Protein 9IMI (pdb70)

Sequence (428 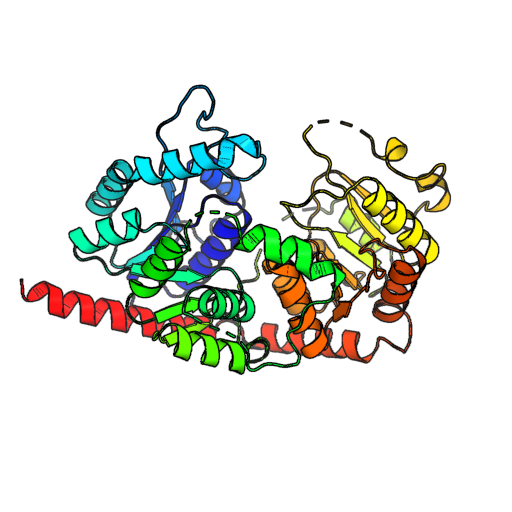aa):
GSLRVLMLPWLAHGHISPFLELAKRLAKKNFHIYLCSTPINLSSIKKTISQEYSLSIQLVELPLPSLPDLPPQYHTTNGLPPHLMPTLKRAYEMSSPTFSNILKTLLPDLLIYDFNQMWAVDTATSLNIPSVQFSTTGTITASFAMYMLKNYPFPEIYLWEYELERMRKAWVEEGDQLLECASKSCGIILIKSFRELEGKYIDFFSELSGKKIVPVGPLVQEKGEIIQWLDKKDKSSVVFVSFGSEYFLTSEEMEEIAHGLESGNVNFIWVLRFPVSVAEALPKGFLERIGDRGMVVEGWAPQAKILKHSSTGGFVSHCGWSSIMESMKLGIPIIAMPMQLDQPFNARLLEEFGVAMEVVREKDGTLRREEIANVIRKVVVEKSGEGVRAKARQVSESLRKKGDEEVDEVVVELLQICRKYELIGKMS

Nearest PDB structures (foldseek):
  8hjg-assembly2_B  TM=9.312E-01  e=9.714E-51  Siraitia grosvenorii
  8hjf-assembly1_A  TM=9.266E-01  e=5.041E-51  Siraitia grosvenorii
  8hjf-assembly1_B  TM=9.322E-01  e=9.714E-51  Siraitia grosvenorii
  8hjn-assembly1_A  TM=9.160E-01  e=1.599E-51  Siraitia grosvenorii
  8hjp-assembly2_A  TM=9.118E-01  e=1.678E-50  Siraitia grosvenorii

B-factor: mean 41.05, std 10.58, range [18.1, 87.49]

Solvent-accessible surface area: 19833 Å² total; per-residue (Å²): 93,57,12,82,0,0,0,0,0,17,0,4,82,30,37,4,23,3,0,2,8,0,0,20,58,0,6,108,62,115,4,47,0,16,0,0,0,0,39,63,4,1,55,54,6,107,172,71,34,62,161,119,24,81,162,16,14,84,42,18,100,0,67,11,49,65,93,137,76,0,41,72,117,86,2,7,27,75,68,19,36,118,140,16,61,82,22,0,99,137,3,5,88,116,0,22,90,55,0,24,82,23,0,113,110,32,104,5,60,0,0,0,0,3,66,19,0,19,30,0,2,67,14,0,77,93,53,81,8,7,2,0,15,0,21,8,40,0,0,0,30,15,0,27,23,12,74,76,50,106,148,74,82,24,121,31,16,118,48,24,128,47,16,56,86,136,25,130,115,69,91,120,187,150,23,110,50,63,46,78,0,13,64,83,1,30,41,5,0,0,0,6,0,3,120,114,11,0,9,103,5,5,71,26,8,35,128,28,21,66,38,118,11,0,10,3,4,14,8,23,141,215,125,31,133,19,16,100,18,0,67,138,29,111,115,63,26,0,0,2,0,10,11,18,71,106,27,78,24,69,94,126,17,13,80,24,2,0,35,0,5,42,70,0,96,12,36,4,0,0,12,2,60,82,92,195,95,31,70,147,36,12,31,184,23,2,71,141,118,3,48,80,91,8,48,22,14,110,40,191,9,29,36,49,99,0,1,135,29,67,0,5,6,0,1,2,0,17,0,12,12,40,13,0,0,36,0,2,52,46,15,11,6,0,0,0,4,13,11,39,113,28,10,9,11,0,0,6,4,0,56,107,30,22,0,5,43,22,3,84,42,63,178,106,16,64,9,97,86,102,61,1,9,64,9,1,74,50,0,13,76,67,164,70,0,96,49,14,69,62,60,0,122,104,8,8,91,45,5,159,126,34,64,62,10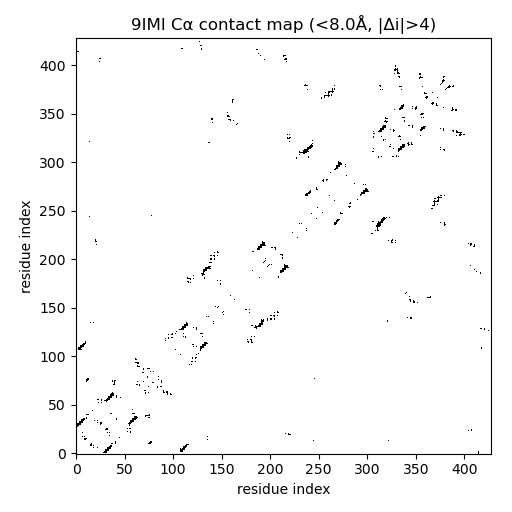8,27,4,63,87,0,15,93,32,0,50,84,29,13,122,97,55,103,94,131,23,161,164,143

InterPro domains:
  IPR002213 UDP-glucuronosyl/UDP-glucosyltransferase [PF00201] (257-416)
  IPR002213 UDP-glucuronosyl/UDP-glucosyltransferase [cd03784] (9-446)
  IPR035595 UDP-glycosyltransferase family, conserved site [PS00375] (332-375)
  IPR058980 Glycosyltransferase, N-terminal domain [PF26168] (9-241)

Radius of gyration: 22.15 Å; Cα contacts (8 Å, |Δi|>4): 733; chains: 1; bounding box: 59×49×58 Å

Organism: Platycodon grandiflorus (NCBI:txid94286)

Secondary structure (DSSP, 8-state):
---EEEEE--SSHHHHHHHHHHHHHHHTTT-EEEEEE-HHHHHHHHHTS-GGGTTTEEEEE-PPP-BTTB-GGGSSSTT--GGGHHHHHHHHHHTHHHHHHHHHHH--SEEEE-SS-HHHHHHHHHTT--EEEEESS-HHHHHHHHHHH-----TTS---HHHHHHHHHHHH--HHHHHHHHHTS-SEEEES--HHHHHHHHHHHHHHHTSEEEE---------HHHHHHHTSPTT-EEEEE--SS----HHHHHHHHHHHHHHT--EEEEE-----HHHHS-TTHHHHHGGGEEEEES---HHHHHHSTTEEEEEE---HHHHHHHHHHT--EEE---STTHHHHHHHHHHHTSEEE-PPPTTS---HHHHHHHHHHHHTSGGGHHHHHHHHHHHHHHHHHTTHHHHHHHHHHHHHHHHHHHHHTT-

Structure (mmCIF, N/CA/C/O backbone):
data_9IMI
#
_entry.id   9IMI
#
_cell.length_a   67.470
_cell.length_b   71.469
_cell.length_c   102.488
_cell.angle_alpha   90.00
_cell.angle_beta   90.00
_cell.angle_gamma   90.00
#
_symmetry.space_group_name_H-M   'P 21 21 21'
#
loop_
_entity.id
_entity.type
_entity.pdbx_description
1 polymer Glycosyltransferase
2 non-polymer "URIDINE-5'-DIPHOSPHATE"
3 water water
#
loop_
_atom_site.group_PDB
_atom_site.id
_atom_site.type_symbol
_atom_site.label_atom_id
_atom_site.label_alt_id
_atom_site.label_comp_id
_atom_site.label_asym_id
_atom_site.label_entity_id
_atom_site.label_seq_id
_atom_site.pdbx_PDB_ins_code
_atom_site.Cartn_x
_atom_site.Cartn_y
_atom_site.Cartn_z
_atom_site.occupancy
_atom_site.B_iso_or_equiv
_atom_site.auth_seq_id
_atom_site.auth_comp_id
_atom_site.auth_asym_id
_atom_site.auth_atom_id
_atom_site.pdbx_PDB_model_num
ATOM 1 N N . GLY A 1 9 ? -12.949 -4.880 -16.349 1.00 55.68 7 GLY A N 1
ATOM 2 C CA . GLY A 1 9 ? -12.041 -4.686 -15.206 1.00 51.69 7 GLY A CA 1
ATOM 3 C C . GLY A 1 9 ? -10.660 -4.225 -15.634 1.00 42.55 7 GLY A C 1
ATOM 4 O O . GLY A 1 9 ? -10.079 -4.830 -16.517 1.00 45.22 7 GLY A O 1
ATOM 5 N N . SER A 1 10 ? -10.141 -3.201 -14.975 1.00 40.40 8 SER A N 1
ATOM 6 C CA . SER A 1 10 ? -8.820 -2.647 -15.338 1.00 41.33 8 SER A CA 1
ATOM 7 C C . SER A 1 10 ? -8.066 -2.317 -14.056 1.00 43.32 8 SER A C 1
ATOM 8 O O . SER A 1 10 ? -8.723 -2.084 -13.046 1.00 46.72 8 SER A O 1
ATOM 11 N N . LEU A 1 11 ? -6.743 -2.343 -14.105 1.00 35.47 9 LEU A N 1
ATOM 12 C CA . LEU A 1 11 ? -5.927 -2.013 -12.920 1.00 36.06 9 LEU A CA 1
ATOM 13 C C . LEU A 1 11 ? -4.790 -1.098 -13.344 1.00 33.91 9 LEU A C 1
ATOM 14 O O . LEU A 1 11 ? -4.359 -1.181 -14.471 1.00 34.59 9 LEU A O 1
ATOM 19 N N . ARG A 1 12 ? -4.371 -0.254 -12.423 1.00 35.24 10 ARG A N 1
ATOM 20 C CA . ARG A 1 12 ? -3.165 0.545 -12.574 1.00 33.75 10 ARG A CA 1
ATOM 21 C C . ARG A 1 12 ? -2.068 -0.136 -11.759 1.00 33.11 10 ARG A C 1
ATOM 22 O O . ARG A 1 12 ? -2.158 -0.221 -10.529 1.00 31.23 10 ARG A O 1
ATOM 30 N N . VAL A 1 13 ? -1.038 -0.633 -12.443 1.00 30.26 11 VAL A N 1
ATOM 31 C CA . VAL A 1 13 ? -0.062 -1.536 -11.841 1.00 27.24 11 VAL A CA 1
ATOM 32 C C . VAL A 1 13 ? 1.305 -0.873 -11.870 1.00 28.46 11 VAL A C 1
ATOM 33 O O . VAL A 1 13 ? 1.748 -0.389 -12.913 1.00 29.97 11 VAL A O 1
ATOM 37 N N . LEU A 1 14 ? 1.992 -0.887 -10.750 1.00 25.97 12 LEU A N 1
ATOM 38 C CA . LEU A 1 14 ? 3.368 -0.436 -10.740 1.00 27.67 12 LEU A CA 1
ATOM 39 C C . LEU A 1 14 ? 4.252 -1.671 -10.737 1.00 29.29 12 LEU A C 1
ATOM 40 O O . LEU A 1 14 ? 4.079 -2.560 -9.898 1.00 27.30 12 LEU A O 1
ATOM 45 N N . MET A 1 15 ? 5.175 -1.747 -11.689 1.00 26.86 13 MET A N 1
ATOM 46 C CA . MET A 1 15 ? 5.991 -2.943 -11.853 1.00 29.10 13 MET A CA 1
ATOM 47 C C . MET A 1 15 ? 7.434 -2.599 -11.525 1.00 23.72 13 MET A C 1
ATOM 48 O O . MET A 1 15 ? 7.951 -1.596 -12.020 1.00 29.07 13 MET A O 1
ATOM 53 N N . LEU A 1 16 ? 8.067 -3.412 -10.668 1.00 22.91 14 LEU A N 1
ATOM 54 C CA . LEU A 1 16 ? 9.401 -3.128 -10.128 1.00 26.49 14 LEU A CA 1
ATOM 55 C C . LEU A 1 16 ? 10.352 -4.290 -10.404 1.00 24.67 14 LEU A C 1
ATOM 56 O O . LEU A 1 16 ? 10.491 -5.214 -9.571 1.00 26.38 14 LEU A O 1
ATOM 61 N N . PRO A 1 17 ? 11.039 -4.286 -11.551 1.00 24.97 15 PRO A N 1
ATOM 62 C CA . PRO A 1 17 ? 12.009 -5.357 -11.845 1.00 26.17 15 PRO A CA 1
ATOM 63 C C . PRO A 1 17 ? 13.313 -5.157 -11.095 1.00 27.94 15 PRO A C 1
ATOM 64 O O . PRO A 1 17 ? 13.676 -4.042 -10.718 1.00 27.15 15 PRO A O 1
ATOM 68 N N . TRP A 1 18 ? 14.016 -6.269 -10.878 1.00 32.73 16 TRP A N 1
ATOM 69 C CA . TRP A 1 18 ? 15.402 -6.206 -10.444 1.00 29.85 16 TRP A CA 1
ATOM 70 C C . TRP A 1 18 ? 16.226 -5.487 -11.518 1.00 30.01 16 TRP A C 1
ATOM 71 O O . TRP A 1 18 ? 15.828 -5.390 -12.683 1.00 27.71 16 TRP A O 1
ATOM 82 N N . LEU A 1 19 ? 17.370 -4.941 -11.107 1.00 31.78 17 LEU A N 1
ATOM 83 C CA . LEU A 1 19 ? 18.102 -3.960 -11.911 1.00 30.74 17 LEU A CA 1
ATOM 84 C C . LEU A 1 19 ? 18.970 -4.572 -13.006 1.00 40.54 17 LEU A C 1
ATOM 85 O O . LEU A 1 19 ? 20.058 -4.064 -13.279 1.00 43.74 17 LEU A O 1
ATOM 90 N N . ALA A 1 20 ? 18.532 -5.656 -13.637 1.00 33.58 18 ALA A N 1
ATOM 91 C CA . ALA A 1 20 ? 19.283 -6.321 -14.688 1.00 34.40 18 ALA A CA 1
ATOM 92 C C . ALA A 1 20 ? 18.453 -6.279 -15.959 1.00 35.71 18 ALA A C 1
ATOM 93 O O . ALA A 1 20 ? 17.222 -6.369 -15.894 1.00 31.41 18 ALA A O 1
ATOM 95 N N . HIS A 1 21 ? 19.117 -6.127 -17.112 1.00 33.49 19 HIS A N 1
ATOM 96 C CA . HIS A 1 21 ? 18.378 -6.168 -18.377 1.00 37.30 19 HIS A CA 1
ATOM 97 C C . HIS A 1 21 ? 17.594 -7.459 -18.504 1.00 31.04 19 HIS A C 1
ATOM 98 O O . HIS A 1 21 ? 16.498 -7.468 -19.076 1.00 36.89 19 HIS A O 1
ATOM 105 N N . GLY A 1 22 ? 18.138 -8.553 -17.978 1.00 34.35 20 GLY A N 1
ATOM 106 C CA . GLY A 1 22 ? 17.498 -9.853 -18.016 1.00 38.57 20 GLY A CA 1
ATOM 107 C C . GLY A 1 22 ? 16.252 -9.953 -17.173 1.00 35.86 20 GLY A C 1
ATOM 108 O O . GLY A 1 22 ? 15.511 -10.938 -17.300 1.00 33.84 20 GLY A O 1
ATOM 109 N N . HIS A 1 23 ? 16.002 -8.960 -16.323 1.00 30.05 21 HIS A N 1
ATOM 110 C CA . HIS A 1 23 ? 14.777 -8.909 -15.536 1.00 30.17 21 HIS A CA 1
ATOM 111 C C . HIS A 1 23 ? 13.801 -7.854 -16.022 1.00 31.66 21 HIS A C 1
ATOM 112 O O . HIS A 1 23 ? 12.603 -8.125 -16.101 1.00 29.66 21 HIS A O 1
ATOM 119 N N . ILE A 1 24 ? 14.281 -6.673 -16.413 1.00 25.64 22 ILE A N 1
ATOM 120 C CA . ILE A 1 24 ? 13.354 -5.664 -16.917 1.00 30.88 22 ILE A CA 1
ATOM 121 C C . ILE A 1 24 ? 12.719 -6.093 -18.244 1.00 31.85 22 ILE A C 1
ATOM 122 O O . ILE A 1 24 ? 11.563 -5.743 -18.521 1.00 29.50 22 ILE A O 1
ATOM 127 N N . SER A 1 25 ? 13.437 -6.848 -19.087 1.00 33.83 23 SER A N 1
ATOM 128 C CA . SER A 1 25 ? 12.847 -7.255 -20.362 1.00 31.86 23 SER A CA 1
ATOM 129 C C . SER A 1 25 ? 11.632 -8.146 -20.172 1.00 27.93 23 SER A C 1
ATOM 130 O O . SER A 1 25 ? 10.588 -7.854 -20.770 1.00 29.67 23 SER A O 1
ATOM 133 N N . PRO A 1 26 ? 11.679 -9.227 -19.388 1.00 31.25 24 PRO A N 1
ATOM 134 C CA . PRO A 1 26 ? 10.430 -9.959 -19.107 1.00 26.27 24 PRO A CA 1
ATOM 135 C C . PRO A 1 26 ? 9.363 -9.115 -18.420 1.00 29.33 24 PRO A C 1
ATOM 136 O O . PRO A 1 26 ? 8.177 -9.297 -18.707 1.00 26.45 24 PRO A O 1
ATOM 140 N N . PHE A 1 27 ? 9.734 -8.210 -17.503 1.00 27.41 25 PHE A N 1
ATOM 141 C CA . PHE A 1 27 ? 8.719 -7.341 -16.909 1.00 26.48 25 PHE A CA 1
ATOM 142 C C . PHE A 1 27 ? 8.060 -6.469 -17.978 1.00 26.98 25 PHE A C 1
ATOM 143 O O . PHE A 1 27 ? 6.838 -6.293 -17.978 1.00 26.53 25 PHE A O 1
ATOM 151 N N . LEU A 1 28 ? 8.858 -5.921 -18.898 1.00 23.88 26 LEU A N 1
ATOM 152 C CA . LEU A 1 28 ? 8.308 -5.116 -19.995 1.00 27.97 26 LEU A CA 1
ATOM 153 C C . LEU A 1 28 ? 7.381 -5.931 -20.898 1.00 29.24 26 LEU A C 1
ATOM 154 O O . LEU A 1 28 ? 6.333 -5.434 -21.330 1.00 29.67 26 LEU A O 1
ATOM 159 N N . GLU A 1 29 ? 7.761 -7.172 -21.223 1.00 27.35 27 GLU A N 1
ATOM 160 C CA . GLU A 1 29 ? 6.892 -8.017 -22.048 1.00 27.98 27 GLU A CA 1
ATOM 161 C C . GLU A 1 29 ? 5.580 -8.356 -21.331 1.00 29.60 27 GLU A C 1
ATOM 162 O O . GLU A 1 29 ? 4.516 -8.406 -21.959 1.00 30.58 27 GLU A O 1
ATOM 168 N N . LEU A 1 30 ? 5.631 -8.607 -20.020 1.00 28.78 28 LEU A N 1
ATOM 169 C CA . LEU A 1 30 ? 4.391 -8.779 -19.254 1.00 27.42 28 LEU A CA 1
ATOM 170 C C . LEU A 1 30 ? 3.553 -7.503 -19.273 1.00 24.81 28 LEU A C 1
ATOM 171 O O . LEU A 1 30 ? 2.328 -7.550 -19.431 1.00 28.26 28 LEU A O 1
ATOM 176 N N . ALA A 1 31 ? 4.202 -6.351 -19.126 1.00 27.15 29 ALA A N 1
ATOM 177 C CA . ALA A 1 31 ? 3.504 -5.068 -19.153 1.00 27.75 29 ALA A CA 1
ATOM 178 C C . ALA A 1 31 ? 2.762 -4.868 -20.469 1.00 31.26 29 ALA A C 1
ATOM 179 O O . ALA A 1 31 ? 1.636 -4.357 -20.492 1.00 30.42 29 ALA A O 1
ATOM 181 N N . LYS A 1 32 ? 3.389 -5.261 -21.576 1.00 31.64 30 LYS A N 1
ATOM 182 C CA . LYS A 1 32 ? 2.752 -5.142 -22.883 1.00 30.90 30 LYS A CA 1
ATOM 183 C C . LYS A 1 32 ? 1.502 -6.011 -22.986 1.00 32.10 30 LYS A C 1
ATOM 184 O O . LYS A 1 32 ? 0.494 -5.590 -23.567 1.00 32.13 30 LYS A O 1
ATOM 190 N N . ARG A 1 33 ? 1.552 -7.240 -22.458 1.00 29.24 31 ARG A N 1
ATOM 191 C CA . ARG A 1 33 ? 0.364 -8.083 -22.533 1.00 30.46 31 ARG A CA 1
ATOM 192 C C . ARG A 1 33 ? -0.752 -7.542 -21.645 1.00 33.56 31 ARG A C 1
ATOM 193 O O . ARG A 1 33 ? -1.934 -7.641 -22.001 1.00 31.60 31 ARG A O 1
ATOM 201 N N . LEU A 1 34 ? -0.403 -6.975 -20.485 1.00 30.39 32 LEU A N 1
ATOM 202 C CA . LEU A 1 34 ? -1.424 -6.380 -19.624 1.00 30.23 32 LEU A CA 1
ATOM 203 C C . LEU A 1 34 ? -1.986 -5.112 -20.243 1.00 29.56 32 LEU A C 1
ATOM 204 O O . LEU A 1 34 ? -3.188 -4.843 -20.138 1.00 34.42 32 LEU A O 1
ATOM 209 N N . ALA A 1 35 ? -1.127 -4.322 -20.880 1.00 30.75 33 ALA A N 1
ATOM 210 C CA . ALA A 1 35 ? -1.583 -3.126 -21.575 1.00 33.65 33 ALA A CA 1
ATOM 211 C C . ALA A 1 35 ? -2.635 -3.460 -22.623 1.00 37.50 33 ALA A C 1
ATOM 212 O O . ALA A 1 35 ? -3.592 -2.699 -22.818 1.00 36.23 33 ALA A O 1
ATOM 214 N N . LYS A 1 36 ? -2.477 -4.584 -23.312 1.00 32.92 34 LYS A N 1
ATOM 215 C CA . LYS A 1 36 ? -3.444 -4.941 -24.337 1.00 39.36 34 LYS A CA 1
ATOM 216 C C . LYS A 1 36 ? -4.729 -5.507 -23.743 1.00 42.42 34 LYS A C 1
ATOM 217 O O . LYS A 1 36 ? -5.679 -5.793 -24.481 1.00 37.58 34 LYS A O 1
ATOM 223 N N . LYS A 1 37 ? -4.776 -5.654 -22.424 1.00 33.99 35 LYS A N 1
ATOM 224 C CA . LYS A 1 37 ? -5.985 -5.980 -21.684 1.00 36.70 35 LYS A CA 1
ATOM 225 C C . LYS A 1 37 ? -6.517 -4.771 -20.910 1.00 34.25 35 LYS A C 1
ATOM 226 O O . LYS A 1 37 ? -7.258 -4.933 -19.931 1.00 36.40 35 LYS A O 1
ATOM 232 N N . ASN A 1 38 ? -6.109 -3.564 -21.309 1.00 36.14 36 ASN A N 1
ATOM 233 C CA . ASN A 1 38 ? -6.605 -2.299 -20.766 1.00 38.13 36 ASN A CA 1
ATOM 234 C C . ASN A 1 38 ? -6.120 -2.026 -19.344 1.00 40.35 36 ASN A C 1
ATOM 235 O O . ASN A 1 38 ? -6.754 -1.272 -18.607 1.00 39.70 36 ASN A O 1
ATOM 240 N N . PHE A 1 39 ? -4.992 -2.608 -18.937 1.00 37.29 37 PHE A N 1
ATOM 241 C CA . PHE A 1 39 ? -4.337 -2.147 -17.723 1.00 33.75 37 PHE A CA 1
ATOM 242 C C . PHE A 1 39 ? -3.489 -0.923 -18.053 1.00 36.21 37 PHE A C 1
ATOM 243 O O . PHE A 1 39 ? -3.070 -0.727 -19.194 1.00 38.69 37 PHE A O 1
ATOM 251 N N . HIS A 1 40 ? -3.228 -0.091 -17.047 1.00 32.83 38 HIS A N 1
ATOM 252 C CA . HIS A 1 40 ? -2.233 0.969 -17.174 1.00 34.87 38 HIS A CA 1
ATOM 253 C C . HIS A 1 40 ? -1.021 0.578 -16.331 1.00 36.92 38 HIS A C 1
ATOM 254 O O . HIS A 1 40 ? -1.165 0.291 -15.142 1.00 31.93 38 HIS A O 1
ATOM 261 N N . ILE A 1 41 ? 0.167 0.561 -16.943 1.00 34.26 39 ILE A N 1
ATOM 262 C CA . ILE A 1 41 ? 1.379 0.069 -16.291 1.00 31.01 39 ILE A CA 1
ATOM 263 C C . ILE A 1 41 ? 2.354 1.219 -16.049 1.00 32.43 39 ILE A C 1
ATOM 264 O O . ILE A 1 41 ? 2.669 1.991 -16.966 1.00 33.27 39 ILE A O 1
ATOM 269 N N . TYR A 1 42 ? 2.857 1.304 -14.817 1.00 32.21 40 TYR A N 1
ATOM 270 C CA . TYR A 1 42 ? 4.003 2.135 -14.472 1.00 32.74 40 TYR A CA 1
ATOM 271 C C . TYR A 1 42 ? 5.189 1.194 -14.281 1.00 32.77 40 TYR A C 1
ATOM 272 O O . TYR A 1 42 ? 5.219 0.406 -13.324 1.00 29.89 40 TYR A O 1
ATOM 281 N N . LEU A 1 43 ? 6.147 1.253 -15.216 1.00 28.72 41 LEU A N 1
ATOM 282 C CA . LEU A 1 43 ? 7.334 0.409 -15.188 1.00 30.22 41 LEU A CA 1
ATOM 283 C C . LEU A 1 43 ? 8.450 1.230 -14.554 1.00 30.10 41 LEU A C 1
ATOM 284 O O . LEU A 1 43 ? 8.920 2.216 -15.137 1.00 30.96 41 LEU A O 1
ATOM 289 N N . CYS A 1 44 ? 8.885 0.810 -13.366 1.00 29.35 42 CYS A N 1
ATOM 290 C CA . CYS A 1 44 ? 9.711 1.633 -12.498 1.00 30.51 42 CYS A CA 1
ATOM 291 C C . CYS A 1 44 ? 11.093 1.013 -12.323 1.00 30.15 42 CYS A C 1
ATOM 292 O O . CYS A 1 44 ? 11.219 -0.104 -11.806 1.00 30.45 42 CYS A O 1
ATOM 295 N N . SER A 1 45 ? 12.125 1.738 -12.739 1.00 29.59 43 SER A N 1
ATOM 296 C CA . SER A 1 45 ? 13.501 1.285 -12.545 1.00 32.90 43 SER A CA 1
ATOM 297 C C . SER A 1 45 ? 14.427 2.493 -12.572 1.00 31.95 43 SER A C 1
ATOM 298 O O . SER A 1 45 ? 13.987 3.641 -12.676 1.00 31.91 43 SER A O 1
ATOM 301 N N . THR A 1 46 ? 15.723 2.223 -12.447 1.00 32.35 44 THR A N 1
ATOM 302 C CA . THR A 1 46 ? 16.684 3.314 -12.415 1.00 33.11 44 THR A CA 1
ATOM 303 C C . THR A 1 46 ? 16.767 3.973 -13.787 1.00 37.50 44 THR A C 1
ATOM 304 O O . THR A 1 46 ? 16.517 3.324 -14.812 1.00 34.95 44 THR A O 1
ATOM 308 N N . PRO A 1 47 ? 17.108 5.266 -13.835 1.00 37.15 45 PRO A N 1
ATOM 309 C CA . PRO A 1 47 ? 17.127 5.954 -15.140 1.00 41.62 45 PRO A CA 1
ATOM 310 C C . PRO A 1 47 ? 18.050 5.292 -16.157 1.00 40.74 45 PRO A C 1
ATOM 311 O O . PRO A 1 47 ? 17.720 5.266 -17.348 1.00 45.23 45 PRO A O 1
ATOM 315 N N . ILE A 1 48 ? 19.165 4.700 -15.723 1.00 41.33 46 ILE A N 1
ATOM 316 C CA . ILE A 1 48 ? 20.064 4.085 -16.696 1.00 45.03 46 ILE A CA 1
ATOM 317 C C . I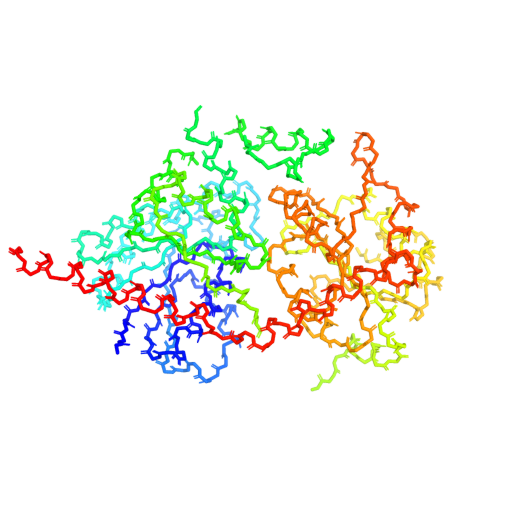LE A 1 48 ? 19.392 2.890 -17.370 1.00 48.69 46 ILE A C 1
ATOM 318 O O . ILE A 1 48 ? 19.611 2.637 -18.563 1.00 48.76 46 ILE A O 1
ATOM 323 N N . ASN A 1 49 ? 18.523 2.175 -16.650 1.00 46.07 47 ASN A N 1
ATOM 324 C CA . ASN A 1 49 ? 17.765 1.085 -17.264 1.00 46.32 47 ASN A CA 1
ATOM 325 C C . ASN A 1 49 ? 16.618 1.584 -18.139 1.00 48.93 47 ASN A C 1
ATOM 326 O O . ASN A 1 49 ? 16.368 1.032 -19.216 1.00 56.92 47 ASN A O 1
ATOM 331 N N . LEU A 1 50 ? 15.907 2.612 -17.698 1.00 43.63 48 LEU A N 1
ATOM 332 C CA . LEU A 1 50 ? 14.784 3.109 -18.480 1.00 47.35 48 LEU A CA 1
ATOM 333 C C . LEU A 1 50 ? 15.236 3.695 -19.811 1.00 55.78 48 LEU A C 1
ATOM 334 O O . LEU A 1 50 ? 14.586 3.471 -20.837 1.00 55.47 48 LEU A O 1
ATOM 339 N N . SER A 1 51 ? 16.339 4.455 -19.815 1.00 58.80 49 SER A N 1
ATOM 340 C CA . SER A 1 51 ? 16.841 5.050 -21.053 1.00 58.46 49 SER A CA 1
ATOM 341 C C . SER A 1 51 ? 17.063 4.004 -22.139 1.00 58.98 49 SER A C 1
ATOM 342 O O . SER A 1 51 ? 16.868 4.292 -23.326 1.00 61.92 49 SER A O 1
ATOM 345 N N . SER A 1 52 ? 17.441 2.783 -21.749 1.00 56.33 50 SER A N 1
ATOM 346 C CA . SER A 1 52 ? 17.772 1.730 -22.712 1.00 57.29 50 SER A CA 1
ATOM 347 C C . SER A 1 52 ? 16.525 1.114 -23.352 1.00 67.41 50 SER A C 1
ATOM 348 O O . SER A 1 52 ? 16.302 1.259 -24.560 1.00 65.39 50 SER A O 1
ATOM 351 N N . ILE A 1 53 ? 15.707 0.404 -22.562 1.00 63.68 51 ILE A N 1
ATOM 352 C CA . ILE A 1 53 ? 14.476 -0.175 -23.098 1.00 61.78 51 ILE A CA 1
ATOM 353 C C . ILE A 1 53 ? 13.485 0.891 -23.549 1.00 63.15 51 ILE A C 1
ATOM 354 O O . ILE A 1 53 ? 12.483 0.551 -24.187 1.00 66.31 51 ILE A O 1
ATOM 359 N N . LYS A 1 54 ? 13.727 2.168 -23.222 1.00 58.32 52 LYS A N 1
ATOM 360 C CA . LYS A 1 54 ? 12.885 3.239 -23.747 1.00 59.52 52 LYS A CA 1
ATOM 361 C C . LYS A 1 54 ? 12.789 3.158 -25.263 1.00 66.41 52 LYS A C 1
ATOM 362 O O . LYS A 1 54 ? 11.692 3.199 -25.833 1.00 67.93 52 LYS A O 1
ATOM 368 N N . LYS A 1 55 ? 13.940 3.029 -25.931 1.00 63.74 53 LYS A N 1
ATOM 369 C CA . LYS A 1 55 ? 13.964 3.036 -27.389 1.00 63.35 53 LYS A CA 1
ATOM 370 C C . LYS A 1 55 ? 13.238 1.832 -27.987 1.00 59.48 53 LYS A C 1
ATOM 371 O O . LYS A 1 55 ? 12.661 1.948 -29.074 1.00 61.58 53 LYS A O 1
ATOM 377 N N . THR A 1 56 ? 13.230 0.683 -27.294 1.00 61.43 54 THR A N 1
ATOM 378 C CA . THR A 1 56 ? 12.572 -0.533 -27.789 1.00 66.88 54 THR A CA 1
ATOM 379 C C . THR A 1 56 ? 11.064 -0.582 -27.500 1.00 62.04 54 THR A C 1
ATOM 380 O O . THR A 1 56 ? 10.468 -1.671 -27.611 1.00 64.29 54 THR A O 1
ATOM 384 N N . ILE A 1 57 ? 10.422 0.525 -27.127 1.00 57.02 55 ILE A N 1
ATOM 385 C CA . ILE A 1 57 ? 8.991 0.501 -26.842 1.00 56.32 55 ILE A CA 1
ATOM 386 C C . ILE A 1 57 ? 8.272 1.193 -27.991 1.00 49.04 55 ILE A C 1
ATOM 387 O O . ILE A 1 57 ? 8.418 2.404 -28.207 1.00 48.37 55 ILE A O 1
ATOM 392 N N . SER A 1 58 ? 7.499 0.406 -28.726 1.00 46.47 56 SER A N 1
ATOM 393 C CA . SER A 1 58 ? 6.673 0.925 -29.799 1.00 46.77 56 SER A CA 1
ATOM 394 C C . SER A 1 58 ? 5.699 1.986 -29.285 1.00 50.40 56 SER A C 1
ATOM 395 O O . SER A 1 58 ? 5.186 1.912 -28.158 1.00 44.68 56 SER A O 1
ATOM 398 N N . GLN A 1 59 ? 5.441 2.987 -30.135 1.00 48.07 57 GLN A N 1
ATOM 399 C CA . GLN A 1 59 ? 4.452 4.011 -29.814 1.00 51.44 57 GLN A CA 1
ATOM 400 C C . GLN A 1 59 ? 3.057 3.435 -29.576 1.00 45.64 57 GLN A C 1
ATOM 401 O O . GLN A 1 59 ? 2.204 4.134 -29.020 1.00 43.14 57 GLN A O 1
ATOM 407 N N . GLU A 1 60 ? 2.815 2.181 -29.964 1.00 40.35 58 GLU A N 1
ATOM 408 C CA . GLU A 1 60 ? 1.566 1.507 -29.641 1.00 43.23 58 GLU A CA 1
ATOM 409 C C . GLU A 1 60 ? 1.281 1.498 -28.138 1.00 42.52 58 GLU A C 1
ATOM 410 O O . GLU A 1 60 ? 0.117 1.368 -27.742 1.00 35.27 58 GLU A O 1
ATOM 416 N N . TYR A 1 61 ? 2.310 1.651 -27.297 1.00 37.06 59 TYR A N 1
ATOM 417 C CA . TYR A 1 61 ? 2.167 1.620 -25.844 1.00 38.73 59 TYR A CA 1
ATOM 418 C C . TYR A 1 61 ? 2.251 3.006 -25.216 1.00 38.70 59 TYR A C 1
ATOM 419 O O . TYR A 1 61 ? 2.404 3.119 -23.992 1.00 36.35 59 TYR A O 1
ATOM 428 N N . SER A 1 62 ? 2.120 4.062 -26.028 1.00 35.46 60 SER A N 1
ATOM 429 C CA . SER A 1 62 ? 2.274 5.431 -25.546 1.00 39.99 60 SER A CA 1
ATOM 430 C C . SER A 1 62 ? 1.281 5.771 -24.432 1.00 38.21 60 SER A C 1
ATOM 431 O O . SER A 1 62 ? 1.608 6.520 -23.505 1.00 37.18 60 SER A O 1
ATOM 434 N N . LEU A 1 63 ? 0.075 5.224 -24.494 1.00 35.96 61 LEU A N 1
ATOM 435 C CA . LEU A 1 63 ? -0.941 5.518 -23.493 1.00 41.12 61 LEU A CA 1
ATOM 436 C C . LEU A 1 63 ? -0.863 4.604 -22.287 1.00 40.56 61 LEU A C 1
ATOM 437 O O . LEU A 1 63 ? -1.223 5.009 -21.175 1.00 42.37 61 LEU A O 1
ATOM 442 N N . SER A 1 64 ? -0.437 3.364 -22.502 1.00 36.53 62 SER A N 1
ATOM 443 C CA . SER A 1 64 ? -0.655 2.297 -21.542 1.00 35.91 62 SER A CA 1
ATOM 444 C C . SER A 1 64 ? 0.579 1.943 -20.719 1.00 37.33 62 SER A C 1
ATOM 445 O O . SER A 1 64 ? 0.424 1.356 -19.641 1.00 37.37 62 SER A O 1
ATOM 448 N N . ILE A 1 65 ? 1.789 2.281 -21.169 1.00 32.37 63 ILE A N 1
ATOM 449 C CA . ILE A 1 65 ? 3.008 1.987 -20.413 1.00 33.52 63 ILE A CA 1
ATOM 450 C C . ILE A 1 65 ? 3.743 3.293 -20.183 1.00 38.08 63 ILE A C 1
ATOM 451 O O . ILE A 1 65 ? 4.159 3.953 -21.142 1.00 36.28 63 ILE A O 1
ATOM 456 N N . GLN A 1 66 ? 3.907 3.666 -18.914 1.00 34.17 64 GLN A N 1
ATOM 457 C CA . GLN A 1 66 ? 4.648 4.858 -18.537 1.00 34.19 64 GLN A CA 1
ATOM 458 C C . GLN A 1 66 ? 5.895 4.438 -17.768 1.00 36.93 64 GLN A C 1
ATOM 459 O O . GLN A 1 66 ? 5.814 3.609 -16.851 1.00 35.29 64 GLN A O 1
ATOM 465 N N . LEU A 1 67 ? 7.047 4.986 -18.147 1.00 33.45 65 LEU A N 1
ATOM 466 C CA . LEU A 1 67 ? 8.286 4.709 -17.430 1.00 35.33 65 LEU A CA 1
ATOM 467 C C . LEU A 1 67 ? 8.402 5.667 -16.254 1.00 35.71 65 LEU A C 1
ATOM 468 O O . LEU A 1 67 ? 8.122 6.861 -16.383 1.00 39.24 65 LEU A O 1
ATOM 473 N N . VAL A 1 68 ? 8.794 5.140 -15.100 1.00 37.34 66 VAL A N 1
ATOM 474 C CA . VAL A 1 68 ? 8.896 5.939 -13.880 1.00 34.76 66 VAL A CA 1
ATOM 475 C C . VAL A 1 68 ? 10.293 5.747 -13.305 1.00 36.32 66 VAL A C 1
ATOM 476 O O . VAL A 1 68 ? 10.702 4.614 -13.013 1.00 33.22 66 VAL A O 1
ATOM 480 N N . GLU A 1 69 ? 11.016 6.851 -13.126 1.00 35.18 67 GLU A N 1
ATOM 481 C CA . GLU A 1 69 ? 12.414 6.783 -12.723 1.00 36.97 67 GLU A CA 1
ATOM 482 C C . GLU A 1 69 ? 12.524 6.614 -11.210 1.00 35.33 67 GLU A C 1
ATOM 483 O O . GLU A 1 69 ? 11.867 7.319 -10.443 1.00 37.34 67 GLU A O 1
ATOM 489 N N . LEU A 1 70 ? 13.365 5.676 -10.788 1.00 33.15 68 LEU A N 1
ATOM 490 C CA . LEU A 1 70 ? 13.720 5.467 -9.388 1.00 33.03 68 LEU A CA 1
ATOM 491 C C . LEU A 1 70 ? 15.228 5.654 -9.273 1.00 34.67 68 LEU A C 1
ATOM 492 O O . LEU A 1 70 ? 15.994 4.690 -9.423 1.00 34.00 68 LEU A O 1
ATOM 497 N N . PRO A 1 71 ? 15.705 6.875 -9.033 1.00 36.47 69 PRO A N 1
ATOM 498 C CA . PRO A 1 71 ? 17.153 7.067 -8.869 1.00 34.62 69 PRO A CA 1
ATOM 499 C C . PRO A 1 71 ? 17.625 6.491 -7.542 1.00 36.49 69 PRO A C 1
ATOM 500 O O . PRO A 1 71 ? 16.885 6.450 -6.554 1.00 36.84 69 PRO A O 1
ATOM 504 N N . LEU A 1 72 ? 18.860 6.023 -7.531 1.00 33.36 70 LEU A N 1
ATOM 505 C CA . LEU A 1 72 ? 19.416 5.559 -6.276 1.00 34.17 70 LEU A CA 1
ATOM 506 C C . LEU A 1 72 ? 20.326 6.631 -5.696 1.00 38.15 70 LEU A C 1
ATOM 507 O O . LEU A 1 72 ? 20.789 7.517 -6.420 1.00 37.64 70 LEU A O 1
ATOM 512 N N . PRO A 1 73 ? 20.591 6.599 -4.391 1.00 35.47 71 PRO A N 1
ATOM 513 C CA . PRO A 1 73 ? 21.684 7.425 -3.853 1.00 39.47 71 PRO A CA 1
ATOM 514 C C . PRO A 1 73 ? 23.007 7.016 -4.484 1.00 41.99 71 PRO A C 1
ATOM 515 O O . PRO A 1 73 ? 23.338 5.829 -4.572 1.00 37.25 71 PRO A O 1
ATOM 519 N N . SER A 1 74 ? 23.763 8.001 -4.939 1.00 43.18 72 SER A N 1
ATOM 520 C CA . SER A 1 74 ? 25.010 7.711 -5.620 1.00 42.69 72 SER A CA 1
ATOM 521 C C . SER A 1 74 ? 26.197 8.019 -4.719 1.00 49.02 72 SER A C 1
ATOM 522 O O . SER A 1 74 ? 26.159 8.932 -3.883 1.00 46.65 72 SER A O 1
ATOM 525 N N . LEU A 1 75 ? 27.242 7.224 -4.899 1.00 45.62 73 LEU A N 1
ATOM 526 C CA . LEU A 1 75 ? 28.534 7.336 -4.249 1.00 47.98 73 LEU A CA 1
ATOM 527 C C . LEU A 1 75 ? 29.616 7.461 -5.319 1.00 49.91 73 LEU A C 1
ATOM 528 O O . LEU A 1 75 ? 29.377 7.137 -6.490 1.00 43.93 73 LEU A O 1
ATOM 533 N N . PRO A 1 76 ? 30.816 7.939 -4.955 1.00 47.26 74 PRO A N 1
ATOM 534 C CA . PRO A 1 76 ? 31.902 8.025 -5.950 1.00 46.57 74 PRO A CA 1
ATOM 535 C C . PRO A 1 76 ? 32.148 6.734 -6.713 1.00 42.81 74 PRO A C 1
ATOM 536 O O . PRO A 1 76 ? 32.362 6.779 -7.931 1.00 43.66 74 PRO A O 1
ATOM 540 N N . ASP A 1 77 ? 32.129 5.584 -6.027 1.00 44.91 75 ASP A N 1
ATOM 541 C CA . ASP A 1 77 ? 32.331 4.281 -6.656 1.00 47.15 75 ASP A CA 1
ATOM 542 C C . ASP A 1 77 ? 31.089 3.758 -7.368 1.00 45.57 75 ASP A C 1
ATOM 543 O O . ASP A 1 77 ? 31.202 2.803 -8.146 1.00 47.78 75 ASP A O 1
ATOM 548 N N . LEU A 1 78 ? 29.918 4.351 -7.131 1.00 43.81 76 LEU A N 1
ATOM 549 C CA . LEU A 1 78 ? 28.667 3.911 -7.754 1.00 40.39 76 LEU A CA 1
ATOM 550 C C . LEU A 1 78 ? 27.884 5.131 -8.212 1.00 42.60 76 LEU A C 1
ATOM 551 O O . LEU A 1 78 ? 26.877 5.514 -7.599 1.00 39.01 76 LEU A O 1
ATOM 556 N N . PRO A 1 79 ? 28.326 5.773 -9.294 1.00 38.51 77 PRO A N 1
ATOM 557 C CA . PRO A 1 79 ? 27.553 6.865 -9.896 1.00 35.77 77 PRO A CA 1
ATOM 558 C C . PRO A 1 79 ? 26.339 6.322 -10.632 1.00 36.78 77 PRO A C 1
ATOM 559 O O . PRO A 1 79 ? 26.239 5.099 -10.830 1.00 37.49 77 PRO A O 1
ATOM 563 N N . PRO A 1 80 ? 25.406 7.186 -11.063 1.00 34.09 78 PRO A N 1
ATOM 564 C CA . PRO A 1 80 ? 24.153 6.681 -11.661 1.00 36.62 78 PRO A CA 1
ATOM 565 C C . PRO A 1 80 ? 24.362 5.815 -12.882 1.00 40.69 78 PRO A C 1
ATOM 566 O O . PRO A 1 80 ? 23.453 5.047 -13.240 1.00 38.96 78 PRO A O 1
ATOM 570 N N . GLN A 1 81 ? 25.513 5.937 -13.552 1.00 36.91 79 GLN A N 1
ATOM 571 C CA . GLN A 1 81 ? 25.785 5.111 -14.717 1.00 32.91 79 GLN A CA 1
ATOM 572 C C . GLN A 1 81 ? 25.929 3.652 -14.327 1.00 34.37 79 GLN A C 1
ATOM 573 O O . GLN A 1 81 ? 25.731 2.769 -15.163 1.00 36.49 79 GLN A O 1
ATOM 579 N N . TYR A 1 82 ? 26.282 3.379 -13.070 1.00 34.02 80 TYR A N 1
ATOM 580 C CA . TYR A 1 82 ? 26.427 2.018 -12.576 1.00 36.55 80 TYR A CA 1
ATOM 581 C C . TYR A 1 82 ? 25.227 1.562 -11.748 1.00 33.24 80 TYR A C 1
ATOM 582 O O . TYR A 1 82 ? 25.329 0.585 -11.004 1.00 33.92 80 TYR A O 1
ATOM 591 N N . HIS A 1 83 ? 24.083 2.224 -11.884 1.00 33.46 81 HIS A N 1
ATOM 592 C CA . HIS A 1 83 ? 22.890 1.809 -11.143 1.00 35.51 81 HIS A CA 1
ATOM 593 C C . HIS A 1 83 ? 22.129 0.724 -11.904 1.00 35.15 81 HIS A C 1
ATOM 594 O O . HIS A 1 83 ? 20.935 0.851 -12.186 1.00 36.31 81 HIS A O 1
ATOM 601 N N . THR A 1 84 ? 22.858 -0.353 -12.213 1.00 35.12 82 THR A N 1
ATOM 602 C CA . THR A 1 84 ? 22.392 -1.498 -12.994 1.00 38.48 82 THR A CA 1
ATOM 603 C C . THR A 1 84 ? 23.451 -2.587 -12.898 1.00 39.63 82 THR A C 1
ATOM 604 O O . THR A 1 84 ? 24.616 -2.303 -12.612 1.00 40.25 82 THR A O 1
ATOM 608 N N . THR A 1 85 ? 23.037 -3.843 -13.132 1.00 39.50 83 THR A N 1
ATOM 609 C CA . THR A 1 85 ? 24.013 -4.931 -13.195 1.00 41.66 83 THR A CA 1
ATOM 610 C C . THR A 1 85 ? 24.667 -5.069 -14.572 1.00 39.39 83 THR A C 1
ATOM 611 O O . THR A 1 85 ? 25.658 -5.793 -14.686 1.00 41.67 83 THR A O 1
ATOM 615 N N . ASN A 1 86 ? 24.137 -4.419 -15.606 1.00 43.58 84 ASN A N 1
ATOM 616 C CA . ASN A 1 86 ? 24.667 -4.550 -16.965 1.00 48.67 84 ASN A CA 1
ATOM 617 C C . ASN A 1 86 ? 26.024 -3.853 -17.044 1.00 44.77 84 ASN A C 1
ATOM 618 O O . ASN A 1 86 ? 26.095 -2.623 -16.983 1.00 40.42 84 ASN A O 1
ATOM 623 N N . GLY A 1 87 ? 27.098 -4.626 -17.203 1.00 47.57 85 GLY A N 1
ATOM 624 C CA . GLY A 1 87 ? 28.424 -4.036 -17.261 1.00 40.79 85 GLY A CA 1
ATOM 625 C C . GLY A 1 87 ? 28.952 -3.564 -15.927 1.00 48.51 85 GLY A C 1
ATOM 626 O O . GLY A 1 87 ? 29.904 -2.774 -15.882 1.00 51.31 85 GLY A O 1
ATOM 627 N N . LEU A 1 88 ? 28.366 -4.029 -14.832 1.00 47.98 86 LEU A N 1
ATOM 628 C CA . LEU A 1 88 ? 28.803 -3.593 -13.513 1.00 51.19 86 LEU A CA 1
ATOM 629 C C . LEU A 1 88 ? 30.060 -4.356 -13.101 1.00 51.89 86 LEU A C 1
ATOM 630 O O . LEU A 1 88 ? 30.111 -5.580 -13.256 1.00 50.24 86 LEU A O 1
ATOM 635 N N . PRO A 1 89 ? 31.084 -3.679 -12.586 1.00 48.69 87 PRO A N 1
ATOM 636 C CA . PRO A 1 89 ? 32.206 -4.389 -11.953 1.00 52.43 87 PRO A CA 1
ATOM 637 C C . PRO A 1 89 ? 31.709 -5.303 -10.847 1.00 53.10 87 PRO A C 1
ATOM 638 O O . PRO A 1 89 ? 30.896 -4.895 -10.004 1.00 55.08 87 PRO A O 1
ATOM 642 N N . PRO A 1 90 ? 32.169 -6.552 -10.818 1.00 52.64 88 PRO A N 1
ATOM 643 C CA . PRO A 1 90 ? 31.597 -7.524 -9.865 1.00 53.49 88 PRO A CA 1
ATOM 644 C C . PRO A 1 90 ? 31.786 -7.168 -8.397 1.00 54.27 88 PRO A C 1
ATOM 645 O O . PRO A 1 90 ? 30.915 -7.503 -7.580 1.00 50.97 88 PRO A O 1
ATOM 649 N N . HIS A 1 91 ? 32.898 -6.517 -8.029 1.00 50.97 89 HIS A N 1
ATOM 650 C CA . HIS A 1 91 ? 33.111 -6.134 -6.635 1.00 52.52 89 HIS A CA 1
ATOM 651 C C . HIS A 1 91 ? 32.100 -5.093 -6.158 1.00 50.70 89 HIS A C 1
ATOM 652 O O . HIS A 1 91 ? 31.922 -4.932 -4.944 1.00 49.47 89 HIS A O 1
ATOM 659 N N . LEU A 1 92 ? 31.433 -4.394 -7.078 1.00 46.68 90 LEU A N 1
ATOM 660 C CA . LEU A 1 92 ? 30.445 -3.381 -6.731 1.00 47.25 90 LEU A CA 1
ATOM 661 C C . LEU A 1 92 ? 29.034 -3.944 -6.537 1.00 47.05 90 LEU A C 1
ATOM 662 O O . LEU A 1 92 ? 28.088 -3.167 -6.366 1.00 43.44 90 LEU A O 1
ATOM 667 N N . MET A 1 93 ? 28.863 -5.263 -6.560 1.00 49.31 91 MET A N 1
ATOM 668 C CA . MET A 1 93 ? 27.503 -5.781 -6.483 1.00 48.83 91 MET A CA 1
ATOM 669 C C . MET A 1 93 ? 26.894 -5.560 -5.092 1.00 47.10 91 MET A C 1
ATOM 670 O O . MET A 1 93 ? 25.727 -5.147 -5.007 1.00 43.98 91 MET A O 1
ATOM 675 N N . PRO A 1 94 ? 27.616 -5.789 -3.986 1.00 48.43 92 PRO A N 1
ATOM 676 C CA . PRO A 1 94 ? 27.021 -5.464 -2.671 1.00 43.03 92 PRO A CA 1
ATOM 677 C C . PRO A 1 94 ? 26.700 -3.988 -2.498 1.00 43.58 92 PRO A C 1
ATOM 678 O O . PRO A 1 94 ? 25.714 -3.643 -1.829 1.00 43.76 92 PRO A O 1
ATOM 682 N N . THR A 1 95 ? 27.508 -3.105 -3.080 1.00 39.96 93 THR A N 1
ATOM 683 C CA . THR A 1 95 ? 27.210 -1.679 -3.041 1.00 43.11 93 THR A CA 1
ATOM 684 C C . THR A 1 95 ? 25.965 -1.337 -3.860 1.00 41.30 93 THR A C 1
ATOM 685 O O . THR A 1 95 ? 25.163 -0.483 -3.452 1.00 39.52 93 THR A O 1
ATOM 689 N N . LEU A 1 96 ? 25.782 -1.987 -5.020 1.00 35.77 94 LEU A N 1
ATOM 690 C CA . LEU A 1 96 ? 24.575 -1.740 -5.805 1.00 35.75 94 LEU A CA 1
ATOM 691 C C . LEU A 1 96 ? 23.331 -2.232 -5.072 1.00 35.41 94 LEU A C 1
ATOM 692 O O . LEU A 1 96 ? 22.304 -1.541 -5.054 1.00 33.43 94 LEU A O 1
ATOM 697 N N . LYS A 1 97 ? 23.391 -3.427 -4.480 1.00 34.40 95 LYS A N 1
ATOM 698 C CA . LYS A 1 97 ? 22.244 -3.928 -3.728 1.00 37.22 95 LYS A CA 1
ATOM 699 C C . LYS A 1 97 ? 21.919 -3.013 -2.553 1.00 35.52 95 LYS A C 1
ATOM 700 O O . LYS A 1 97 ? 20.748 -2.754 -2.268 1.00 33.22 95 LYS A O 1
ATOM 706 N N . ARG A 1 98 ? 22.946 -2.490 -1.881 1.00 36.65 96 ARG A N 1
ATOM 707 C CA . ARG A 1 98 ? 22.712 -1.575 -0.766 1.00 37.72 96 ARG A CA 1
ATOM 708 C C . ARG A 1 98 ? 22.072 -0.282 -1.250 1.00 37.86 96 ARG A C 1
ATOM 709 O O . ARG A 1 98 ? 21.106 0.204 -0.652 1.00 34.86 96 ARG A O 1
ATOM 717 N N . ALA A 1 99 ? 22.599 0.291 -2.337 1.00 33.83 97 ALA A N 1
ATOM 718 C CA . ALA A 1 99 ? 22.024 1.519 -2.884 1.00 36.29 97 ALA A CA 1
ATOM 719 C C . ALA A 1 99 ? 20.560 1.324 -3.266 1.00 33.19 97 ALA A C 1
ATOM 720 O O . ALA A 1 99 ? 19.734 2.226 -3.078 1.00 31.71 97 ALA A O 1
ATOM 722 N N . TYR A 1 100 ? 20.225 0.152 -3.808 1.00 33.47 98 TYR A N 1
ATOM 723 C CA . TYR A 1 100 ? 18.842 -0.139 -4.188 1.00 32.61 98 TYR A CA 1
ATOM 724 C C . TYR A 1 100 ? 17.938 -0.150 -2.959 1.00 31.88 98 TYR A C 1
ATOM 725 O O . TYR A 1 100 ? 16.863 0.458 -2.954 1.00 29.14 98 TYR A O 1
ATOM 734 N N . GLU A 1 101 ? 18.367 -0.834 -1.899 1.00 31.97 99 GLU A N 1
ATOM 735 C CA . GLU A 1 101 ? 17.624 -0.783 -0.643 1.00 36.87 99 GLU A CA 1
ATOM 736 C C . GLU A 1 101 ? 17.439 0.648 -0.159 1.00 33.27 99 GLU A C 1
ATOM 737 O O . GLU A 1 101 ? 16.365 1.008 0.330 1.00 34.73 99 GLU A O 1
ATOM 743 N N . MET A 1 102 ? 18.465 1.482 -0.291 1.00 35.88 100 MET A N 1
ATOM 744 C CA . MET A 1 102 ? 18.384 2.840 0.237 1.00 38.56 100 MET A CA 1
ATOM 745 C C . MET A 1 102 ? 17.545 3.779 -0.621 1.00 33.77 100 MET A C 1
ATOM 746 O O . MET A 1 102 ? 17.303 4.916 -0.207 1.00 34.87 100 MET A O 1
ATOM 751 N N . SER A 1 103 ? 17.092 3.349 -1.798 1.00 36.25 101 SER A N 1
ATOM 752 C CA . SER A 1 103 ? 16.153 4.155 -2.570 1.00 35.24 101 SER A CA 1
ATOM 753 C C . SER A 1 103 ? 14.719 4.008 -2.081 1.00 30.79 101 SER A C 1
ATOM 754 O O . SER A 1 103 ? 13.814 4.622 -2.656 1.00 31.92 101 SER A O 1
ATOM 757 N N . SER A 1 104 ? 14.497 3.199 -1.049 1.00 32.96 102 SER A N 1
ATOM 758 C CA . SER A 1 104 ? 13.153 2.960 -0.520 1.00 34.67 102 SER A CA 1
ATOM 759 C C . SER A 1 104 ? 12.357 4.230 -0.223 1.00 34.47 102 SER A C 1
ATOM 760 O O . SER A 1 104 ? 11.174 4.288 -0.603 1.00 33.18 102 SER A O 1
ATOM 763 N N . PRO A 1 105 ? 12.907 5.262 0.443 1.00 33.20 103 PRO A N 1
ATOM 764 C CA . PRO A 1 105 ? 12.104 6.485 0.639 1.00 33.32 103 PRO A CA 1
ATOM 765 C C . PRO A 1 105 ? 11.700 7.136 -0.670 1.00 34.68 103 PRO A C 1
ATOM 766 O O . PRO A 1 105 ? 10.581 7.646 -0.787 1.00 33.79 103 PRO A O 1
ATOM 770 N N . THR A 1 106 ? 12.584 7.136 -1.672 1.00 30.77 104 THR A N 1
ATOM 771 C CA . THR A 1 106 ? 12.183 7.647 -2.977 1.00 34.17 104 THR A CA 1
ATOM 772 C C . THR A 1 106 ? 11.038 6.820 -3.565 1.00 33.65 104 THR A C 1
ATOM 773 O O . THR A 1 106 ? 10.099 7.366 -4.156 1.00 36.66 104 THR A O 1
ATOM 777 N N . PHE A 1 107 ? 11.076 5.504 -3.364 1.00 32.27 105 PHE A N 1
ATOM 778 C CA . PHE A 1 107 ? 10.012 4.632 -3.850 1.00 35.57 105 PHE A CA 1
ATOM 779 C C . PHE A 1 107 ? 8.688 4.887 -3.131 1.00 32.62 105 PHE A C 1
ATOM 780 O O . PHE A 1 107 ? 7.625 4.868 -3.760 1.00 32.08 105 PHE A O 1
ATOM 788 N N . SER A 1 108 ? 8.722 5.073 -1.805 1.00 37.01 106 SER A N 1
ATOM 789 C CA . SER A 1 108 ? 7.492 5.387 -1.076 1.00 38.13 106 SER A CA 1
ATOM 790 C C . SER A 1 108 ? 6.827 6.634 -1.633 1.00 36.72 106 SER A C 1
ATOM 791 O O . SER A 1 108 ? 5.600 6.682 -1.764 1.00 40.76 106 SER A O 1
ATOM 794 N N . ASN A 1 109 ? 7.620 7.658 -1.962 1.00 39.40 107 ASN A N 1
ATOM 795 C CA . ASN A 1 109 ? 7.048 8.874 -2.531 1.00 43.19 107 ASN A CA 1
ATOM 796 C C . ASN A 1 109 ? 6.474 8.644 -3.930 1.00 42.83 107 ASN A C 1
ATOM 797 O O . ASN A 1 109 ? 5.470 9.274 -4.294 1.00 39.14 107 ASN A O 1
ATOM 802 N N . ILE A 1 110 ? 7.087 7.767 -4.735 1.00 41.08 108 ILE A N 1
ATOM 803 C CA . ILE A 1 110 ? 6.460 7.407 -6.008 1.00 39.54 108 ILE A CA 1
ATOM 804 C C . ILE A 1 110 ? 5.107 6.750 -5.757 1.00 36.60 108 ILE A C 1
ATOM 805 O O . ILE A 1 110 ? 4.107 7.078 -6.409 1.00 39.37 108 ILE A O 1
ATOM 810 N N . LEU A 1 111 ? 5.048 5.832 -4.789 1.00 35.07 109 LEU A N 1
ATOM 811 C CA . LEU A 1 111 ? 3.791 5.153 -4.482 1.00 35.82 109 LEU A CA 1
ATOM 812 C C . LEU A 1 111 ? 2.743 6.125 -3.959 1.00 41.57 109 LEU A C 1
ATOM 813 O O . LEU A 1 111 ? 1.558 6.014 -4.296 1.00 36.39 109 LEU A O 1
ATOM 818 N N . LYS A 1 112 ? 3.155 7.062 -3.100 1.00 39.96 110 LYS A N 1
ATOM 819 C CA . LYS A 1 112 ? 2.205 8.046 -2.594 1.00 46.18 110 LYS A CA 1
ATOM 820 C C . LYS A 1 112 ? 1.683 8.917 -3.728 1.00 41.51 110 LYS A C 1
ATOM 821 O O . LYS A 1 112 ? 0.500 9.268 -3.758 1.00 44.51 110 LYS A O 1
ATOM 827 N N . THR A 1 113 ? 2.545 9.229 -4.698 1.00 42.74 111 THR A N 1
ATOM 828 C CA . THR A 1 113 ? 2.160 10.084 -5.816 1.00 46.62 111 THR A CA 1
ATOM 829 C C . THR A 1 113 ? 1.208 9.367 -6.768 1.00 45.61 111 THR A C 1
ATOM 830 O O . THR A 1 113 ? 0.176 9.923 -7.155 1.00 45.86 111 THR A O 1
ATOM 834 N N . LEU A 1 114 ? 1.550 8.135 -7.172 1.00 45.54 112 LEU A N 1
ATOM 835 C CA . LEU A 1 114 ? 0.776 7.405 -8.175 1.00 38.08 112 LEU A CA 1
ATOM 836 C C . LEU A 1 114 ? -0.391 6.626 -7.588 1.00 39.84 112 LEU A C 1
ATOM 837 O O . LEU A 1 114 ? -1.411 6.465 -8.265 1.00 43.58 112 LEU A O 1
ATOM 842 N N . LEU A 1 115 ? -0.266 6.131 -6.358 1.00 40.15 113 LEU A N 1
ATOM 843 C CA . LEU A 1 115 ? -1.283 5.313 -5.696 1.00 41.18 113 LEU A CA 1
ATOM 844 C C . LEU A 1 115 ? -1.837 4.227 -6.623 1.00 38.86 113 LEU A C 1
ATOM 845 O O . LEU A 1 115 ? -3.037 4.209 -6.917 1.00 39.24 113 LEU A O 1
ATOM 850 N N . PRO A 1 116 ? -0.998 3.307 -7.107 1.00 36.19 114 PRO A N 1
ATOM 851 C CA . PRO A 1 116 ? -1.501 2.257 -8.003 1.00 33.23 114 PRO A CA 1
ATOM 852 C C . PRO A 1 116 ? -2.387 1.274 -7.246 1.00 34.25 114 PRO A C 1
ATOM 853 O O . PRO A 1 116 ? -2.380 1.210 -6.016 1.00 32.41 114 PRO A O 1
ATOM 857 N N . ASP A 1 117 ? -3.180 0.508 -8.010 1.00 31.20 115 ASP A N 1
ATOM 858 C CA . ASP A 1 117 ? -3.963 -0.568 -7.414 1.00 35.27 115 ASP A CA 1
ATOM 859 C C . ASP A 1 117 ? -3.112 -1.766 -7.016 1.00 33.92 115 ASP A C 1
ATOM 860 O O . ASP A 1 117 ? -3.544 -2.555 -6.168 1.00 31.90 115 ASP A O 1
ATOM 865 N N . LEU A 1 118 ? -1.921 -1.922 -7.596 1.00 30.57 116 LEU A N 1
ATOM 866 C CA . LEU A 1 118 ? -1.153 -3.148 -7.410 1.00 26.90 116 LEU A CA 1
ATOM 867 C C . LEU A 1 118 ? 0.329 -2.887 -7.666 1.00 32.99 116 LEU A C 1
ATOM 868 O O . LEU A 1 118 ? 0.691 -2.088 -8.536 1.00 26.38 116 LEU A O 1
ATOM 873 N N . LEU A 1 119 ? 1.179 -3.552 -6.883 1.00 28.56 117 LEU A N 1
ATOM 874 C CA . LEU A 1 119 ? 2.611 -3.594 -7.129 1.00 29.68 117 LEU A CA 1
ATOM 875 C C . LEU A 1 119 ? 2.980 -4.997 -7.579 1.00 26.59 117 LEU A C 1
ATOM 876 O O . LEU A 1 119 ? 2.593 -5.982 -6.941 1.00 24.39 117 LEU A O 1
ATOM 881 N N . ILE A 1 120 ? 3.711 -5.092 -8.687 1.00 26.71 118 ILE A N 1
ATOM 882 C CA . ILE A 1 120 ? 4.335 -6.347 -9.085 1.00 23.95 118 ILE A CA 1
ATOM 883 C C . ILE A 1 120 ? 5.834 -6.177 -8.916 1.00 25.81 118 ILE A C 1
ATOM 884 O O . ILE A 1 120 ? 6.426 -5.258 -9.496 1.00 23.79 118 ILE A O 1
ATOM 889 N N . TYR A 1 121 ? 6.437 -7.027 -8.089 1.00 24.93 119 TYR A N 1
ATOM 890 C CA . TYR A 1 121 ? 7.844 -6.919 -7.727 1.00 25.00 119 TYR A CA 1
ATOM 891 C C . TYR A 1 121 ? 8.564 -8.227 -8.081 1.00 23.56 119 TYR A C 1
ATOM 892 O O . TYR A 1 121 ? 7.951 -9.190 -8.559 1.00 23.99 119 TYR A O 1
ATOM 901 N N . ASP A 1 122 ? 9.884 -8.234 -7.879 1.00 24.92 120 ASP A N 1
ATOM 902 C CA . ASP A 1 122 ? 10.809 -9.281 -8.308 1.00 27.36 120 ASP A CA 1
ATOM 903 C C . ASP A 1 122 ? 11.291 -10.048 -7.074 1.00 29.35 120 ASP A C 1
ATOM 904 O O . ASP A 1 122 ? 10.553 -10.146 -6.084 1.00 32.25 120 ASP A O 1
ATOM 909 N N . PHE A 1 123 ? 12.509 -10.565 -7.110 1.00 31.24 121 PHE A N 1
ATOM 910 C CA . PHE A 1 123 ? 12.870 -11.576 -6.124 1.00 33.41 121 PHE A CA 1
ATOM 911 C C . PHE A 1 123 ? 13.360 -11.017 -4.797 1.00 35.93 121 PHE A C 1
ATOM 912 O O . PHE A 1 123 ? 13.410 -11.785 -3.828 1.00 40.13 121 PHE A O 1
ATOM 920 N N . ASN A 1 124 ? 13.709 -9.731 -4.681 1.00 33.64 122 ASN A N 1
ATOM 921 C CA . ASN A 1 124 ? 14.303 -9.335 -3.406 1.00 37.74 122 ASN A CA 1
ATOM 922 C C . ASN A 1 124 ? 13.879 -7.974 -2.851 1.00 40.92 122 ASN A C 1
ATOM 923 O O . ASN A 1 124 ? 14.496 -7.510 -1.886 1.00 44.03 122 ASN A O 1
ATOM 928 N N . GLN A 1 125 ? 12.840 -7.321 -3.371 1.00 34.85 123 GLN A N 1
ATOM 929 C CA . GLN A 1 125 ? 12.529 -5.974 -2.880 1.00 35.29 123 GLN A CA 1
ATOM 930 C C . GLN A 1 125 ? 11.546 -6.020 -1.706 1.00 31.60 123 GLN A C 1
ATOM 931 O O . GLN A 1 125 ? 10.427 -5.508 -1.758 1.00 32.99 123 GLN A O 1
ATOM 937 N N . MET A 1 126 ? 12.018 -6.627 -0.615 1.00 36.67 124 MET A N 1
ATOM 938 C CA . MET A 1 126 ? 11.274 -6.622 0.642 1.00 37.80 124 MET A CA 1
ATOM 939 C C . MET A 1 126 ? 10.826 -5.215 1.014 1.00 37.53 124 MET A C 1
ATOM 940 O O . MET A 1 126 ? 9.661 -4.992 1.372 1.00 35.89 124 MET A O 1
ATOM 945 N N . TRP A 1 127 ? 11.745 -4.248 0.926 1.00 31.56 125 TRP A N 1
ATOM 946 C CA . TRP A 1 127 ? 11.419 -2.865 1.274 1.00 34.16 125 TRP A CA 1
ATOM 947 C C . TRP A 1 127 ? 10.295 -2.315 0.411 1.00 34.75 125 TRP A C 1
ATOM 948 O O . TRP A 1 127 ? 9.500 -1.487 0.875 1.00 33.36 125 TRP A O 1
ATOM 959 N N . ALA A 1 128 ? 10.199 -2.758 -0.844 1.00 32.10 126 ALA A N 1
ATOM 960 C CA . ALA A 1 128 ? 9.146 -2.243 -1.712 1.00 33.01 126 ALA A CA 1
ATOM 961 C C . ALA A 1 128 ? 7.779 -2.798 -1.320 1.00 31.87 126 ALA A C 1
ATOM 962 O O . ALA A 1 128 ? 6.782 -2.059 -1.295 1.00 30.73 126 ALA A O 1
ATOM 964 N N . VAL A 1 129 ? 7.710 -4.099 -1.025 1.00 33.03 127 VAL A N 1
ATOM 965 C CA . VAL A 1 129 ? 6.467 -4.700 -0.536 1.00 32.18 127 VAL A CA 1
ATOM 966 C C . VAL A 1 129 ? 6.001 -4.007 0.734 1.00 35.50 127 VAL A C 1
ATOM 967 O O . VAL A 1 129 ? 4.817 -3.681 0.891 1.00 34.14 127 VAL A O 1
ATOM 971 N N . ASP A 1 130 ? 6.924 -3.810 1.677 1.00 38.65 128 ASP A N 1
ATOM 972 C CA . ASP A 1 130 ? 6.555 -3.193 2.951 1.00 40.34 128 ASP A CA 1
ATOM 973 C C . ASP A 1 130 ? 5.966 -1.809 2.726 1.00 37.97 128 ASP A C 1
ATOM 974 O O . ASP A 1 130 ? 4.948 -1.447 3.324 1.00 39.42 128 ASP A O 1
ATOM 979 N N . THR A 1 131 ? 6.565 -1.045 1.818 1.00 39.70 129 THR A N 1
ATOM 980 C CA . THR A 1 131 ? 6.057 0.286 1.513 1.00 40.42 129 THR A CA 1
ATOM 981 C C . THR A 1 131 ? 4.643 0.242 0.957 1.00 40.24 129 THR A C 1
ATOM 982 O O . THR A 1 131 ? 3.777 1.028 1.367 1.00 39.84 129 THR A O 1
ATOM 986 N N . ALA A 1 132 ? 4.400 -0.635 -0.026 1.00 34.16 130 ALA A N 1
ATOM 987 C CA . ALA A 1 132 ? 3.047 -0.768 -0.555 1.00 32.80 130 ALA A CA 1
ATOM 988 C C . ALA A 1 132 ? 2.071 -1.180 0.536 1.00 30.83 130 ALA A C 1
ATOM 989 O O . ALA A 1 132 ? 0.954 -0.655 0.612 1.00 40.07 130 ALA A O 1
ATOM 991 N N . THR A 1 133 ? 2.473 -2.123 1.392 1.00 38.58 131 THR A N 1
ATOM 992 C CA . THR A 1 133 ? 1.584 -2.573 2.464 1.00 36.06 131 THR A CA 1
ATOM 993 C C . THR A 1 133 ? 1.177 -1.415 3.372 1.00 39.69 131 THR A C 1
ATOM 994 O O . THR A 1 133 ? -0.003 -1.268 3.718 1.00 38.94 131 THR A O 1
ATOM 998 N N . SER A 1 134 ? 2.135 -0.565 3.737 1.00 39.75 132 SER A N 1
ATOM 999 C CA . SER A 1 134 ? 1.824 0.577 4.588 1.00 44.79 132 SER A CA 1
ATOM 1000 C C . SER A 1 134 ? 0.841 1.533 3.929 1.00 46.20 132 SER A C 1
ATOM 1001 O O . SER A 1 134 ? 0.154 2.278 4.634 1.00 48.53 132 SER A O 1
ATOM 1004 N N . LEU A 1 135 ? 0.752 1.539 2.600 1.00 42.36 133 LEU A N 1
ATOM 1005 C CA . LEU A 1 135 ? -0.252 2.337 1.913 1.00 41.94 133 LEU A CA 1
ATOM 1006 C C . LEU A 1 135 ? -1.439 1.505 1.465 1.00 39.88 133 LEU A C 1
ATOM 1007 O O . LEU A 1 135 ? -2.225 1.971 0.639 1.00 41.00 133 LEU A O 1
ATOM 1012 N N . ASN A 1 136 ? -1.575 0.279 1.977 1.00 38.62 134 ASN A N 1
ATOM 1013 C CA . ASN A 1 136 ? -2.716 -0.582 1.668 1.00 36.87 134 ASN A CA 1
ATOM 1014 C C . ASN A 1 136 ? -2.782 -0.873 0.158 1.00 37.85 134 ASN A C 1
ATOM 1015 O O . ASN A 1 136 ? -3.841 -0.835 -0.472 1.00 41.13 134 ASN A O 1
ATOM 1020 N N . ILE A 1 137 ? -1.629 -1.178 -0.425 1.00 35.94 135 ILE A N 1
ATOM 1021 C CA . ILE A 1 137 ? -1.530 -1.614 -1.817 1.00 34.13 135 ILE A CA 1
ATOM 1022 C C . ILE A 1 137 ? -1.037 -3.041 -1.830 1.00 29.57 135 ILE A C 1
ATOM 1023 O O . ILE A 1 137 ? 0.012 -3.338 -1.243 1.00 32.56 135 ILE A O 1
ATOM 1028 N N . PRO A 1 138 ? -1.734 -3.971 -2.485 1.00 30.83 136 PRO A N 1
ATOM 1029 C CA . PRO A 1 138 ? -1.275 -5.358 -2.528 1.00 33.44 136 PRO A CA 1
ATOM 1030 C C . PRO A 1 138 ? -0.079 -5.522 -3.457 1.00 30.83 136 PRO A C 1
ATOM 1031 O O . PRO A 1 138 ? 0.180 -4.704 -4.339 1.00 30.22 136 PRO A O 1
ATOM 1035 N N . SER A 1 139 ? 0.655 -6.607 -3.234 1.00 29.77 137 SER A N 1
ATOM 1036 C CA . SER A 1 139 ? 1.923 -6.858 -3.901 1.00 30.30 137 SER A CA 1
ATOM 1037 C C . SER A 1 139 ? 1.937 -8.306 -4.350 1.00 32.63 137 SER A C 1
ATOM 1038 O O . SER A 1 139 ? 1.650 -9.202 -3.550 1.00 30.02 137 SER A O 1
ATOM 1041 N N . VAL A 1 140 ? 2.277 -8.528 -5.618 1.00 27.10 138 VAL A N 1
ATOM 1042 C CA . VAL A 1 140 ? 2.353 -9.860 -6.200 1.00 26.80 138 VAL A CA 1
ATOM 1043 C C . VAL A 1 140 ? 3.735 -10.026 -6.819 1.00 27.54 138 VAL A C 1
ATOM 1044 O O . VAL A 1 140 ? 4.171 -9.175 -7.598 1.00 25.65 138 VAL A O 1
ATOM 1048 N N . GLN A 1 141 ? 4.406 -11.125 -6.494 1.00 25.33 139 GLN A N 1
ATOM 1049 C CA . GLN A 1 141 ? 5.726 -11.399 -7.037 1.00 26.14 139 GLN A CA 1
ATOM 1050 C C . GLN A 1 141 ? 5.614 -11.960 -8.443 1.00 24.57 139 GLN A C 1
ATOM 1051 O O . GLN A 1 141 ? 4.728 -12.770 -8.737 1.00 24.94 139 GLN A O 1
ATOM 1057 N N . PHE A 1 142 ? 6.542 -11.548 -9.305 1.00 25.80 140 PHE A N 1
ATOM 1058 C CA . PHE A 1 142 ? 6.689 -12.104 -10.648 1.00 26.18 140 PHE A CA 1
ATOM 1059 C C . PHE A 1 142 ? 8.084 -12.713 -10.764 1.00 26.95 140 PHE A C 1
ATOM 1060 O O . PHE A 1 142 ? 9.087 -11.995 -10.695 1.00 28.28 140 PHE A O 1
ATOM 1068 N N . SER A 1 143 ? 8.152 -14.033 -10.932 1.00 26.13 141 SER A N 1
ATOM 1069 C CA . SER A 1 143 ? 9.420 -14.720 -11.149 1.00 30.43 141 SER A CA 1
ATOM 1070 C C . SER A 1 143 ? 9.705 -14.790 -12.644 1.00 30.07 141 SER A C 1
ATOM 1071 O O . SER A 1 143 ? 8.895 -15.327 -13.411 1.00 28.50 141 SER A O 1
ATOM 1074 N N . THR A 1 144 ? 10.835 -14.230 -13.062 1.00 31.45 142 THR A N 1
ATOM 1075 C CA . THR A 1 144 ? 11.167 -14.166 -14.478 1.00 32.97 142 THR A CA 1
ATOM 1076 C C . THR A 1 144 ? 11.874 -15.418 -14.981 1.00 34.82 142 THR A C 1
ATOM 1077 O O . THR A 1 144 ? 12.119 -15.523 -16.192 1.00 32.44 142 THR A O 1
ATOM 1081 N N . THR A 1 145 ? 12.205 -16.357 -14.099 1.00 30.02 143 THR A N 1
ATOM 1082 C CA . THR A 1 145 ? 12.718 -17.661 -14.495 1.00 34.24 143 THR A CA 1
ATOM 1083 C C . THR A 1 145 ? 11.632 -18.707 -14.249 1.00 33.43 143 THR A C 1
ATOM 1084 O O . THR A 1 145 ? 10.524 -18.394 -13.788 1.00 32.91 143 THR A O 1
ATOM 1088 N N . GLY A 1 146 ? 11.945 -19.964 -14.566 1.00 33.45 144 GLY A N 1
ATOM 1089 C CA . GLY A 1 146 ? 10.931 -20.999 -14.592 1.00 30.01 144 GLY A CA 1
ATOM 1090 C C . GLY A 1 146 ? 10.674 -21.631 -13.236 1.00 34.71 144 GLY A C 1
ATOM 1091 O O . GLY A 1 146 ? 11.335 -21.343 -12.238 1.00 31.78 144 GLY A O 1
ATOM 1092 N N . THR A 1 147 ? 9.683 -22.530 -13.208 1.00 31.81 145 THR A N 1
ATOM 1093 C CA . THR A 1 147 ? 9.282 -23.122 -11.935 1.00 36.74 145 THR A CA 1
ATOM 1094 C C . THR A 1 147 ? 10.252 -24.176 -11.438 1.00 37.68 145 THR A C 1
ATOM 1095 O O . THR A 1 147 ? 10.264 -24.481 -10.238 1.00 36.13 145 THR A O 1
ATOM 1099 N N . ILE A 1 148 ? 11.007 -24.777 -12.347 1.00 33.21 146 ILE A N 1
ATOM 1100 C CA . ILE A 1 148 ? 12.042 -25.711 -11.952 1.00 40.86 146 ILE A CA 1
ATOM 1101 C C . ILE A 1 148 ? 13.079 -24.990 -11.106 1.00 38.55 146 ILE A C 1
ATOM 1102 O O . ILE A 1 148 ? 13.487 -25.473 -10.043 1.00 40.08 146 ILE A O 1
ATOM 1107 N N . THR A 1 149 ? 13.447 -23.780 -11.525 1.00 36.77 147 THR A N 1
ATOM 1108 C CA . THR A 1 149 ? 14.368 -22.937 -10.777 1.00 37.52 147 THR A CA 1
ATOM 1109 C C . THR A 1 149 ? 13.762 -22.504 -9.449 1.00 37.36 147 THR A C 1
ATOM 1110 O O . THR A 1 149 ? 14.421 -22.554 -8.403 1.00 37.16 147 THR A O 1
ATOM 1114 N N . ALA A 1 150 ? 12.503 -22.071 -9.471 1.00 33.65 148 ALA A N 1
ATOM 1115 C CA . ALA A 1 150 ? 11.877 -21.580 -8.253 1.00 35.28 148 ALA A CA 1
ATOM 1116 C C . ALA A 1 150 ? 11.687 -22.703 -7.238 1.00 40.47 148 ALA A C 1
ATOM 1117 O O . ALA A 1 150 ? 11.948 -22.519 -6.041 1.00 40.44 148 ALA A O 1
ATOM 1119 N N . SER A 1 151 ? 11.247 -23.875 -7.687 1.00 37.30 149 SER A N 1
ATOM 1120 C CA . SER A 1 151 ? 10.972 -24.930 -6.721 1.00 39.16 149 SER A CA 1
ATOM 1121 C C . SER A 1 151 ? 12.261 -25.543 -6.190 1.00 40.92 149 SER A C 1
ATOM 1122 O O . SER A 1 151 ? 12.307 -25.949 -5.026 1.00 41.22 149 SER A O 1
ATOM 1125 N N . PHE A 1 152 ? 13.328 -25.587 -6.993 1.00 37.14 150 PHE A N 1
ATOM 1126 C CA . PHE A 1 152 ? 14.618 -25.984 -6.433 1.00 39.35 150 PHE A CA 1
ATOM 1127 C C . PHE A 1 152 ? 15.054 -25.038 -5.323 1.00 38.60 150 PHE A C 1
ATOM 1128 O O . PHE A 1 152 ? 15.537 -25.484 -4.276 1.00 36.60 150 PHE A O 1
ATOM 1136 N N . ALA A 1 153 ? 14.884 -23.730 -5.529 1.00 33.14 151 ALA A N 1
ATOM 1137 C CA . ALA A 1 153 ? 15.277 -22.762 -4.510 1.00 39.58 151 ALA A CA 1
ATOM 1138 C C . ALA A 1 153 ? 14.498 -22.959 -3.215 1.00 43.25 151 ALA A C 1
ATOM 1139 O O . ALA A 1 153 ? 15.068 -22.861 -2.122 1.00 41.80 151 ALA A O 1
ATOM 1141 N N . MET A 1 154 ? 13.196 -23.227 -3.309 1.00 37.37 152 MET A N 1
ATOM 1142 C CA . MET A 1 154 ? 12.429 -23.511 -2.100 1.00 43.87 152 MET A CA 1
ATOM 1143 C C . MET A 1 154 ? 12.905 -24.794 -1.437 1.00 44.93 152 MET A C 1
ATOM 1144 O O . MET A 1 154 ? 13.091 -24.847 -0.214 1.00 48.06 152 MET A O 1
ATOM 1149 N N . TYR A 1 155 ? 13.097 -25.846 -2.235 1.00 38.01 153 TYR A N 1
ATOM 1150 C CA . TYR A 1 155 ? 13.628 -27.101 -1.714 1.00 41.13 153 TYR A CA 1
ATOM 1151 C C . TYR A 1 155 ? 14.937 -26.887 -0.954 1.00 43.59 153 TYR A C 1
ATOM 1152 O O . TYR A 1 155 ? 15.190 -27.550 0.058 1.00 44.66 153 TYR A O 1
ATOM 1161 N N . MET A 1 156 ? 15.786 -25.968 -1.432 1.00 39.58 154 MET A N 1
ATOM 1162 C CA . MET A 1 156 ? 17.028 -25.649 -0.733 1.00 42.46 154 MET A CA 1
ATOM 1163 C C . MET A 1 156 ? 16.796 -24.815 0.524 1.00 45.22 154 MET A C 1
ATOM 1164 O O . MET A 1 156 ? 17.474 -25.026 1.534 1.00 48.49 154 MET A O 1
ATOM 1169 N N . LEU A 1 157 ? 15.867 -23.859 0.483 1.00 47.02 155 LEU A N 1
ATOM 1170 C CA . LEU A 1 157 ? 15.685 -22.922 1.593 1.00 49.76 155 LEU A CA 1
ATOM 1171 C C . LEU A 1 157 ? 14.656 -23.367 2.626 1.00 51.58 155 LEU A C 1
ATOM 1172 O O . LEU A 1 157 ? 14.697 -22.888 3.766 1.00 52.02 155 LEU A O 1
ATOM 1177 N N . LYS A 1 158 ? 13.718 -24.236 2.266 1.00 51.94 156 LYS A N 1
ATOM 1178 C CA . LYS A 1 158 ? 12.628 -24.566 3.173 1.00 58.61 156 LYS A CA 1
ATOM 1179 C C . LYS A 1 158 ? 12.772 -25.963 3.771 1.00 59.37 156 LYS A C 1
ATOM 1180 O O . LYS A 1 158 ? 11.808 -26.497 4.327 1.00 64.92 156 LYS A O 1
ATOM 1186 N N . ASN A 1 159 ? 13.958 -26.557 3.686 1.00 59.47 157 ASN A N 1
ATOM 1187 C CA . ASN A 1 159 ? 14.203 -27.850 4.323 1.00 64.02 157 ASN A CA 1
ATOM 1188 C C . ASN A 1 159 ? 15.213 -27.731 5.460 1.00 62.37 157 ASN A C 1
ATOM 1189 O O . ASN A 1 159 ? 16.105 -28.576 5.599 1.00 68.52 157 ASN A O 1
ATOM 1194 N N . TYR A 1 167 ? 13.739 -34.129 -3.711 1.00 51.94 165 TYR A N 1
ATOM 1195 C CA . TYR A 1 167 ? 13.287 -33.548 -4.979 1.00 52.84 165 TYR A CA 1
ATOM 1196 C C . TYR A 1 167 ? 12.713 -34.639 -5.897 1.00 51.11 165 TYR A C 1
ATOM 1197 O O . TYR A 1 167 ? 13.446 -35.498 -6.380 1.00 54.29 165 TYR A O 1
ATOM 1206 N N . PRO A 1 168 ? 11.398 -34.594 -6.147 1.00 50.71 166 PRO A N 1
ATOM 1207 C CA . PRO A 1 168 ? 10.702 -35.789 -6.660 1.00 49.36 166 PRO A CA 1
ATOM 1208 C C . PRO A 1 168 ? 10.766 -36.004 -8.166 1.00 48.84 166 PRO A C 1
ATOM 1209 O O . PRO A 1 168 ? 9.914 -36.716 -8.710 1.00 52.27 166 PRO A O 1
ATOM 1213 N N . PHE A 1 169 ? 11.745 -35.426 -8.859 1.00 47.53 167 PHE A N 1
ATOM 1214 C CA . PHE A 1 169 ? 11.779 -35.485 -10.321 1.00 50.19 167 PHE A CA 1
ATOM 1215 C C . PHE A 1 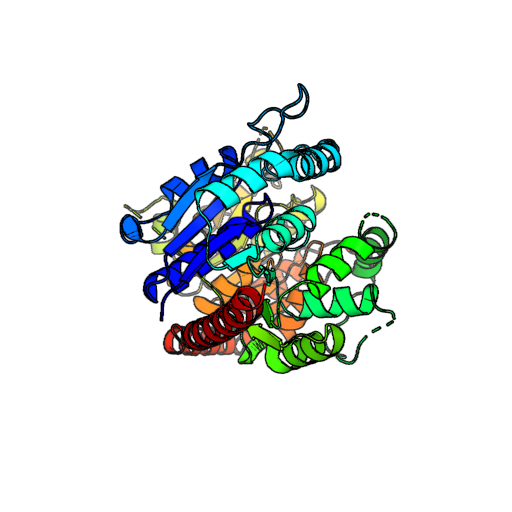169 ? 13.113 -36.034 -10.813 1.00 49.33 167 PHE A C 1
ATOM 1216 O O . PHE A 1 169 ? 14.102 -35.284 -10.918 1.00 47.08 167 PHE A O 1
ATOM 1224 N N . PRO A 1 170 ? 13.170 -37.327 -11.146 1.00 46.68 168 PRO A N 1
ATOM 1225 C CA . PRO A 1 170 ? 14.465 -37.950 -11.478 1.00 49.13 168 PRO A CA 1
ATOM 1226 C C . PRO A 1 170 ? 15.095 -37.439 -12.760 1.00 47.31 168 PRO A C 1
ATOM 1227 O O . PRO A 1 170 ? 16.310 -37.594 -12.936 1.00 43.77 168 PRO A O 1
ATOM 1231 N N . GLU A 1 171 ? 14.319 -36.847 -13.665 1.00 49.55 169 GLU A N 1
ATOM 1232 C CA . GLU A 1 171 ? 14.893 -36.252 -14.868 1.00 46.46 169 GLU A CA 1
ATOM 1233 C C . GLU A 1 171 ? 15.648 -34.959 -14.574 1.00 45.20 169 GLU A C 1
ATOM 1234 O O . GLU A 1 171 ? 16.405 -34.485 -15.429 1.00 44.73 169 GLU A O 1
ATOM 1240 N N . ILE A 1 172 ? 15.474 -34.378 -13.396 1.00 43.19 170 ILE A N 1
ATOM 1241 C CA . ILE A 1 172 ? 16.171 -33.156 -13.028 1.00 42.46 170 ILE A CA 1
ATOM 1242 C C . ILE A 1 172 ? 17.314 -33.555 -12.109 1.00 45.52 170 ILE A C 1
ATOM 1243 O O . ILE A 1 172 ? 17.104 -33.891 -10.938 1.00 48.99 170 ILE A O 1
ATOM 1248 N N . TYR A 1 173 ? 18.525 -33.529 -12.648 1.00 43.34 171 TYR A N 1
ATOM 1249 C CA . TYR A 1 173 ? 19.703 -34.022 -11.960 1.00 43.84 171 TYR A CA 1
ATOM 1250 C C . TYR A 1 173 ? 20.874 -33.115 -12.320 1.00 45.32 171 TYR A C 1
ATOM 1251 O O . TYR A 1 173 ? 20.761 -32.219 -13.166 1.00 43.95 171 TYR A O 1
ATOM 1260 N N . LEU A 1 174 ? 22.005 -33.348 -11.671 1.00 39.87 172 LEU A N 1
ATOM 1261 C CA . LEU A 1 174 ? 23.221 -32.597 -11.929 1.00 45.97 172 LEU A CA 1
ATOM 1262 C C . LEU A 1 174 ? 24.317 -33.572 -12.339 1.00 43.86 172 LEU A C 1
ATOM 1263 O O . LEU A 1 174 ? 24.473 -34.628 -11.712 1.00 44.85 172 LEU A O 1
ATOM 1268 N N . TRP A 1 175 ? 25.042 -33.243 -13.411 1.00 42.73 173 TRP A N 1
ATOM 1269 C CA . TRP A 1 175 ? 26.282 -33.951 -13.706 1.00 46.34 173 TRP A CA 1
ATOM 1270 C C . TRP A 1 175 ? 27.273 -33.687 -12.577 1.00 44.72 173 TRP A C 1
ATOM 1271 O O . TRP A 1 175 ? 27.193 -32.665 -11.887 1.00 38.00 173 TRP A O 1
ATOM 1273 N N . GLU A 1 176 ? 28.219 -34.614 -12.392 1.00 47.56 174 GLU A N 1
ATOM 1274 C CA . GLU A 1 176 ? 29.160 -34.488 -11.278 1.00 50.71 174 GLU A CA 1
ATOM 1275 C C . GLU A 1 176 ? 29.972 -33.204 -11.384 1.00 50.09 174 GLU A C 1
ATOM 1276 O O . GLU A 1 176 ? 30.208 -32.528 -10.375 1.00 45.55 174 GLU A O 1
ATOM 1282 N N . TYR A 1 177 ? 30.387 -32.837 -12.605 1.00 44.90 175 TYR A N 1
ATOM 1283 C CA . TYR A 1 177 ? 31.198 -31.642 -12.788 1.00 45.39 175 TYR A CA 1
ATOM 1284 C C . TYR A 1 177 ? 30.420 -30.356 -12.569 1.00 44.25 175 TYR A C 1
ATOM 1285 O O . TYR A 1 177 ? 31.031 -29.285 -12.576 1.00 49.51 175 TYR A O 1
ATOM 1294 N N . GLU A 1 178 ? 29.099 -30.427 -12.411 1.00 41.73 176 GLU A N 1
ATOM 1295 C CA . GLU A 1 178 ? 28.309 -29.240 -12.125 1.00 40.64 176 GLU A CA 1
ATOM 1296 C C . GLU A 1 178 ? 28.089 -29.028 -10.631 1.00 43.55 176 GLU A C 1
ATOM 1297 O O . GLU A 1 178 ? 27.663 -27.938 -10.234 1.00 37.66 176 GLU A O 1
ATOM 1303 N N . LEU A 1 179 ? 28.384 -30.034 -9.797 1.00 44.22 177 LEU A N 1
ATOM 1304 C CA . LEU A 1 179 ? 28.093 -29.928 -8.365 1.00 47.43 177 LEU A CA 1
ATOM 1305 C C . LEU A 1 179 ? 28.872 -28.796 -7.717 1.00 44.54 177 LEU A C 1
ATOM 1306 O O . LEU A 1 179 ? 28.335 -28.066 -6.875 1.00 45.53 177 LEU A O 1
ATOM 1311 N N . GLU A 1 180 ? 30.140 -28.636 -8.096 1.00 42.95 178 GLU A N 1
ATOM 1312 C CA . GLU A 1 180 ? 31.010 -27.715 -7.376 1.00 49.67 178 GLU A CA 1
ATOM 1313 C C . GLU A 1 180 ? 30.516 -26.280 -7.499 1.00 50.79 178 GLU A C 1
ATOM 1314 O O . GLU A 1 180 ? 30.412 -25.564 -6.497 1.00 48.11 178 GLU A O 1
ATOM 1320 N N . ARG A 1 181 ? 30.206 -25.847 -8.722 1.00 47.51 179 ARG A N 1
ATOM 1321 C CA . ARG A 1 181 ? 29.660 -24.511 -8.921 1.00 47.08 179 ARG A CA 1
ATOM 1322 C C . ARG A 1 181 ? 28.352 -24.333 -8.157 1.00 48.38 179 ARG A C 1
ATOM 1323 O O . ARG A 1 181 ? 28.097 -23.267 -7.583 1.00 47.12 179 ARG A O 1
ATOM 1331 N N . MET A 1 182 ? 27.516 -25.373 -8.127 1.00 44.98 180 MET A N 1
ATOM 1332 C CA . MET A 1 182 ? 26.265 -25.288 -7.384 1.00 45.29 180 MET A CA 1
ATOM 1333 C C . MET A 1 182 ? 26.526 -25.179 -5.888 1.00 46.36 180 MET A C 1
ATOM 1334 O O . MET A 1 182 ? 25.892 -24.371 -5.196 1.00 46.21 180 MET A O 1
ATOM 1339 N N . ARG A 1 183 ? 27.455 -25.991 -5.371 1.00 46.93 181 ARG A N 1
ATOM 1340 C CA . ARG A 1 183 ? 27.726 -25.992 -3.936 1.00 45.81 181 ARG A CA 1
ATOM 1341 C C . ARG A 1 183 ? 28.270 -24.642 -3.480 1.00 47.54 181 ARG A C 1
ATOM 1342 O O . ARG A 1 183 ? 27.773 -24.061 -2.505 1.00 47.34 181 ARG A O 1
ATOM 1350 N N . LYS A 1 184 ? 29.241 -24.092 -4.213 1.00 48.03 182 LYS A N 1
ATOM 1351 C CA . LYS A 1 184 ? 29.814 -22.801 -3.830 1.00 52.95 182 LYS A CA 1
ATOM 1352 C C . LYS A 1 184 ? 28.759 -21.699 -3.846 1.00 54.52 182 LYS A C 1
ATOM 1353 O O . LYS A 1 184 ? 28.775 -20.801 -2.993 1.00 53.87 182 LYS A O 1
ATOM 1359 N N . ALA A 1 185 ? 27.818 -21.763 -4.795 1.00 52.39 183 ALA A N 1
ATOM 1360 C CA . ALA A 1 185 ? 26.793 -20.728 -4.892 1.00 48.79 183 ALA A CA 1
ATOM 1361 C C . ALA A 1 185 ? 25.859 -20.740 -3.681 1.00 49.69 183 ALA A C 1
ATOM 1362 O O . ALA A 1 185 ? 25.477 -19.679 -3.175 1.00 52.68 183 ALA A O 1
ATOM 1364 N N . TRP A 1 186 ? 25.479 -21.925 -3.199 1.00 49.57 184 TRP A N 1
ATOM 1365 C CA . TRP A 1 186 ? 24.536 -22.025 -2.090 1.00 47.33 184 TRP A CA 1
ATOM 1366 C C . TRP A 1 186 ? 25.198 -22.002 -0.721 1.00 50.59 184 TRP A C 1
ATOM 1367 O O . TRP A 1 186 ? 24.528 -21.699 0.274 1.00 50.25 184 TRP A O 1
ATOM 1378 N N . VAL A 1 187 ? 26.493 -22.308 -0.653 1.00 50.27 185 VAL A N 1
ATOM 1379 C CA . VAL A 1 187 ? 27.215 -22.339 0.614 1.00 55.48 185 VAL A CA 1
ATOM 1380 C C . VAL A 1 187 ? 27.776 -20.971 1.003 1.00 56.54 185 VAL A C 1
ATOM 1381 O O . VAL A 1 187 ? 28.268 -20.809 2.132 1.00 55.96 185 VAL A O 1
ATOM 1385 N N . GLU A 1 188 ? 27.689 -19.975 0.119 1.00 57.17 186 GLU A N 1
ATOM 1386 C CA . GLU A 1 188 ? 28.170 -18.618 0.392 1.00 59.53 186 GLU A CA 1
ATOM 1387 C C . GLU A 1 188 ? 27.071 -17.689 0.908 1.00 59.96 186 GLU A C 1
ATOM 1388 O O . GLU A 1 188 ? 25.949 -18.119 1.187 1.00 66.90 186 GLU A O 1
ATOM 1394 N N . GLU A 1 197 ? 20.599 -13.241 0.432 1.00 71.86 195 GLU A N 1
ATOM 1395 C CA . GLU A 1 197 ? 20.134 -13.766 1.716 1.00 70.34 195 GLU A CA 1
ATOM 1396 C C . GLU A 1 197 ? 18.930 -14.688 1.527 1.00 66.81 195 GLU A C 1
ATOM 1397 O O . GLU A 1 197 ? 17.901 -14.279 0.988 1.00 64.62 195 GLU A O 1
ATOM 1403 N N . GLY A 1 198 ? 19.073 -15.935 1.984 1.00 67.91 196 GLY A N 1
ATOM 1404 C CA . GLY A 1 198 ? 18.013 -16.911 1.797 1.00 61.85 196 GLY A CA 1
ATOM 1405 C C . GLY A 1 198 ? 16.738 -16.548 2.533 1.00 62.09 196 GLY A C 1
ATOM 1406 O O . GLY A 1 198 ? 15.637 -16.699 1.991 1.00 55.47 196 GLY A O 1
ATOM 1407 N N . ASP A 1 199 ? 16.869 -16.071 3.781 1.00 65.06 197 ASP A N 1
ATOM 1408 C CA . ASP A 1 199 ? 15.706 -15.641 4.556 1.00 63.57 197 ASP A CA 1
ATOM 1409 C C . ASP A 1 199 ? 14.929 -14.559 3.826 1.00 61.23 197 ASP A C 1
ATOM 1410 O O . ASP A 1 199 ? 13.691 -14.560 3.828 1.00 53.86 197 ASP A O 1
ATOM 1415 N N . GLN A 1 200 ? 15.642 -13.625 3.195 1.00 60.74 198 GLN A N 1
ATOM 1416 C CA . GLN A 1 200 ? 14.968 -12.570 2.452 1.00 61.10 198 GLN A CA 1
ATOM 1417 C C . GLN A 1 200 ? 14.218 -13.133 1.251 1.00 55.32 198 GLN A C 1
ATOM 1418 O O . GLN A 1 200 ? 13.082 -12.728 0.976 1.00 52.24 198 GLN A O 1
ATOM 1424 N N . LEU A 1 201 ? 14.837 -14.069 0.527 1.00 52.82 199 LEU A N 1
ATOM 1425 C CA . LEU A 1 201 ? 14.183 -14.655 -0.638 1.00 51.83 199 LEU A CA 1
ATOM 1426 C C . LEU A 1 201 ? 12.911 -15.398 -0.248 1.00 48.13 199 LEU A C 1
ATOM 1427 O O . LEU A 1 201 ? 11.890 -15.295 -0.939 1.00 44.64 199 LEU A O 1
ATOM 1432 N N . LEU A 1 202 ? 12.947 -16.141 0.861 1.00 46.90 200 LEU A N 1
ATOM 1433 C CA . LEU A 1 202 ? 11.735 -16.795 1.344 1.00 47.62 200 LEU A CA 1
ATOM 1434 C C . LEU A 1 202 ? 10.686 -15.774 1.756 1.00 45.27 200 LEU A C 1
ATOM 1435 O O . LEU A 1 202 ? 9.501 -15.930 1.439 1.00 43.47 200 LEU A O 1
ATOM 1440 N N . GLU A 1 203 ? 11.094 -14.724 2.475 1.00 47.34 201 GLU A N 1
ATOM 1441 C CA . GLU A 1 203 ? 10.114 -13.748 2.936 1.00 47.22 201 GLU A CA 1
ATOM 1442 C C . GLU A 1 203 ? 9.437 -13.056 1.764 1.00 47.45 201 GLU A C 1
ATOM 1443 O O . GLU A 1 203 ? 8.212 -12.891 1.757 1.00 45.31 201 GLU A O 1
ATOM 1449 N N . CYS A 1 204 ? 10.218 -12.657 0.755 1.00 45.17 202 CYS A N 1
ATOM 1450 C CA . CYS A 1 204 ? 9.648 -11.992 -0.412 1.00 44.75 202 CYS A CA 1
ATOM 1451 C C . CYS A 1 204 ? 8.560 -12.840 -1.040 1.00 41.45 202 CYS A C 1
ATOM 1452 O O . CYS A 1 204 ? 7.461 -12.351 -1.326 1.00 44.04 202 CYS A O 1
ATOM 1455 N N . ALA A 1 205 ? 8.852 -14.127 -1.246 1.00 39.64 203 ALA A N 1
ATOM 1456 C CA . ALA A 1 205 ? 7.865 -15.039 -1.802 1.00 40.11 203 ALA A CA 1
ATOM 1457 C C . ALA A 1 205 ? 6.668 -15.180 -0.868 1.00 41.81 203 ALA A C 1
ATOM 1458 O O . ALA A 1 205 ? 5.518 -15.184 -1.320 1.00 41.06 203 ALA A O 1
ATOM 1460 N N . SER A 1 206 ? 6.916 -15.255 0.448 1.00 44.24 204 SER A N 1
ATOM 1461 C CA . SER A 1 206 ? 5.820 -15.461 1.390 1.00 37.91 204 SER A CA 1
ATOM 1462 C C . SER A 1 206 ? 4.881 -14.262 1.438 1.00 38.43 204 SER A C 1
ATOM 1463 O O . SER A 1 206 ? 3.680 -14.422 1.684 1.00 40.27 204 SER A O 1
ATOM 1466 N N . LYS A 1 207 ? 5.385 -13.062 1.188 1.00 39.52 205 LYS A N 1
ATOM 1467 C CA . LYS A 1 207 ? 4.535 -11.884 1.248 1.00 40.92 205 LYS A CA 1
ATOM 1468 C C . LYS A 1 207 ? 3.804 -11.600 -0.057 1.00 37.54 205 LYS A C 1
ATOM 1469 O O . LYS A 1 207 ? 3.067 -10.609 -0.128 1.00 42.05 205 LYS A O 1
ATOM 1475 N N . SER A 1 208 ? 3.956 -12.449 -1.075 1.00 35.45 206 SER A N 1
ATOM 1476 C CA . SER A 1 208 ? 3.181 -12.288 -2.303 1.00 33.67 206 SER A CA 1
ATOM 1477 C C . SER A 1 208 ? 1.696 -12.548 -2.029 1.00 37.11 206 SER A C 1
ATOM 1478 O O . SER A 1 208 ? 1.337 -13.538 -1.385 1.00 35.93 206 SER A O 1
ATOM 1481 N N . CYS A 1 209 ? 0.825 -11.660 -2.513 1.00 32.54 207 CYS A N 1
ATOM 1482 C CA . CYS A 1 209 ? -0.594 -11.725 -2.140 1.00 39.57 207 CYS A CA 1
ATOM 1483 C C . CYS A 1 209 ? -1.271 -12.829 -2.937 1.00 40.20 207 CYS A C 1
ATOM 1484 O O . CYS A 1 209 ? -1.634 -12.633 -4.099 1.00 38.28 207 CYS A O 1
ATOM 1487 N N . GLY A 1 210 ? -1.437 -13.993 -2.321 1.00 42.11 208 GLY A N 1
ATOM 1488 C CA . GLY A 1 210 ? -2.239 -15.063 -2.923 1.00 40.61 208 GLY A CA 1
ATOM 1489 C C . GLY A 1 210 ? -1.598 -15.873 -4.021 1.00 39.51 208 GLY A C 1
ATOM 1490 O O . GLY A 1 210 ? -1.629 -17.107 -3.985 1.00 36.28 208 GLY A O 1
ATOM 1491 N N . ILE A 1 211 ? -1.007 -15.206 -5.010 1.00 35.93 209 ILE A N 1
ATOM 1492 C CA . ILE A 1 211 ? -0.454 -15.881 -6.170 1.00 33.69 209 ILE A CA 1
ATOM 1493 C C . ILE A 1 211 ? 0.982 -15.417 -6.356 1.00 35.89 209 ILE A C 1
ATOM 1494 O O . ILE A 1 211 ? 1.390 -14.368 -5.852 1.00 33.69 209 ILE A O 1
ATOM 1499 N N . ILE A 1 212 ? 1.759 -16.234 -7.066 1.00 27.57 210 ILE A N 1
ATOM 1500 C CA . ILE A 1 212 ? 3.025 -15.812 -7.652 1.00 26.69 210 ILE A CA 1
ATOM 1501 C C . ILE A 1 212 ? 2.917 -16.032 -9.153 1.00 28.42 210 ILE A C 1
ATOM 1502 O O . ILE A 1 212 ? 2.527 -17.119 -9.590 1.00 28.66 210 ILE A O 1
ATOM 1507 N N . LEU A 1 213 ? 3.234 -15.002 -9.933 1.00 26.86 211 LEU A N 1
ATOM 1508 C CA . LEU A 1 213 ? 3.282 -15.105 -11.386 1.00 24.95 211 LEU A CA 1
ATOM 1509 C C . LEU A 1 213 ? 4.635 -15.664 -11.809 1.00 26.36 211 LEU A C 1
ATOM 1510 O O . LEU A 1 213 ? 5.654 -15.371 -11.194 1.00 25.40 211 LEU A O 1
ATOM 1515 N N . ILE A 1 214 ? 4.658 -16.439 -12.892 1.00 27.26 212 ILE A N 1
ATOM 1516 C CA . ILE A 1 214 ? 5.924 -17.041 -13.303 1.00 28.52 212 ILE A CA 1
ATOM 1517 C C . ILE A 1 214 ? 5.959 -17.126 -14.821 1.00 28.64 212 ILE A C 1
ATOM 1518 O O . ILE A 1 214 ? 4.943 -17.395 -15.462 1.00 28.87 212 ILE A O 1
ATOM 1523 N N . LYS A 1 215 ? 7.127 -16.858 -15.396 1.00 28.99 213 LYS A N 1
ATOM 1524 C CA . LYS A 1 215 ? 7.306 -16.920 -16.843 1.00 31.32 213 LYS A CA 1
ATOM 1525 C C . LYS A 1 215 ? 7.466 -18.392 -17.203 1.00 32.71 213 LYS A C 1
ATOM 1526 O O . LYS A 1 215 ? 8.539 -18.967 -17.034 1.00 34.39 213 LYS A O 1
ATOM 1532 N N . SER A 1 216 ? 6.376 -19.019 -17.632 1.00 31.72 214 SER A N 1
ATOM 1533 C CA . SER A 1 216 ? 6.358 -20.444 -17.959 1.00 35.52 214 SER A CA 1
ATOM 1534 C C . SER A 1 216 ? 5.025 -20.758 -18.634 1.00 30.11 214 SER A C 1
ATOM 1535 O O . SER A 1 216 ? 4.207 -19.869 -18.883 1.00 31.98 214 SER A O 1
ATOM 1538 N N . PHE A 1 217 ? 4.815 -22.039 -18.925 1.00 31.78 215 PHE A N 1
ATOM 1539 C CA . PHE A 1 217 ? 3.541 -22.516 -19.448 1.00 35.14 215 PHE A CA 1
ATOM 1540 C C . PHE A 1 217 ? 3.439 -24.000 -19.126 1.00 33.98 215 PHE A C 1
ATOM 1541 O O . PHE A 1 217 ? 4.455 -24.687 -18.990 1.00 33.92 215 PHE A O 1
ATOM 1549 N N . ARG A 1 218 ? 2.204 -24.478 -18.957 1.00 36.20 216 ARG A N 1
ATOM 1550 C CA . ARG A 1 218 ? 1.994 -25.787 -18.330 1.00 38.34 216 ARG A CA 1
ATOM 1551 C C . ARG A 1 218 ? 2.503 -26.932 -19.199 1.00 38.29 216 ARG A C 1
ATOM 1552 O O . ARG A 1 218 ? 2.972 -27.947 -18.673 1.00 36.95 216 ARG A O 1
ATOM 1560 N N . GLU A 1 219 ? 2.400 -26.798 -20.526 1.00 34.50 217 GLU A N 1
ATOM 1561 C CA . GLU A 1 219 ? 2.869 -27.857 -21.416 1.00 40.52 217 GLU A CA 1
ATOM 1562 C C . GLU A 1 219 ? 4.342 -28.158 -21.205 1.00 37.21 217 GLU A C 1
ATOM 1563 O O . GLU A 1 219 ? 4.792 -29.276 -21.476 1.00 38.79 217 GLU A O 1
ATOM 1569 N N . LEU A 1 220 ? 5.115 -27.169 -20.753 1.00 36.39 218 LEU A N 1
ATOM 1570 C CA . LEU A 1 220 ? 6.527 -27.366 -20.462 1.00 35.90 218 LEU A CA 1
ATOM 1571 C C . LEU A 1 220 ? 6.775 -27.742 -19.006 1.00 36.81 218 LEU A C 1
ATOM 1572 O O . LEU A 1 220 ? 7.625 -28.591 -18.721 1.00 33.54 218 LEU A O 1
ATOM 1577 N N . GLU A 1 221 ? 6.056 -27.127 -18.065 1.00 35.30 219 GLU A N 1
ATOM 1578 C CA . GLU A 1 221 ? 6.473 -27.188 -16.671 1.00 35.04 219 GLU A CA 1
ATOM 1579 C C . GLU A 1 221 ? 5.357 -27.554 -15.696 1.00 40.78 219 GLU A C 1
ATOM 1580 O O . GLU A 1 221 ? 5.573 -27.453 -14.479 1.00 38.16 219 GLU A O 1
ATOM 1586 N N . GLY A 1 222 ? 4.184 -27.981 -16.186 1.00 37.17 220 GLY A N 1
ATOM 1587 C CA . GLY A 1 222 ? 3.020 -28.233 -15.343 1.00 39.28 220 GLY A CA 1
ATOM 1588 C C . GLY A 1 222 ? 3.325 -28.833 -13.980 1.00 39.28 220 GLY A C 1
ATOM 1589 O O . GLY A 1 222 ? 3.016 -28.238 -12.941 1.00 39.09 220 GLY A O 1
ATOM 1590 N N . LYS A 1 223 ? 3.993 -29.986 -13.962 1.00 39.39 221 LYS A N 1
ATOM 1591 C CA . LYS A 1 223 ? 4.190 -30.671 -12.688 1.00 38.69 221 LYS A CA 1
ATOM 1592 C C . LYS A 1 223 ? 5.178 -29.945 -11.783 1.00 37.27 221 LYS A C 1
ATOM 1593 O O . LYS A 1 223 ? 5.054 -30.038 -10.558 1.00 41.41 221 LYS A O 1
ATOM 1599 N N . TYR A 1 224 ? 6.163 -29.228 -12.342 1.00 35.96 222 TYR A N 1
ATOM 1600 C CA . TYR A 1 224 ? 7.030 -28.404 -11.493 1.00 35.14 222 TYR A CA 1
ATOM 1601 C C . TYR A 1 224 ? 6.294 -27.169 -10.983 1.00 34.98 222 TYR A C 1
ATOM 1602 O O . TYR A 1 224 ? 6.590 -26.677 -9.888 1.00 32.79 222 TYR A O 1
ATOM 1611 N N . ILE A 1 225 ? 5.355 -26.644 -11.777 1.00 36.22 223 ILE A N 1
ATOM 1612 C CA . ILE A 1 225 ? 4.496 -25.549 -11.330 1.00 34.28 223 ILE A CA 1
ATOM 1613 C C . ILE A 1 225 ? 3.690 -25.977 -10.108 1.00 38.02 223 ILE A C 1
ATOM 1614 O O . ILE A 1 225 ? 3.645 -25.274 -9.090 1.00 35.05 223 ILE A O 1
ATOM 1619 N N . ASP A 1 226 ? 3.071 -27.158 -10.185 1.00 38.95 224 ASP A N 1
ATOM 1620 C CA . ASP A 1 226 ? 2.279 -27.679 -9.075 1.00 40.21 224 ASP A CA 1
ATOM 1621 C C . ASP A 1 226 ? 3.143 -27.917 -7.843 1.00 40.03 224 ASP A C 1
ATOM 1622 O O . ASP A 1 226 ? 2.737 -27.608 -6.717 1.00 40.05 224 ASP A O 1
ATOM 1627 N N . PHE A 1 227 ? 4.349 -28.446 -8.041 1.00 41.30 225 PHE A N 1
ATOM 1628 C CA . PHE A 1 227 ? 5.253 -28.676 -6.920 1.00 40.23 225 PHE A CA 1
ATOM 1629 C C . PHE A 1 227 ? 5.646 -27.369 -6.237 1.00 43.37 225 PHE A C 1
ATOM 1630 O O . PHE A 1 227 ? 5.681 -27.286 -5.001 1.00 38.56 225 PHE A O 1
ATOM 1638 N N . PHE A 1 228 ? 5.988 -26.353 -7.034 1.00 38.07 226 PHE A N 1
ATOM 1639 C CA . PHE A 1 228 ? 6.288 -25.021 -6.507 1.00 36.26 226 PHE A CA 1
ATOM 1640 C C . PHE A 1 228 ? 5.114 -24.465 -5.705 1.00 36.94 226 PHE A C 1
ATOM 1641 O O . PHE A 1 228 ? 5.306 -23.868 -4.637 1.00 37.64 226 PHE A O 1
ATOM 1649 N N . SER A 1 229 ? 3.889 -24.651 -6.206 1.00 34.93 227 SER A N 1
ATOM 1650 C CA . SER A 1 229 ? 2.703 -24.188 -5.489 1.00 38.25 227 SER A CA 1
ATOM 1651 C C . SER A 1 229 ? 2.578 -24.861 -4.123 1.00 42.76 227 SER A C 1
ATOM 1652 O O . SER A 1 229 ? 2.244 -24.211 -3.124 1.00 42.41 227 SER A O 1
ATOM 1655 N N . GLU A 1 230 ? 2.849 -26.162 -4.056 1.00 43.27 228 GLU A N 1
ATOM 1656 C CA . GLU A 1 230 ? 2.749 -26.855 -2.778 1.00 46.40 228 GLU A CA 1
ATOM 1657 C C . GLU A 1 230 ? 3.833 -26.374 -1.810 1.00 45.40 228 GLU A C 1
ATOM 1658 O O . GLU A 1 230 ? 3.562 -26.165 -0.623 1.00 43.66 228 GLU A O 1
ATOM 1664 N N . LEU A 1 231 ? 5.053 -26.142 -2.311 1.00 42.26 229 LEU A N 1
ATOM 1665 C CA . LEU A 1 231 ? 6.157 -25.699 -1.456 1.00 41.35 229 LEU A CA 1
ATOM 1666 C C . LEU A 1 231 ? 5.944 -24.286 -0.930 1.00 40.85 229 LEU A C 1
ATOM 1667 O O . LEU A 1 231 ? 6.251 -23.995 0.231 1.00 41.05 229 LEU A O 1
ATOM 1672 N N . SER A 1 232 ? 5.488 -23.382 -1.788 1.00 33.14 230 SER A N 1
ATOM 1673 C CA . SER A 1 232 ? 5.345 -21.984 -1.418 1.00 39.90 230 SER A CA 1
ATOM 1674 C C . SER A 1 232 ? 4.034 -21.685 -0.706 1.00 37.89 230 SER A C 1
ATOM 1675 O O . SER A 1 232 ? 3.924 -20.630 -0.078 1.00 39.96 230 SER A O 1
ATOM 1678 N N . GLY A 1 233 ? 3.036 -22.560 -0.811 1.00 36.90 231 GLY A N 1
ATOM 1679 C CA . GLY A 1 233 ? 1.718 -22.226 -0.299 1.00 40.53 231 GLY A CA 1
ATOM 1680 C C . GLY A 1 233 ? 1.003 -21.128 -1.060 1.00 41.72 231 GLY A C 1
ATOM 1681 O O . GLY A 1 233 ? 0.120 -20.481 -0.501 1.00 47.30 231 GLY A O 1
ATOM 1682 N N . LYS A 1 234 ? 1.376 -20.880 -2.316 1.00 39.76 232 LYS A N 1
ATOM 1683 C CA . LYS A 1 234 ? 0.734 -19.876 -3.158 1.00 37.45 232 LYS A CA 1
ATOM 1684 C C . LYS A 1 234 ? 0.252 -20.525 -4.445 1.00 38.24 232 LYS A C 1
ATOM 1685 O O . LYS A 1 234 ? 0.860 -21.472 -4.943 1.00 38.04 232 LYS A O 1
ATOM 1691 N N . LYS A 1 235 ? -0.830 -20.002 -5.004 1.00 35.15 233 LYS A N 1
ATOM 1692 C CA . LYS A 1 235 ? -1.194 -20.414 -6.350 1.00 37.58 233 LYS A CA 1
ATOM 1693 C C . LYS A 1 235 ? -0.182 -19.842 -7.340 1.00 38.51 233 LYS A C 1
ATOM 1694 O O . LYS A 1 235 ? 0.054 -18.631 -7.370 1.00 35.21 233 LYS A O 1
ATOM 1700 N N . ILE A 1 236 ? 0.433 -20.709 -8.138 1.00 34.20 234 ILE A N 1
ATOM 1701 C CA . ILE A 1 236 ? 1.422 -20.269 -9.115 1.00 28.76 234 ILE A CA 1
ATOM 1702 C C . ILE A 1 236 ? 0.696 -20.053 -10.430 1.00 34.71 234 ILE A C 1
ATOM 1703 O O . ILE A 1 236 ? -0.003 -20.946 -10.915 1.00 39.29 234 ILE A O 1
ATOM 1708 N N . VAL A 1 237 ? 0.833 -18.862 -10.996 1.00 34.20 235 VAL A N 1
ATOM 1709 C CA . VAL A 1 237 ? 0.082 -18.524 -12.200 1.00 29.69 235 VAL A CA 1
ATOM 1710 C C . VAL A 1 237 ? 1.064 -18.287 -13.334 1.00 31.27 235 VAL A C 1
ATOM 1711 O O . VAL A 1 237 ? 1.792 -17.281 -13.322 1.00 28.05 235 VAL A O 1
ATOM 1715 N N . PRO A 1 238 ? 1.120 -19.177 -14.320 1.00 31.96 236 PRO A N 1
ATOM 1716 C CA . PRO A 1 238 ? 2.014 -18.957 -15.467 1.00 29.56 236 PRO A CA 1
ATOM 1717 C C . PRO A 1 238 ? 1.487 -17.842 -16.357 1.00 31.93 236 PRO A C 1
ATOM 1718 O O . PRO A 1 238 ? 0.282 -17.724 -16.593 1.00 36.87 236 PRO A O 1
ATOM 1722 N N . VAL A 1 239 ? 2.398 -17.003 -16.845 1.00 30.48 237 VAL A N 1
ATOM 1723 C CA . VAL A 1 239 ? 2.012 -15.906 -17.725 1.00 28.04 237 VAL A CA 1
ATOM 1724 C C . VAL A 1 239 ? 2.378 -16.179 -19.178 1.00 34.33 237 VAL A C 1
ATOM 1725 O O . VAL A 1 239 ? 2.250 -15.280 -20.014 1.00 33.39 237 VAL A O 1
ATOM 1729 N N . GLY A 1 240 ? 2.860 -17.376 -19.497 1.00 35.76 238 GLY A N 1
ATOM 1730 C CA . GLY A 1 240 ? 3.261 -17.679 -20.858 1.00 33.60 238 GLY A CA 1
ATOM 1731 C C . GLY A 1 240 ? 4.724 -17.365 -21.130 1.00 36.46 238 GLY A C 1
ATOM 1732 O O . GLY A 1 240 ? 5.459 -16.881 -20.260 1.00 32.45 238 GLY A O 1
ATOM 1733 N N . PRO A 1 241 ? 5.175 -17.647 -22.359 1.00 36.13 239 PRO A N 1
ATOM 1734 C CA . PRO A 1 241 ? 6.605 -17.479 -22.683 1.00 34.68 239 PRO A CA 1
ATOM 1735 C C . PRO A 1 241 ? 7.058 -16.039 -22.769 1.00 32.61 239 PRO A C 1
ATOM 1736 O O . PRO A 1 241 ? 8.264 -15.790 -22.656 1.00 33.59 239 PRO A O 1
ATOM 1740 N N . LEU A 1 242 ? 6.155 -15.093 -23.016 1.00 35.79 240 LEU A N 1
ATOM 1741 C CA . LEU A 1 242 ? 6.498 -13.674 -22.975 1.00 35.80 240 LEU A CA 1
ATOM 1742 C C . LEU A 1 242 ? 7.617 -13.347 -23.960 1.00 33.91 240 LEU A C 1
ATOM 1743 O O . LEU A 1 242 ? 8.604 -12.683 -23.628 1.00 31.03 240 LEU A O 1
ATOM 1748 N N . VAL A 1 243 ? 7.484 -13.834 -25.176 1.00 35.02 241 VAL A N 1
ATOM 1749 C CA . VAL A 1 243 ? 8.513 -13.620 -26.183 1.00 33.36 241 VAL A CA 1
ATOM 1750 C C . VAL A 1 243 ? 8.240 -12.300 -26.896 1.00 37.08 241 VAL A C 1
ATOM 1751 O O . VAL A 1 243 ? 7.108 -12.036 -27.320 1.00 36.99 241 VAL A O 1
ATOM 1755 N N . GLN A 1 244 ? 9.270 -11.470 -27.029 1.00 37.68 242 GLN A N 1
ATOM 1756 C CA . GLN A 1 244 ? 9.145 -10.204 -27.761 1.00 45.89 242 GLN A CA 1
ATOM 1757 C C . GLN A 1 244 ? 8.765 -10.396 -29.232 1.00 52.12 242 GLN A C 1
ATOM 1758 O O . GLN A 1 244 ? 7.808 -9.783 -29.723 1.00 58.22 242 GLN A O 1
ATOM 1764 N N . GLU A 1 252 ? 15.144 -2.512 -43.241 1.00 54.99 250 GLU A N 1
ATOM 1765 C CA . GLU A 1 252 ? 16.508 -2.333 -43.733 1.00 56.00 250 GLU A CA 1
ATOM 1766 C C . GLU A 1 252 ? 17.415 -3.463 -43.256 1.00 54.87 250 GLU A C 1
ATOM 1767 O O . GLU A 1 252 ? 17.624 -3.622 -42.054 1.00 59.59 250 GLU A O 1
ATOM 1773 N N . LYS A 1 253 ? 17.974 -4.229 -44.193 1.00 52.39 251 LYS A N 1
ATOM 1774 C CA . LYS A 1 253 ? 18.628 -5.490 -43.864 1.00 50.35 251 LYS A CA 1
ATOM 1775 C C . LYS A 1 253 ? 20.079 -5.253 -43.456 1.00 48.12 251 LYS A C 1
ATOM 1776 O O . LYS A 1 253 ? 20.865 -4.676 -44.221 1.00 51.09 251 LYS A O 1
ATOM 1782 N N . GLY A 1 254 ? 20.434 -5.713 -42.251 1.00 45.31 252 GLY A N 1
ATOM 1783 C CA . GLY A 1 254 ? 21.807 -5.667 -41.795 1.00 43.45 252 GLY A CA 1
ATOM 1784 C C . GLY A 1 254 ? 22.671 -6.725 -42.459 1.00 38.81 252 GLY A C 1
ATOM 1785 O O . GLY A 1 254 ? 22.187 -7.597 -43.185 1.00 41.86 252 GLY A O 1
ATOM 1786 N N . GLU A 1 255 ? 23.978 -6.632 -42.198 1.00 39.38 253 GLU A N 1
ATOM 1787 C CA . GLU A 1 255 ? 24.933 -7.560 -42.804 1.00 43.98 253 GLU A CA 1
ATOM 1788 C C . GLU A 1 255 ? 24.655 -8.991 -42.371 1.00 36.08 253 GLU A C 1
ATOM 1789 O O . GLU A 1 255 ? 24.769 -9.926 -43.175 1.00 37.89 253 GLU A O 1
ATOM 1795 N N . ILE A 1 256 ? 24.302 -9.190 -41.103 1.00 38.07 254 ILE A N 1
ATOM 1796 C CA . ILE A 1 256 ? 24.024 -10.547 -40.646 1.00 37.62 254 ILE A CA 1
ATOM 1797 C C . ILE A 1 256 ? 22.853 -11.128 -41.418 1.00 33.39 254 ILE A C 1
ATOM 1798 O O . ILE A 1 256 ? 22.946 -12.228 -41.978 1.00 38.50 254 ILE A O 1
ATOM 1803 N N . ILE A 1 257 ? 21.749 -10.378 -41.503 1.00 36.37 255 ILE A N 1
ATOM 1804 C CA . ILE A 1 257 ? 20.561 -10.886 -42.186 1.00 37.90 255 ILE A CA 1
ATOM 1805 C C . ILE A 1 257 ? 20.834 -11.076 -43.674 1.00 33.98 255 ILE A C 1
ATOM 1806 O O . ILE A 1 257 ? 20.343 -12.032 -44.288 1.00 31.95 255 ILE A O 1
ATOM 1811 N N . GLN A 1 258 ? 21.632 -10.183 -44.270 1.00 35.89 256 GLN A N 1
ATOM 1812 C CA . GLN A 1 258 ? 22.000 -10.319 -45.684 1.00 36.67 256 GLN A CA 1
ATOM 1813 C C . GLN A 1 258 ? 22.793 -11.593 -45.940 1.00 37.07 256 GLN A C 1
ATOM 1814 O O . GLN A 1 258 ? 22.620 -12.255 -46.972 1.00 35.93 256 GLN A O 1
ATOM 1820 N N . TRP A 1 259 ? 23.693 -11.934 -45.026 1.00 35.13 257 TRP A N 1
ATOM 1821 C CA . TRP A 1 259 ? 24.445 -13.177 -45.152 1.00 35.64 257 TRP A CA 1
ATOM 1822 C C . TRP A 1 259 ? 23.534 -14.394 -44.982 1.00 36.35 257 TRP A C 1
ATOM 1823 O O . TRP A 1 259 ? 23.658 -15.381 -45.721 1.00 34.47 257 TRP A O 1
ATOM 1834 N N . LEU A 1 260 ? 22.605 -14.334 -44.019 1.00 31.71 258 LEU A N 1
ATOM 1835 C CA . LEU A 1 260 ? 21.653 -15.424 -43.807 1.00 34.96 258 LEU A CA 1
ATOM 1836 C C . LEU A 1 260 ? 20.815 -15.685 -45.051 1.00 37.02 258 LEU A C 1
ATOM 1837 O O . LEU A 1 260 ? 20.487 -16.839 -45.363 1.00 33.79 258 LEU A O 1
ATOM 1842 N N . ASP A 1 261 ? 20.440 -14.618 -45.760 1.00 35.14 259 ASP A N 1
ATOM 1843 C CA . ASP A 1 261 ? 19.611 -14.756 -46.952 1.00 37.42 259 ASP A CA 1
ATOM 1844 C C . ASP A 1 261 ? 20.270 -15.634 -48.010 1.00 38.15 259 ASP A C 1
ATOM 1845 O O . ASP A 1 261 ? 19.561 -16.230 -48.835 1.00 36.80 259 ASP A O 1
ATOM 1850 N N . LYS A 1 262 ? 21.599 -15.739 -47.992 1.00 37.30 260 LYS A N 1
ATOM 1851 C CA . LYS A 1 262 ? 22.344 -16.508 -48.979 1.00 37.96 260 LYS A CA 1
ATOM 1852 C C . LYS A 1 262 ? 22.483 -17.988 -48.632 1.00 41.59 260 LYS A C 1
ATOM 1853 O O . LYS A 1 262 ? 22.988 -18.750 -49.465 1.00 38.96 260 LYS A O 1
ATOM 1859 N N . LYS A 1 263 ? 22.058 -18.421 -47.443 1.00 38.51 261 LYS A N 1
ATOM 1860 C CA . LYS A 1 263 ? 22.271 -19.802 -47.022 1.00 40.13 261 LYS A CA 1
ATOM 1861 C C . LYS A 1 263 ? 21.002 -20.645 -47.181 1.00 37.98 261 LYS A C 1
ATOM 1862 O O . LYS A 1 263 ? 19.882 -20.130 -47.212 1.00 36.75 261 LYS A O 1
ATOM 1868 N N . ASP A 1 264 ? 21.191 -21.964 -47.269 1.00 39.05 262 ASP A N 1
ATOM 1869 C CA . ASP A 1 264 ? 20.070 -22.891 -47.408 1.00 37.67 262 ASP A CA 1
ATOM 1870 C C . ASP A 1 264 ? 19.161 -22.880 -46.176 1.00 38.33 262 ASP A C 1
ATOM 1871 O O . ASP A 1 264 ? 19.560 -22.494 -45.066 1.00 34.84 262 ASP A O 1
ATOM 1876 N N . LYS A 1 265 ? 17.948 -23.398 -46.371 1.00 35.15 263 LYS A N 1
ATOM 1877 C CA . LYS A 1 265 ? 16.970 -23.440 -45.293 1.00 37.83 263 LYS A CA 1
ATOM 1878 C C . LYS A 1 265 ? 17.472 -24.305 -44.139 1.00 34.08 263 LYS A C 1
ATOM 1879 O O . LYS A 1 265 ? 18.071 -25.365 -44.346 1.00 27.88 263 LYS A O 1
ATOM 1885 N N . SER A 1 266 ? 17.254 -23.822 -42.914 1.00 32.09 264 SER A N 1
ATOM 1886 C CA . SER A 1 266 ? 17.532 -24.594 -41.698 1.00 31.61 264 SER A CA 1
ATOM 1887 C C . SER A 1 266 ? 18.959 -25.137 -41.670 1.00 29.52 264 SER A C 1
ATOM 1888 O O . SER A 1 266 ? 19.223 -26.215 -41.131 1.00 30.62 264 SER A O 1
ATOM 1891 N N . SER A 1 267 ? 19.904 -24.387 -42.220 1.00 29.93 265 SER A N 1
ATOM 1892 C CA . SER A 1 267 ? 21.277 -24.852 -42.293 1.00 30.03 265 SER A CA 1
ATOM 1893 C C . SER A 1 267 ? 22.255 -24.109 -41.384 1.00 32.23 265 SER A C 1
ATOM 1894 O O . SER A 1 267 ? 23.413 -24.522 -41.302 1.00 31.70 265 SER A O 1
ATOM 1897 N N . VAL A 1 268 ? 21.852 -23.035 -40.705 1.00 27.98 266 VAL A N 1
ATOM 1898 C CA . VAL A 1 268 ? 22.794 -22.227 -39.941 1.00 27.75 266 VAL A CA 1
ATOM 1899 C C . VAL A 1 268 ? 22.545 -22.421 -38.450 1.00 27.74 266 VAL A C 1
ATOM 1900 O O . VAL A 1 268 ? 21.394 -22.433 -37.992 1.00 28.35 266 VAL A O 1
ATOM 1904 N N . VAL A 1 269 ? 23.628 -22.561 -37.690 1.00 27.91 267 VAL A N 1
ATOM 1905 C CA . VAL A 1 269 ? 23.557 -22.612 -36.234 1.00 28.47 267 VAL A CA 1
ATOM 1906 C C . VAL A 1 269 ? 23.983 -21.256 -35.679 1.00 26.48 267 VAL A C 1
ATOM 1907 O O . VAL A 1 269 ? 25.017 -20.700 -36.079 1.00 27.10 267 VAL A O 1
ATOM 1911 N N . PHE A 1 270 ? 23.150 -20.702 -34.793 1.00 23.80 268 PHE A N 1
ATOM 1912 C CA . PHE A 1 270 ? 23.435 -19.482 -34.047 1.00 23.15 268 PHE A CA 1
ATOM 1913 C C . PHE A 1 270 ? 24.039 -19.843 -32.690 1.00 24.12 268 PHE A C 1
ATOM 1914 O O . PHE A 1 270 ? 23.568 -20.758 -32.013 1.00 26.25 268 PHE A O 1
ATOM 1922 N N . VAL A 1 271 ? 25.099 -19.137 -32.302 1.00 26.21 269 VAL A N 1
ATOM 1923 C CA . VAL A 1 271 ? 25.882 -19.463 -31.106 1.00 26.18 269 VAL A CA 1
ATOM 1924 C C . VAL A 1 271 ? 25.942 -18.205 -30.260 1.00 28.97 269 VAL A C 1
ATOM 1925 O O . VAL A 1 271 ? 26.550 -17.208 -30.674 1.00 30.35 269 VAL A O 1
ATOM 1929 N N . SER A 1 272 ? 25.332 -18.246 -29.078 1.00 27.60 270 SER A N 1
ATOM 1930 C CA . SER A 1 272 ? 25.338 -17.096 -28.182 1.00 35.16 270 SER A CA 1
ATOM 1931 C C . SER A 1 272 ? 25.229 -17.582 -26.748 1.00 35.82 270 SER A C 1
ATOM 1932 O O . SER A 1 272 ? 24.402 -18.448 -26.449 1.00 36.09 270 SER A O 1
ATOM 1935 N N . PHE A 1 273 ? 26.025 -17.004 -25.853 1.00 34.20 271 PHE A N 1
ATOM 1936 C CA . PHE A 1 273 ? 25.993 -17.433 -24.458 1.00 34.81 271 PHE A CA 1
ATOM 1937 C C . PHE A 1 273 ? 25.418 -16.372 -23.519 1.00 39.14 271 PHE A C 1
ATOM 1938 O O . PHE A 1 273 ? 25.779 -16.306 -22.339 1.00 38.70 271 PHE A O 1
ATOM 1946 N N . GLY A 1 274 ? 24.443 -15.617 -24.005 1.00 39.69 272 GLY A N 1
ATOM 1947 C CA . GLY A 1 274 ? 23.704 -14.692 -23.131 1.00 41.69 272 GLY A CA 1
ATOM 1948 C C . GLY A 1 274 ? 24.328 -13.326 -22.964 1.00 49.53 272 GLY A C 1
ATOM 1949 O O . GLY A 1 274 ? 25.259 -13.004 -23.675 1.00 49.02 272 GLY A O 1
ATOM 1950 N N . SER A 1 275 ? 23.817 -12.555 -22.013 1.00 51.31 273 SER A N 1
ATOM 1951 C CA . SER A 1 275 ? 24.313 -11.170 -21.829 1.00 57.28 273 SER A CA 1
ATOM 1952 C C . SER A 1 275 ? 25.169 -11.030 -20.574 1.00 60.13 273 SER A C 1
ATOM 1953 O O . SER A 1 275 ? 25.770 -9.968 -20.431 1.00 63.22 273 SER A O 1
ATOM 1956 N N . GLU A 1 276 ? 25.241 -12.060 -19.726 1.00 57.20 274 GLU A N 1
ATOM 1957 C CA . GLU A 1 276 ? 25.991 -11.941 -18.450 1.00 54.97 274 GLU A CA 1
ATOM 1958 C C . GLU A 1 276 ? 27.067 -13.012 -18.280 1.00 58.40 274 GLU A C 1
ATOM 1959 O O . GLU A 1 276 ? 27.492 -13.195 -17.142 1.00 61.84 274 GLU A O 1
ATOM 1965 N N . TYR A 1 277 ? 27.470 -13.729 -19.324 1.00 54.85 275 TYR A N 1
ATOM 1966 C CA . TYR A 1 277 ? 28.520 -14.719 -19.104 1.00 50.42 275 TYR A CA 1
ATOM 1967 C C . TYR A 1 277 ? 29.623 -14.492 -20.121 1.00 50.85 275 TYR A C 1
ATOM 1968 O O . TYR A 1 277 ? 29.352 -14.134 -21.271 1.00 51.42 275 TYR A O 1
ATOM 1977 N N . PHE A 1 278 ? 30.865 -14.684 -19.685 1.00 46.90 276 PHE A N 1
ATOM 1978 C CA . PHE A 1 278 ? 32.031 -14.548 -20.545 1.00 47.93 276 PHE A CA 1
ATOM 1979 C C . PHE A 1 278 ? 32.725 -15.893 -20.661 1.00 46.73 276 PHE A C 1
ATOM 1980 O O . PHE A 1 278 ? 33.002 -16.542 -19.646 1.00 47.97 276 PHE A O 1
ATOM 1988 N N . LEU A 1 279 ? 32.984 -16.316 -21.897 1.00 46.53 277 LEU A N 1
ATOM 1989 C CA . LEU A 1 279 ? 33.684 -17.573 -22.114 1.00 45.88 277 LEU A CA 1
ATOM 1990 C C . LEU A 1 279 ? 35.116 -17.453 -21.625 1.00 49.12 277 LEU A C 1
ATOM 1991 O O . LEU A 1 279 ? 35.789 -16.442 -21.865 1.00 43.63 277 LEU A O 1
ATOM 1996 N N . THR A 1 280 ? 35.579 -18.497 -20.940 1.00 44.60 278 THR A N 1
ATOM 1997 C CA . THR A 1 280 ? 36.993 -18.605 -20.630 1.00 52.41 278 THR A CA 1
ATOM 1998 C C . THR A 1 280 ? 37.790 -18.818 -21.915 1.00 53.17 278 THR A C 1
ATOM 1999 O O . THR A 1 280 ? 37.244 -19.169 -22.969 1.00 45.44 278 THR A O 1
ATOM 2003 N N . SER A 1 281 ? 39.102 -18.593 -21.817 1.00 51.13 279 SER A N 1
ATOM 2004 C CA . SER A 1 281 ? 39.968 -18.731 -22.982 1.00 50.81 279 SER A CA 1
ATOM 2005 C C . SER A 1 281 ? 39.899 -20.144 -23.538 1.00 49.86 279 SER A C 1
ATOM 2006 O O . SER A 1 281 ? 39.739 -20.347 -24.747 1.00 49.12 279 SER A O 1
ATOM 2009 N N . GLU A 1 282 ? 39.992 -21.136 -22.654 1.00 51.33 280 GLU A N 1
ATOM 2010 C CA . GLU A 1 282 ? 39.878 -22.527 -23.073 1.00 54.38 280 GLU A CA 1
ATOM 2011 C C . GLU A 1 282 ? 38.532 -22.794 -23.737 1.00 47.44 280 GLU A C 1
ATOM 2012 O O . GLU A 1 282 ? 38.470 -23.405 -24.809 1.00 46.07 280 GLU A O 1
ATOM 2018 N N . GLU A 1 283 ? 37.440 -22.350 -23.107 1.00 49.78 281 GLU A N 1
ATOM 2019 C CA . GLU A 1 283 ? 36.114 -22.564 -23.678 1.00 45.63 281 GLU A CA 1
ATOM 2020 C C . GLU A 1 283 ? 36.033 -21.985 -25.084 1.00 45.82 281 GLU A C 1
ATOM 2021 O O . GLU A 1 283 ? 35.570 -22.647 -26.023 1.00 44.54 281 GLU A O 1
ATOM 2027 N N . MET A 1 284 ? 36.505 -20.747 -25.248 1.00 40.28 282 MET A N 1
ATOM 2028 C CA . MET A 1 284 ? 36.393 -20.086 -26.540 1.00 42.75 282 MET A CA 1
ATOM 2029 C C . MET A 1 284 ? 37.151 -20.853 -27.617 1.00 43.78 282 MET A C 1
ATOM 2030 O O . MET A 1 284 ? 36.661 -21.011 -28.743 1.00 40.05 282 MET A O 1
ATOM 2035 N N . GLU A 1 285 ? 38.345 -21.346 -27.288 1.00 46.03 283 GLU A N 1
ATOM 2036 C CA . GLU A 1 285 ? 39.138 -22.099 -28.256 1.00 41.13 283 GLU A CA 1
ATOM 2037 C C . GLU A 1 285 ? 38.414 -23.365 -28.706 1.00 38.79 283 GLU A C 1
ATOM 2038 O O . GLU A 1 285 ? 38.303 -23.631 -29.909 1.00 41.91 283 GLU A O 1
ATOM 2044 N N . GLU A 1 286 ? 37.921 -24.168 -27.754 1.00 37.88 284 GLU A N 1
ATOM 2045 C CA . GLU A 1 286 ? 37.278 -25.436 -28.115 1.00 40.05 284 GLU A CA 1
ATOM 2046 C C . GLU A 1 286 ? 36.018 -25.209 -28.942 1.00 33.89 284 GLU A C 1
ATOM 2047 O O . GLU A 1 286 ? 35.723 -25.978 -29.869 1.00 33.35 284 GLU A O 1
ATOM 2053 N N . ILE A 1 287 ? 35.248 -24.173 -28.610 1.00 33.48 285 ILE A N 1
ATOM 2054 C CA . ILE A 1 287 ? 34.056 -23.868 -29.397 1.00 33.90 285 ILE A CA 1
ATOM 2055 C C . ILE A 1 287 ? 34.453 -23.530 -30.826 1.00 31.43 285 ILE A C 1
ATOM 2056 O O . ILE A 1 287 ? 33.809 -23.967 -31.788 1.00 28.45 285 ILE A O 1
ATOM 2061 N N . ALA A 1 288 ? 35.549 -22.788 -30.994 1.00 34.01 286 ALA A N 1
ATOM 2062 C CA . ALA A 1 288 ? 36.005 -22.465 -32.343 1.00 34.01 286 ALA A CA 1
ATOM 2063 C C . ALA A 1 288 ? 36.415 -23.725 -33.093 1.00 35.61 286 ALA A C 1
ATOM 2064 O O . ALA A 1 288 ? 36.002 -23.943 -34.237 1.00 34.13 286 ALA A O 1
ATOM 2066 N N . HIS A 1 289 ? 37.194 -24.595 -32.446 1.00 33.95 287 HIS A N 1
ATOM 2067 C CA . HIS A 1 289 ? 37.525 -25.867 -33.077 1.00 31.57 287 HIS A CA 1
ATOM 2068 C C . HIS A 1 289 ? 36.278 -26.709 -33.335 1.00 29.66 287 HIS A C 1
ATOM 2069 O O . HIS A 1 289 ? 36.180 -27.388 -34.367 1.00 30.55 287 HIS A O 1
ATOM 2076 N N . GLY A 1 290 ? 35.327 -26.711 -32.397 1.00 28.37 288 GLY A N 1
ATOM 2077 C CA . GLY A 1 290 ? 34.105 -27.484 -32.610 1.00 30.18 288 GLY A CA 1
ATOM 2078 C C . GLY A 1 290 ? 33.292 -26.976 -33.792 1.00 30.55 288 GLY A C 1
ATOM 2079 O O . GLY A 1 290 ? 32.752 -27.765 -34.577 1.00 29.97 288 GLY A O 1
ATOM 2080 N N . LEU A 1 291 ? 33.230 -25.653 -33.961 1.00 27.68 289 LEU A N 1
ATOM 2081 C CA . LEU A 1 291 ? 32.486 -25.090 -35.084 1.00 31.80 289 LEU A CA 1
ATOM 2082 C C . LEU A 1 291 ? 33.141 -25.451 -36.408 1.00 33.13 289 LEU A C 1
ATOM 2083 O O . LEU A 1 291 ? 32.457 -25.789 -37.386 1.00 31.38 289 LEU A O 1
ATOM 2088 N N . GLU A 1 292 ? 34.467 -25.428 -36.449 1.00 31.50 290 GLU A N 1
ATOM 2089 C CA . GLU A 1 292 ? 35.147 -25.805 -37.677 1.00 32.55 290 GLU A CA 1
ATOM 2090 C C . GLU A 1 292 ? 35.036 -27.305 -37.923 1.00 31.09 290 GLU A C 1
ATOM 2091 O O . GLU A 1 292 ? 34.785 -27.738 -39.059 1.00 34.92 290 GLU A O 1
ATOM 2097 N N . SER A 1 293 ? 35.170 -28.120 -36.870 1.00 29.28 291 SER A N 1
ATOM 2098 C CA . SER A 1 293 ? 35.023 -29.562 -37.048 1.00 32.74 291 SER A CA 1
ATOM 2099 C C . SER A 1 293 ? 33.604 -29.926 -37.488 1.00 33.32 291 SER A C 1
ATOM 2100 O O . SER A 1 293 ? 33.412 -30.889 -38.248 1.00 33.73 291 SER A O 1
ATOM 2103 N N . GLY A 1 294 ? 32.598 -29.171 -37.036 1.00 32.53 292 GLY A N 1
ATOM 2104 C CA . GLY A 1 294 ? 31.219 -29.510 -37.352 1.00 33.87 292 GLY A CA 1
ATOM 2105 C C . GLY A 1 294 ? 30.833 -29.257 -38.796 1.00 31.47 292 GLY A C 1
ATOM 2106 O O . GLY A 1 294 ? 29.910 -29.905 -39.301 1.00 33.88 292 GLY A O 1
ATOM 2107 N N . ASN A 1 295 ? 31.525 -28.340 -39.469 1.00 30.24 293 ASN A N 1
ATOM 2108 C CA . ASN A 1 295 ? 31.240 -27.982 -40.863 1.00 31.77 293 ASN A CA 1
ATOM 2109 C C . ASN A 1 295 ? 29.762 -27.658 -41.092 1.00 34.34 293 ASN A C 1
ATOM 2110 O O . ASN A 1 295 ? 29.155 -28.073 -42.082 1.00 31.32 293 ASN A O 1
ATOM 2115 N N . VAL A 1 296 ? 29.176 -26.907 -40.167 1.00 33.09 294 VAL A N 1
ATOM 2116 C CA . VAL A 1 296 ? 27.831 -26.365 -40.304 1.00 29.20 294 VAL A CA 1
ATOM 2117 C C . VAL A 1 296 ? 27.975 -24.847 -40.288 1.00 31.01 294 VAL A C 1
ATOM 2118 O O . VAL A 1 296 ? 28.695 -24.314 -39.434 1.00 31.09 294 VAL A O 1
ATOM 2122 N N . ASN A 1 297 ? 27.363 -24.161 -41.270 1.00 27.41 295 ASN A N 1
ATOM 2123 C CA . ASN A 1 297 ? 27.385 -22.697 -41.301 1.00 30.10 295 ASN A CA 1
ATOM 2124 C C . ASN A 1 297 ? 27.010 -22.151 -39.930 1.00 25.80 295 ASN A C 1
ATOM 2125 O O . ASN A 1 297 ? 26.079 -22.649 -39.304 1.00 28.87 295 ASN A O 1
ATOM 2130 N N . PHE A 1 298 ? 27.701 -21.109 -39.466 1.00 30.30 296 PHE A N 1
ATOM 2131 C CA . PHE A 1 298 ? 27.367 -20.574 -38.150 1.00 29.37 296 PHE A CA 1
ATOM 2132 C C . PHE A 1 298 ? 27.406 -19.050 -38.091 1.00 30.75 296 PHE A C 1
ATOM 2133 O O . PHE A 1 298 ? 28.011 -18.374 -38.926 1.00 30.31 296 PHE A O 1
ATOM 2141 N N . ILE A 1 299 ? 26.778 -18.541 -37.030 1.00 29.08 297 ILE A N 1
ATOM 2142 C CA . ILE A 1 299 ? 26.827 -17.154 -36.579 1.00 30.43 297 ILE A CA 1
ATOM 2143 C C . ILE A 1 299 ? 27.109 -17.215 -35.084 1.00 30.61 297 ILE A C 1
ATOM 2144 O O . ILE A 1 299 ? 26.301 -17.764 -34.323 1.00 30.81 297 ILE A O 1
ATOM 2149 N N . TRP A 1 300 ? 28.251 -16.678 -34.668 1.00 31.97 298 TRP A N 1
ATOM 2150 C CA . TRP A 1 300 ? 28.749 -16.797 -33.300 1.00 31.15 298 TRP A CA 1
ATOM 2151 C C . TRP A 1 300 ? 29.019 -15.401 -32.773 1.00 33.84 298 TRP A C 1
ATOM 2152 O O . TRP A 1 300 ? 29.867 -14.689 -33.317 1.00 35.69 298 TRP A O 1
ATOM 2163 N N . VAL A 1 301 ? 28.297 -15.000 -31.738 1.00 33.86 299 VAL A N 1
ATOM 2164 C CA . VAL A 1 301 ? 28.518 -13.688 -31.145 1.00 39.82 299 VAL A CA 1
ATOM 2165 C C . VAL A 1 301 ? 29.530 -13.832 -30.016 1.00 39.48 299 VAL A C 1
ATOM 2166 O O . VAL A 1 301 ? 29.346 -14.630 -29.092 1.00 37.18 299 VAL A O 1
ATOM 2170 N N . LEU A 1 302 ? 30.622 -13.082 -30.119 1.00 44.02 300 LEU A N 1
ATOM 2171 C CA . LEU A 1 302 ? 31.730 -13.144 -29.179 1.00 40.96 300 LEU A CA 1
ATOM 2172 C C . LEU A 1 302 ? 31.709 -11.889 -28.317 1.00 43.66 300 LEU A C 1
ATOM 2173 O O . LEU A 1 302 ? 31.745 -10.773 -28.841 1.00 50.79 300 LEU A O 1
ATOM 2178 N N . ARG A 1 303 ? 31.668 -12.072 -27.010 1.00 48.16 301 ARG A N 1
ATOM 2179 C CA . ARG A 1 303 ? 31.640 -10.964 -26.069 1.00 48.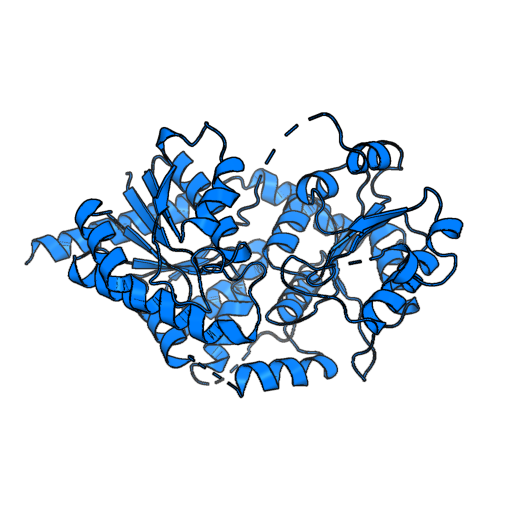42 301 ARG A CA 1
ATOM 2180 C C . ARG A 1 303 ? 32.912 -11.002 -25.243 1.00 52.89 301 ARG A C 1
ATOM 2181 O O . ARG A 1 303 ? 33.268 -12.054 -24.701 1.00 54.08 301 ARG A O 1
ATOM 2189 N N . PHE A 1 304 ? 33.599 -9.863 -25.166 1.00 49.18 302 PHE A N 1
ATOM 2190 C CA . PHE A 1 304 ? 34.809 -9.696 -24.381 1.00 53.51 302 PHE A CA 1
ATOM 2191 C C . PHE A 1 304 ? 34.572 -8.720 -23.235 1.00 50.15 302 PHE A C 1
ATOM 2192 O O . PHE A 1 304 ? 33.760 -7.799 -23.356 1.00 48.20 302 PHE A O 1
ATOM 2200 N N . PRO A 1 305 ? 35.233 -8.915 -22.099 1.00 54.76 303 PRO A N 1
ATOM 2201 C CA . PRO A 1 305 ? 35.142 -7.920 -21.025 1.00 56.31 303 PRO A CA 1
ATOM 2202 C C . PRO A 1 305 ? 35.814 -6.624 -21.448 1.00 53.19 303 PRO A C 1
ATOM 2203 O O . PRO A 1 305 ? 36.743 -6.617 -22.264 1.00 52.51 303 PRO A O 1
ATOM 2207 N N . VAL A 1 306 ? 35.311 -5.517 -20.902 1.00 53.11 304 VAL A N 1
ATOM 2208 C CA . VAL A 1 306 ? 35.763 -4.172 -21.279 1.00 51.84 304 VAL A CA 1
ATOM 2209 C C . VAL A 1 306 ? 37.290 -4.051 -21.281 1.00 45.54 304 VAL A C 1
ATOM 2210 O O . VAL A 1 306 ? 37.950 -4.490 -20.337 1.00 47.10 304 VAL A O 1
ATOM 2214 N N . SER A 1 311 ? 40.943 -8.450 -29.512 1.00 67.60 309 SER A N 1
ATOM 2215 C CA . SER A 1 311 ? 40.534 -8.447 -30.917 1.00 70.77 309 SER A CA 1
ATOM 2216 C C . SER A 1 311 ? 40.082 -9.824 -31.412 1.00 72.11 309 SER A C 1
ATOM 2217 O O . SER A 1 311 ? 40.471 -10.843 -30.852 1.00 71.09 309 SER A O 1
ATOM 2220 N N . VAL A 1 312 ? 39.297 -9.845 -32.495 1.00 70.07 310 VAL A N 1
ATOM 2221 C CA . VAL A 1 312 ? 38.656 -11.086 -32.937 1.00 69.26 310 VAL A CA 1
ATOM 2222 C C . VAL A 1 312 ? 39.694 -12.069 -33.477 1.00 69.86 310 VAL A C 1
ATOM 2223 O O . VAL A 1 312 ? 39.803 -13.207 -33.000 1.00 63.33 310 VAL A O 1
ATOM 2227 N N . ALA A 1 313 ? 40.470 -11.648 -34.483 1.00 66.73 311 ALA A N 1
ATOM 2228 C CA . ALA A 1 313 ? 41.464 -12.541 -35.070 1.00 66.61 311 ALA A CA 1
ATOM 2229 C C . ALA A 1 313 ? 42.497 -13.001 -34.051 1.00 69.49 311 ALA A C 1
ATOM 2230 O O . ALA A 1 313 ? 43.090 -14.072 -34.225 1.00 69.76 311 ALA A O 1
ATOM 2232 N N . GLU A 1 314 ? 42.706 -12.228 -32.984 1.00 67.02 312 GLU A N 1
ATOM 2233 C CA . GLU A 1 314 ? 43.683 -12.591 -31.965 1.00 68.44 312 GLU A CA 1
ATOM 2234 C C . GLU A 1 314 ? 43.161 -13.660 -31.014 1.00 66.24 312 GLU A C 1
ATOM 2235 O O . GLU A 1 314 ? 43.954 -14.412 -30.436 1.00 62.40 312 GLU A O 1
ATOM 2241 N N . ALA A 1 315 ? 41.844 -13.739 -30.832 1.00 66.77 313 ALA A N 1
ATOM 2242 C CA . ALA A 1 315 ? 41.240 -14.652 -29.871 1.00 65.00 313 ALA A CA 1
ATOM 2243 C C . ALA A 1 315 ? 40.923 -16.020 -30.456 1.00 59.42 313 ALA A C 1
ATOM 2244 O O . ALA A 1 315 ? 40.600 -16.938 -29.698 1.00 60.30 313 ALA A O 1
ATOM 2246 N N . LEU A 1 316 ? 41.011 -16.177 -31.764 1.00 58.40 314 LEU A N 1
ATOM 2247 C CA . LEU A 1 316 ? 40.680 -17.419 -32.433 1.00 57.99 314 LEU A CA 1
ATOM 2248 C C . LEU A 1 316 ? 41.947 -18.128 -32.926 1.00 58.65 314 LEU A C 1
ATOM 2249 O O . LEU A 1 316 ? 42.978 -17.486 -33.155 1.00 57.35 314 LEU A O 1
ATOM 2254 N N . PRO A 1 317 ? 41.903 -19.455 -33.068 1.00 57.16 315 PRO A N 1
ATOM 2255 C CA . PRO A 1 317 ? 43.077 -20.196 -33.560 1.00 54.39 315 PRO A CA 1
ATOM 2256 C C . PRO A 1 317 ? 43.598 -19.664 -34.892 1.00 54.74 315 PRO A C 1
ATOM 2257 O O . PRO A 1 317 ? 42.852 -19.101 -35.699 1.00 49.24 315 PRO A O 1
ATOM 2261 N N . LYS A 1 318 ? 44.894 -19.866 -35.118 1.00 53.21 316 LYS A N 1
ATOM 2262 C CA . LYS A 1 318 ? 45.556 -19.324 -36.298 1.00 48.57 316 LYS A CA 1
ATOM 2263 C C . LYS A 1 318 ? 44.862 -19.783 -37.574 1.00 45.71 316 LYS A C 1
ATOM 2264 O O . LYS A 1 318 ? 44.544 -20.962 -37.732 1.00 47.50 316 LYS A O 1
ATOM 2270 N N . GLY A 1 319 ? 44.611 -18.840 -38.479 1.00 45.30 317 GLY A N 1
ATOM 2271 C CA . GLY A 1 319 ? 44.012 -19.163 -39.759 1.00 47.66 317 GLY A CA 1
ATOM 2272 C C . GLY A 1 319 ? 42.536 -19.493 -39.723 1.00 45.50 317 GLY A C 1
ATOM 2273 O O . GLY A 1 319 ? 41.983 -19.870 -40.759 1.00 42.52 317 GLY A O 1
ATOM 2274 N N . PHE A 1 320 ? 41.879 -19.340 -38.570 1.00 44.01 318 PHE A N 1
ATOM 2275 C CA . PHE A 1 320 ? 40.476 -19.737 -38.425 1.00 46.78 318 PHE A CA 1
ATOM 2276 C C . PHE A 1 320 ? 39.575 -18.996 -39.412 1.00 45.30 318 PHE A C 1
ATOM 2277 O O . PHE A 1 320 ? 38.845 -19.616 -40.203 1.00 40.84 318 PHE A O 1
ATOM 2285 N N . LEU A 1 321 ? 39.605 -17.658 -39.376 1.00 44.00 319 LEU A N 1
ATOM 2286 C CA . LEU A 1 321 ? 38.727 -16.884 -40.250 1.00 46.02 319 LEU A CA 1
ATOM 2287 C C . LEU A 1 321 ? 39.018 -17.150 -41.722 1.00 46.00 319 LEU A C 1
ATOM 2288 O O . LEU A 1 321 ? 38.092 -17.143 -42.546 1.00 44.73 319 LEU A O 1
ATOM 2293 N N . GLU A 1 322 ? 40.285 -17.407 -42.070 1.00 44.63 320 GLU A N 1
ATOM 2294 C CA . GLU A 1 322 ? 40.644 -17.631 -43.469 1.00 47.64 320 GLU A CA 1
ATOM 2295 C C . GLU A 1 322 ? 40.088 -18.949 -43.984 1.00 43.86 320 GLU A C 1
ATOM 2296 O O . GLU A 1 322 ? 39.605 -19.026 -45.121 1.00 41.77 320 GLU A O 1
ATOM 2302 N N . ARG A 1 323 ? 40.173 -20.007 -43.173 1.00 39.15 321 ARG A N 1
ATOM 2303 C CA . ARG A 1 323 ? 39.615 -21.289 -43.592 1.00 43.86 321 ARG A CA 1
ATOM 2304 C C . ARG A 1 323 ? 38.088 -21.249 -43.611 1.00 39.01 321 ARG A C 1
ATOM 2305 O O . ARG A 1 323 ? 37.462 -21.828 -44.507 1.00 38.43 321 ARG A O 1
ATOM 2313 N N . ILE A 1 324 ? 37.467 -20.559 -42.643 1.00 39.49 322 ILE A N 1
ATOM 2314 C CA . ILE A 1 324 ? 36.006 -20.519 -42.585 1.00 40.91 322 ILE A CA 1
ATOM 2315 C C . ILE A 1 324 ? 35.444 -19.824 -43.818 1.00 41.44 322 ILE A C 1
ATOM 2316 O O . ILE A 1 324 ? 34.437 -20.263 -44.388 1.00 43.36 322 ILE A O 1
ATOM 2321 N N . GLY A 1 325 ? 36.094 -18.747 -44.258 1.00 42.46 323 GLY A N 1
ATOM 2322 C CA . GLY A 1 325 ? 35.612 -17.997 -45.410 1.00 44.09 323 GLY A CA 1
ATOM 2323 C C . GLY A 1 325 ? 34.199 -17.480 -45.198 1.00 41.71 323 GLY A C 1
ATOM 2324 O O . GLY A 1 325 ? 33.895 -16.821 -44.197 1.00 40.92 323 GLY A O 1
ATOM 2325 N N . ASP A 1 326 ? 33.325 -17.803 -46.147 1.00 39.03 324 ASP A N 1
ATOM 2326 C CA . ASP A 1 326 ? 31.935 -17.371 -46.158 1.00 44.82 324 ASP A CA 1
ATOM 2327 C C . ASP A 1 326 ? 31.018 -18.305 -45.376 1.00 46.14 324 ASP A C 1
ATOM 2328 O O . ASP A 1 326 ? 29.814 -18.032 -45.285 1.00 35.43 324 ASP A O 1
ATOM 2333 N N . ARG A 1 327 ? 31.552 -19.395 -44.812 1.00 42.21 325 ARG A N 1
ATOM 2334 C CA . ARG A 1 327 ? 30.736 -20.415 -44.153 1.00 40.21 325 ARG A CA 1
ATOM 2335 C C . ARG A 1 327 ? 30.352 -20.052 -42.722 1.00 38.10 325 ARG A C 1
ATOM 2336 O O . ARG A 1 327 ? 29.571 -20.778 -42.098 1.00 37.58 325 ARG A O 1
ATOM 2344 N N . GLY A 1 328 ? 30.843 -18.941 -42.198 1.00 39.29 326 GLY A N 1
ATOM 2345 C CA . GLY A 1 328 ? 30.441 -18.503 -40.878 1.00 37.72 326 GLY A CA 1
ATOM 2346 C C . GLY A 1 328 ? 30.836 -17.064 -40.674 1.00 39.32 326 GLY A C 1
ATOM 2347 O O . GLY A 1 328 ? 31.618 -16.504 -41.446 1.00 40.29 326 GLY A O 1
ATOM 2348 N N . MET A 1 329 ? 30.276 -16.455 -39.638 1.00 39.54 327 MET A N 1
ATOM 2349 C CA . MET A 1 329 ? 30.757 -15.142 -39.248 1.00 40.40 327 MET A CA 1
ATOM 2350 C C . MET A 1 329 ? 30.724 -15.004 -37.735 1.00 40.56 327 MET A C 1
ATOM 2351 O O . MET A 1 329 ? 29.880 -15.595 -37.049 1.00 36.09 327 MET A O 1
ATOM 2356 N N . VAL A 1 330 ? 31.691 -14.245 -37.226 1.00 36.03 328 VAL A N 1
ATOM 2357 C CA . VAL A 1 330 ? 31.841 -13.979 -35.804 1.00 37.84 328 VAL A CA 1
ATOM 2358 C C . VAL A 1 330 ? 31.463 -12.527 -35.573 1.00 43.51 328 VAL A C 1
ATOM 2359 O O . VAL A 1 330 ? 31.944 -11.635 -36.282 1.00 44.46 328 VAL A O 1
ATOM 2363 N N . VAL A 1 331 ? 30.591 -12.294 -34.600 1.00 39.74 329 VAL A N 1
ATOM 2364 C CA . VAL A 1 331 ? 30.058 -10.974 -34.308 1.00 45.11 329 VAL A CA 1
ATOM 2365 C C . VAL A 1 331 ? 30.498 -10.605 -32.906 1.00 48.76 329 VAL A C 1
ATOM 2366 O O . VAL A 1 331 ? 30.219 -11.340 -31.951 1.00 45.32 329 VAL A O 1
ATOM 2370 N N . GLU A 1 332 ? 31.181 -9.474 -32.782 1.00 46.07 330 GLU A N 1
ATOM 2371 C CA . GLU A 1 332 ? 31.566 -8.955 -31.479 1.00 47.89 330 GLU A CA 1
ATOM 2372 C C . GLU A 1 332 ? 30.374 -8.296 -30.785 1.00 47.82 330 GLU A C 1
ATOM 2373 O O . GLU A 1 332 ? 29.602 -7.556 -31.402 1.00 50.64 330 GLU A O 1
ATOM 2379 N N . GLY A 1 333 ? 30.216 -8.585 -29.495 1.00 45.15 331 GLY A N 1
ATOM 2380 C CA . GLY A 1 333 ? 29.332 -7.802 -28.652 1.00 50.03 331 GLY A CA 1
ATOM 2381 C C . GLY A 1 333 ? 27.857 -8.149 -28.648 1.00 48.27 331 GLY A C 1
ATOM 2382 O O . GLY A 1 333 ? 27.336 -8.621 -27.632 1.00 46.88 331 GLY A O 1
ATOM 2383 N N . TRP A 1 334 ? 27.165 -7.889 -29.758 1.00 50.62 332 TRP A N 1
ATOM 2384 C CA . TRP A 1 334 ? 25.713 -7.997 -29.785 1.00 50.21 332 TRP A CA 1
ATOM 2385 C C . TRP A 1 334 ? 25.259 -8.381 -31.185 1.00 50.92 332 TRP A C 1
ATOM 2386 O O . TRP A 1 334 ? 25.931 -8.074 -32.176 1.00 53.05 332 TRP A O 1
ATOM 2397 N N . ALA A 1 335 ? 24.118 -9.062 -31.261 1.00 44.09 333 ALA A N 1
ATOM 2398 C CA . ALA A 1 335 ? 23.574 -9.499 -32.538 1.00 45.33 333 ALA A CA 1
ATOM 2399 C C . ALA A 1 335 ? 22.055 -9.563 -32.431 1.00 42.44 333 ALA A C 1
ATOM 2400 O O . ALA A 1 335 ? 21.512 -9.706 -31.330 1.00 45.36 333 ALA A O 1
ATOM 2402 N N . PRO A 1 336 ? 21.333 -9.436 -33.559 1.00 42.00 334 PRO A N 1
ATOM 2403 C CA . PRO A 1 336 ? 19.866 -9.446 -33.494 1.00 41.66 334 PRO A CA 1
ATOM 2404 C C . PRO A 1 336 ? 19.294 -10.849 -33.336 1.00 38.25 334 PRO A C 1
ATOM 2405 O O . PRO A 1 336 ? 18.916 -11.500 -34.322 1.00 34.50 334 PRO A O 1
ATOM 2409 N N . GLN A 1 337 ? 19.191 -11.293 -32.081 1.00 38.41 335 GLN A N 1
ATOM 2410 C CA . GLN A 1 337 ? 18.927 -12.701 -31.799 1.00 37.21 335 GLN A CA 1
ATOM 2411 C C . GLN A 1 337 ? 17.568 -13.128 -32.333 1.00 33.24 335 GLN A C 1
ATOM 2412 O O . GLN A 1 337 ? 17.453 -14.152 -33.013 1.00 32.65 335 GLN A O 1
ATOM 2418 N N . ALA A 1 338 ? 16.523 -12.357 -32.033 1.00 33.55 336 ALA A N 1
ATOM 2419 C CA . ALA A 1 338 ? 15.182 -12.738 -32.473 1.00 37.00 336 ALA A CA 1
ATOM 2420 C C . ALA A 1 338 ? 15.086 -12.749 -33.994 1.00 33.99 336 ALA A C 1
ATOM 2421 O O . ALA A 1 338 ? 14.465 -13.653 -34.577 1.00 33.39 336 ALA A O 1
ATOM 2423 N N . LYS A 1 339 ? 15.707 -11.765 -34.660 1.00 32.47 337 LYS A N 1
ATOM 2424 C CA . LYS A 1 339 ? 15.692 -11.748 -36.123 1.00 35.43 337 LYS A CA 1
ATOM 2425 C C . LYS A 1 339 ? 16.395 -12.975 -36.692 1.00 30.01 337 LYS A C 1
ATOM 2426 O O . LYS A 1 339 ? 15.952 -13.547 -37.692 1.00 34.68 337 LYS A O 1
ATOM 2432 N N . ILE A 1 340 ? 17.501 -13.385 -36.076 1.00 32.17 338 ILE A N 1
ATOM 2433 C CA . ILE A 1 340 ? 18.226 -14.552 -36.568 1.00 27.57 338 ILE A CA 1
ATOM 2434 C C . ILE A 1 340 ? 17.408 -15.821 -36.359 1.00 28.51 338 ILE A C 1
ATOM 2435 O O . ILE A 1 340 ? 17.302 -16.658 -37.267 1.00 25.46 338 ILE A O 1
ATOM 2440 N N . LEU A 1 341 ? 16.830 -15.997 -35.160 1.00 26.44 339 LEU A N 1
ATOM 2441 C CA . LEU A 1 341 ? 16.119 -17.247 -34.885 1.00 26.18 339 LEU A CA 1
ATOM 2442 C C . LEU A 1 341 ? 14.877 -17.375 -35.750 1.00 30.80 339 LEU A C 1
ATOM 2443 O O . LEU A 1 341 ? 14.451 -18.499 -36.057 1.00 28.19 339 LEU A O 1
ATOM 2448 N N . LYS A 1 342 ? 14.302 -16.231 -36.148 1.00 28.80 340 LYS A N 1
ATOM 2449 C CA . LYS A 1 342 ? 13.126 -16.173 -37.006 1.00 34.86 340 LYS A CA 1
AT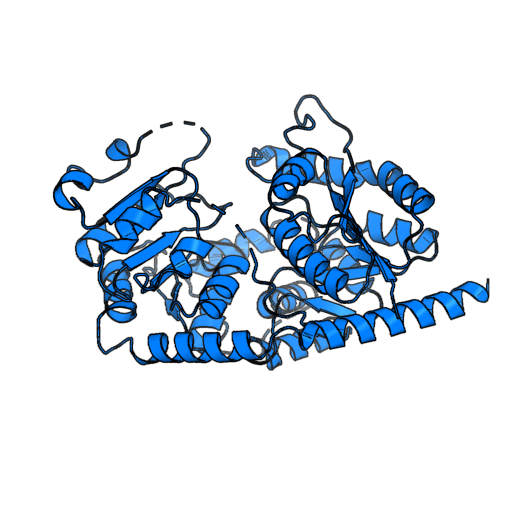OM 2450 C C . LYS A 1 342 ? 13.454 -16.547 -38.443 1.00 29.84 340 LYS A C 1
ATOM 2451 O O . LYS A 1 342 ? 12.569 -16.954 -39.200 1.00 31.88 340 LYS A O 1
ATOM 2457 N N . HIS A 1 343 ? 14.701 -16.369 -38.846 1.00 33.06 341 HIS A N 1
ATOM 2458 C CA . HIS A 1 343 ? 15.060 -16.501 -40.249 1.00 29.90 341 HIS A CA 1
ATOM 2459 C C . HIS A 1 343 ? 14.954 -17.955 -40.701 1.00 34.34 341 HIS A C 1
ATOM 2460 O O . HIS A 1 343 ? 15.328 -18.882 -39.972 1.00 28.57 341 HIS A O 1
ATOM 2467 N N . SER A 1 344 ? 14.426 -18.152 -41.915 1.00 35.37 342 SER A N 1
ATOM 2468 C CA . SER A 1 344 ? 14.208 -19.505 -42.412 1.00 33.10 342 SER A CA 1
ATOM 2469 C C . SER A 1 344 ? 15.517 -20.260 -42.605 1.00 30.15 342 SER A C 1
ATOM 2470 O O . SER A 1 344 ? 15.504 -21.493 -42.664 1.00 32.36 342 SER A O 1
ATOM 2473 N N . SER A 1 345 ? 16.650 -19.560 -42.696 1.00 28.17 343 SER A N 1
ATOM 2474 C CA . SER A 1 345 ? 17.921 -20.262 -42.854 1.00 28.49 343 SER A CA 1
ATOM 2475 C C . SER A 1 345 ? 18.445 -20.853 -41.542 1.00 30.34 343 SER A C 1
ATOM 2476 O O . SER A 1 345 ? 19.346 -21.700 -41.578 1.00 26.25 343 SER A O 1
ATOM 2479 N N . THR A 1 346 ? 17.919 -20.433 -40.392 1.00 28.52 344 THR A N 1
ATOM 2480 C CA . THR A 1 346 ? 18.495 -20.851 -39.117 1.00 26.90 344 THR A CA 1
ATOM 2481 C C . THR A 1 346 ? 18.016 -22.251 -38.744 1.00 30.94 344 THR A C 1
ATOM 2482 O O . THR A 1 346 ? 16.824 -22.567 -38.853 1.00 28.45 344 THR A O 1
ATOM 2486 N N . GLY A 1 347 ? 18.943 -23.092 -38.307 1.00 29.41 345 GLY A N 1
ATOM 2487 C CA . GLY A 1 347 ? 18.582 -24.475 -38.071 1.00 27.00 345 GLY A CA 1
ATOM 2488 C C . GLY A 1 347 ? 18.944 -24.980 -36.693 1.00 27.24 345 GLY A C 1
ATOM 2489 O O . GLY A 1 347 ? 18.594 -26.105 -36.342 1.00 25.72 345 GLY A O 1
ATOM 2490 N N . GLY A 1 348 ? 19.638 -24.176 -35.898 1.00 25.52 346 GLY A N 1
ATOM 2491 C CA . GLY A 1 348 ? 20.008 -24.625 -34.574 1.00 22.98 346 GLY A CA 1
ATOM 2492 C C . GLY A 1 348 ? 20.506 -23.461 -33.756 1.00 21.81 346 GLY A C 1
ATOM 2493 O O . GLY A 1 348 ? 20.911 -22.433 -34.300 1.00 22.88 346 GLY A O 1
ATOM 2494 N N . PHE A 1 349 ? 20.484 -23.644 -32.438 1.00 18.10 347 PHE A N 1
ATOM 2495 C CA . PHE A 1 349 ? 20.846 -22.580 -31.489 1.00 22.48 347 PHE A CA 1
ATOM 2496 C C . PHE A 1 349 ? 21.769 -23.180 -30.436 1.00 21.99 347 PHE A C 1
ATOM 2497 O O . PHE A 1 349 ? 21.328 -23.984 -29.609 1.00 23.88 347 PHE A O 1
ATOM 2505 N N . VAL A 1 350 ? 23.053 -22.832 -30.481 1.00 24.02 348 VAL A N 1
ATOM 2506 C CA . VAL A 1 350 ? 23.982 -23.211 -29.416 1.00 25.45 348 VAL A CA 1
ATOM 2507 C C . VAL A 1 350 ? 23.832 -22.154 -28.326 1.00 28.23 348 VAL A C 1
ATOM 2508 O O . VAL A 1 350 ? 24.206 -20.995 -28.526 1.00 25.77 348 VAL A O 1
ATOM 2512 N N . SER A 1 351 ? 23.285 -22.559 -27.178 1.00 24.90 349 SER A N 1
ATOM 2513 C CA . SER A 1 351 ? 22.795 -21.649 -26.148 1.00 28.27 349 SER A CA 1
ATOM 2514 C C . SER A 1 351 ? 23.309 -22.042 -24.766 1.00 28.81 349 SER A C 1
ATOM 2515 O O . SER A 1 351 ? 23.378 -23.226 -24.431 1.00 26.87 349 SER A O 1
ATOM 2518 N N . HIS A 1 352 ? 23.631 -21.035 -23.951 1.00 28.15 350 HIS A N 1
ATOM 2519 C CA . HIS A 1 352 ? 23.856 -21.266 -22.530 1.00 32.07 350 HIS A CA 1
ATOM 2520 C C . HIS A 1 352 ? 22.581 -21.645 -21.794 1.00 32.01 350 HIS A C 1
ATOM 2521 O O . HIS A 1 352 ? 22.652 -21.934 -20.594 1.00 33.37 350 HIS A O 1
ATOM 2528 N N . CYS A 1 353 ? 21.429 -21.625 -22.471 1.00 27.56 351 CYS A N 1
ATOM 2529 C CA . CYS A 1 353 ? 20.135 -22.010 -21.904 1.00 27.10 351 CYS A CA 1
ATOM 2530 C C . CYS A 1 353 ? 19.640 -21.019 -20.853 1.00 28.55 351 CYS A C 1
ATOM 2531 O O . CYS A 1 353 ? 18.988 -21.419 -19.896 1.00 29.57 351 CYS A O 1
ATOM 2534 N N . GLY A 1 354 ? 19.960 -19.733 -21.008 1.00 30.13 352 GLY A N 1
ATOM 2535 C CA . GLY A 1 354 ? 19.226 -18.705 -20.291 1.00 31.10 352 GLY A CA 1
ATOM 2536 C C . GLY A 1 354 ? 17.748 -18.758 -20.624 1.00 33.11 352 GLY A C 1
ATOM 2537 O O . GLY A 1 354 ? 17.348 -19.200 -21.706 1.00 27.74 352 GLY A O 1
ATOM 2538 N N . TRP A 1 355 ? 16.918 -18.312 -19.671 1.00 28.52 353 TRP A N 1
ATOM 2539 C CA . TRP A 1 355 ? 15.487 -18.594 -19.761 1.00 31.64 353 TRP A CA 1
ATOM 2540 C C . TRP A 1 355 ? 14.813 -17.818 -20.896 1.00 30.16 353 TRP A C 1
ATOM 2541 O O . TRP A 1 355 ? 13.946 -18.362 -21.587 1.00 30.49 353 TRP A O 1
ATOM 2552 N N . SER A 1 356 ? 15.178 -16.552 -21.097 1.00 28.80 354 SER A N 1
ATOM 2553 C CA . SER A 1 356 ? 14.616 -15.796 -22.220 1.00 29.60 354 SER A CA 1
ATOM 2554 C C . SER A 1 356 ? 15.015 -16.417 -23.546 1.00 33.26 354 SER A C 1
ATOM 2555 O O . SER A 1 356 ? 14.199 -16.518 -24.471 1.00 31.64 354 SER A O 1
ATOM 2558 N N . SER A 1 357 ? 16.275 -16.823 -23.663 1.00 29.41 355 SER A N 1
ATOM 2559 C CA . SER A 1 357 ? 16.746 -17.356 -24.927 1.00 28.73 355 SER A CA 1
ATOM 2560 C C . SER A 1 357 ? 16.050 -18.665 -25.263 1.00 27.11 355 SER A C 1
ATOM 2561 O O . SER A 1 357 ? 15.753 -18.923 -26.434 1.00 25.81 355 SER A O 1
ATOM 2564 N N . ILE A 1 358 ? 15.765 -19.501 -24.259 1.00 23.69 356 ILE A N 1
ATOM 2565 C CA . ILE A 1 358 ? 15.152 -20.778 -24.605 1.00 29.63 356 ILE A CA 1
ATOM 2566 C C . ILE A 1 358 ? 13.672 -20.597 -24.895 1.00 27.44 356 ILE A C 1
ATOM 2567 O O . ILE A 1 358 ? 13.122 -21.317 -25.729 1.00 28.53 356 ILE A O 1
ATOM 2572 N N . MET A 1 359 ? 12.996 -19.642 -24.241 1.00 28.89 357 MET A N 1
ATOM 2573 C CA . MET A 1 359 ? 11.615 -19.340 -24.626 1.00 28.24 357 MET A CA 1
ATOM 2574 C C . MET A 1 359 ? 11.547 -18.801 -26.053 1.00 27.74 357 MET A C 1
ATOM 2575 O O . MET A 1 359 ? 10.682 -19.208 -26.838 1.00 26.99 357 MET A O 1
ATOM 2580 N N . GLU A 1 360 ? 12.435 -17.869 -26.404 1.00 26.81 358 GLU A N 1
ATOM 2581 C CA . GLU A 1 360 ? 12.470 -17.363 -27.776 1.00 29.66 358 GLU A CA 1
ATOM 2582 C C . GLU A 1 360 ? 12.701 -18.487 -28.781 1.00 30.11 358 GLU A C 1
ATOM 2583 O O . GLU A 1 360 ? 12.035 -18.551 -29.820 1.00 30.20 358 GLU A O 1
ATOM 2589 N N . SER A 1 361 ? 13.675 -19.366 -28.503 1.00 28.42 359 SER A N 1
ATOM 2590 C CA . SER A 1 361 ? 13.990 -20.446 -29.436 1.00 25.01 359 SER A CA 1
ATOM 2591 C C . SER A 1 361 ? 12.800 -21.373 -29.598 1.00 27.34 359 SER A C 1
ATOM 2592 O O . SER A 1 361 ? 12.491 -21.820 -30.709 1.00 31.74 359 SER A O 1
ATOM 2595 N N . MET A 1 362 ? 12.094 -21.635 -28.504 1.00 25.44 360 MET A N 1
ATOM 2596 C CA . MET A 1 362 ? 10.938 -22.517 -28.569 1.00 33.49 360 MET A CA 1
ATOM 2597 C C . MET A 1 362 ? 9.778 -21.862 -29.332 1.00 32.00 360 MET A C 1
ATOM 2598 O O . MET A 1 362 ? 9.137 -22.502 -30.180 1.00 29.82 360 MET A O 1
ATOM 2603 N N . LYS A 1 363 ? 9.540 -20.572 -29.095 1.00 31.07 361 LYS A N 1
ATOM 2604 C CA . LYS A 1 363 ? 8.508 -19.854 -29.847 1.00 30.97 361 LYS A CA 1
ATOM 2605 C C . LYS A 1 363 ? 8.792 -19.866 -31.349 1.00 31.21 361 LYS A C 1
ATOM 2606 O O . LYS A 1 363 ? 7.873 -20.028 -32.157 1.00 31.85 361 LYS A O 1
ATOM 2612 N N . LEU A 1 364 ? 10.066 -19.725 -31.744 1.00 30.01 362 LEU A N 1
ATOM 2613 C CA . LEU A 1 364 ? 10.452 -19.586 -33.150 1.00 29.64 362 LEU A CA 1
ATOM 2614 C C . LEU A 1 364 ? 10.810 -20.911 -33.820 1.00 32.87 362 LEU A C 1
ATOM 2615 O O . LEU A 1 364 ? 11.184 -20.914 -34.998 1.00 31.81 362 LEU A O 1
ATOM 2620 N N . GLY A 1 365 ? 10.718 -22.029 -33.105 1.00 31.24 363 GLY A N 1
ATOM 2621 C CA . GLY A 1 365 ? 10.881 -23.322 -33.743 1.00 32.68 363 GLY A CA 1
ATOM 2622 C C . GLY A 1 365 ? 12.306 -23.731 -34.009 1.00 31.53 363 GLY A C 1
ATOM 2623 O O . GLY A 1 365 ? 12.566 -24.455 -34.977 1.00 31.40 363 GLY A O 1
ATOM 2624 N N . ILE A 1 366 ? 13.244 -23.317 -33.169 1.00 24.29 364 ILE A N 1
ATOM 2625 C CA . ILE A 1 366 ? 14.653 -23.629 -33.396 1.00 25.18 364 ILE A CA 1
ATOM 2626 C C . ILE A 1 366 ? 15.098 -24.617 -32.328 1.00 27.48 364 ILE A C 1
ATOM 2627 O O . ILE A 1 366 ? 14.991 -24.310 -31.137 1.00 27.77 364 ILE A O 1
ATOM 2632 N N . PRO A 1 367 ? 15.607 -25.790 -32.695 1.00 28.61 365 PRO A N 1
ATOM 2633 C CA . PRO A 1 367 ? 16.106 -26.728 -31.682 1.00 28.38 365 PRO A CA 1
ATOM 2634 C C . PRO A 1 367 ? 17.401 -26.242 -31.047 1.00 27.91 365 PRO A C 1
ATOM 2635 O O . PRO A 1 367 ? 18.183 -25.511 -31.656 1.00 24.11 365 PRO A O 1
ATOM 2639 N N . ILE A 1 368 ? 17.649 -26.697 -29.819 1.00 24.91 366 ILE A N 1
ATOM 2640 C CA . ILE A 1 368 ? 18.690 -26.133 -28.966 1.00 25.39 366 ILE A CA 1
ATOM 2641 C C . ILE A 1 368 ? 19.834 -27.126 -28.848 1.00 26.78 366 ILE A C 1
ATOM 2642 O O . ILE A 1 368 ? 19.607 -28.315 -28.573 1.00 24.78 366 ILE A O 1
ATOM 2647 N N . ILE A 1 369 ? 21.060 -26.637 -29.044 1.00 24.67 367 ILE A N 1
ATOM 2648 C CA . ILE A 1 369 ? 22.270 -27.340 -28.631 1.00 24.01 367 ILE A CA 1
ATOM 2649 C C . ILE A 1 369 ? 22.659 -26.759 -27.271 1.00 27.89 367 ILE A C 1
ATOM 2650 O O . ILE A 1 369 ? 23.177 -25.645 -27.183 1.00 25.97 367 ILE A O 1
ATOM 2655 N N . ALA A 1 370 ? 22.424 -27.524 -26.210 1.00 23.86 368 ALA A N 1
ATOM 2656 C CA . ALA A 1 370 ? 22.454 -26.999 -24.850 1.00 26.02 368 ALA A CA 1
ATOM 2657 C C . ALA A 1 370 ? 23.875 -27.002 -24.302 1.00 27.36 368 ALA A C 1
ATOM 2658 O O . ALA A 1 370 ? 24.512 -28.060 -24.199 1.00 27.50 368 ALA A O 1
ATOM 2660 N N . MET A 1 371 ? 24.373 -25.821 -23.944 1.00 26.91 369 MET A N 1
ATOM 2661 C CA . MET A 1 371 ? 25.686 -25.669 -23.318 1.00 29.49 369 MET A CA 1
ATOM 2662 C C . MET A 1 371 ? 25.544 -24.818 -22.057 1.00 30.45 369 MET A C 1
ATOM 2663 O O . MET A 1 371 ? 26.028 -23.682 -21.998 1.00 30.33 369 MET A O 1
ATOM 2668 N N . PRO A 1 372 ? 24.874 -25.343 -21.031 1.00 29.14 370 PRO A N 1
ATOM 2669 C CA . PRO A 1 372 ? 24.678 -24.569 -19.795 1.00 31.94 370 PRO A CA 1
ATOM 2670 C C . PRO A 1 372 ? 26.009 -24.145 -19.196 1.00 33.90 370 PRO A C 1
ATOM 2671 O O . PRO A 1 372 ? 26.998 -24.880 -19.255 1.00 30.42 370 PRO A O 1
ATOM 2675 N N . MET A 1 373 ? 26.032 -22.941 -18.629 1.00 31.52 371 MET A N 1
ATOM 2676 C CA . MET A 1 373 ? 27.288 -22.365 -18.158 1.00 36.55 371 MET A CA 1
ATOM 2677 C C . MET A 1 373 ? 27.334 -22.171 -16.652 1.00 40.89 371 MET A C 1
ATOM 2678 O O . MET A 1 373 ? 28.382 -22.415 -16.045 1.00 46.54 371 MET A O 1
ATOM 2683 N N . GLN A 1 374 ? 26.237 -21.731 -16.033 1.00 37.25 372 GLN A N 1
ATOM 2684 C CA . GLN A 1 374 ? 26.243 -21.326 -14.627 1.00 42.50 372 GLN A CA 1
ATOM 2685 C C . GLN A 1 374 ? 24.805 -21.194 -14.140 1.00 42.13 372 GLN A C 1
ATOM 2686 O O . GLN A 1 374 ? 23.854 -21.323 -14.916 1.00 37.61 372 GLN A O 1
ATOM 2692 N N . LEU A 1 375 ? 24.658 -20.935 -12.838 1.00 38.37 373 LEU A N 1
ATOM 2693 C CA . LEU A 1 375 ? 23.371 -20.522 -12.237 1.00 39.30 373 LEU A CA 1
ATOM 2694 C C . LEU A 1 375 ? 22.317 -21.597 -12.498 1.00 36.82 373 LEU A C 1
ATOM 2695 O O . LEU A 1 375 ? 22.623 -22.791 -12.339 1.00 39.04 373 LEU A O 1
ATOM 2700 N N . ASP A 1 376 ? 21.094 -21.224 -12.918 1.00 37.13 374 ASP A N 1
ATOM 2701 C CA . ASP A 1 376 ? 19.945 -22.078 -13.218 1.00 38.93 374 ASP A CA 1
ATOM 2702 C C . ASP A 1 376 ? 20.105 -22.857 -14.530 1.00 36.31 374 ASP A C 1
ATOM 2703 O O . ASP A 1 376 ? 19.223 -23.664 -14.861 1.00 30.76 374 ASP A O 1
ATOM 2708 N N . GLN A 1 377 ? 21.203 -22.648 -15.275 1.00 32.79 375 GLN A N 1
ATOM 2709 C CA . GLN A 1 377 ? 21.250 -23.157 -16.642 1.00 31.06 375 GLN A CA 1
ATOM 2710 C C . GLN A 1 377 ? 21.296 -24.682 -16.708 1.00 29.75 375 GLN A C 1
ATOM 2711 O O . GLN A 1 377 ? 20.603 -25.262 -17.556 1.00 28.42 375 GLN A O 1
ATOM 2717 N N . PRO A 1 378 ? 22.070 -25.380 -15.857 1.00 34.28 376 PRO A N 1
ATOM 2718 C CA . PRO A 1 378 ? 22.005 -26.852 -15.897 1.00 32.71 376 PRO A CA 1
ATOM 2719 C C . PRO A 1 378 ? 20.584 -27.389 -15.809 1.00 32.31 376 PRO A C 1
ATOM 2720 O O . PRO A 1 378 ? 20.233 -28.310 -16.555 1.00 27.19 376 PRO A O 1
ATOM 2724 N N . PHE A 1 379 ? 19.751 -26.820 -14.923 1.00 29.94 377 PHE A N 1
ATOM 2725 C CA . PHE A 1 379 ? 18.382 -27.297 -14.767 1.00 30.06 377 PHE A CA 1
ATOM 2726 C C . PHE A 1 379 ? 17.529 -26.992 -15.998 1.00 29.83 377 PHE A C 1
ATOM 2727 O O . PHE A 1 379 ? 16.704 -27.817 -16.414 1.00 30.06 377 PHE A O 1
ATOM 2735 N N . ASN A 1 380 ? 17.656 -25.785 -16.552 1.00 28.48 378 ASN A N 1
ATOM 2736 C CA . ASN A 1 380 ? 16.976 -25.491 -17.813 1.00 27.89 378 ASN A CA 1
ATOM 2737 C C . ASN A 1 380 ? 17.343 -26.523 -18.878 1.00 26.28 378 ASN A C 1
ATOM 2738 O O . ASN A 1 380 ? 16.477 -26.997 -19.632 1.00 31.65 378 ASN A O 1
ATOM 2743 N N . ALA A 1 381 ? 18.623 -26.881 -18.950 1.00 28.65 379 ALA A N 1
ATOM 2744 C CA . ALA A 1 381 ? 19.077 -27.887 -19.904 1.00 29.87 379 ALA A CA 1
ATOM 2745 C C . ALA A 1 381 ? 18.397 -29.225 -19.662 1.00 33.09 379 ALA A C 1
ATOM 2746 O O . ALA A 1 381 ? 17.905 -29.854 -20.608 1.00 31.39 379 ALA A O 1
ATOM 2748 N N . ARG A 1 382 ? 18.366 -29.691 -18.402 1.00 29.99 380 ARG A N 1
ATOM 2749 C CA . ARG A 1 382 ? 17.665 -30.945 -18.107 1.00 33.40 380 ARG A CA 1
ATOM 2750 C C . ARG A 1 382 ? 16.214 -30.866 -18.543 1.00 32.72 380 ARG A C 1
ATOM 2751 O O . ARG A 1 382 ? 15.663 -31.834 -19.083 1.00 31.66 380 ARG A O 1
ATOM 2759 N N . LEU A 1 383 ? 15.564 -29.729 -18.282 1.00 30.52 381 LEU A N 1
ATOM 2760 C CA . LEU A 1 383 ? 14.166 -29.579 -18.676 1.00 32.46 381 LEU A CA 1
ATOM 2761 C C . LEU A 1 383 ? 14.000 -29.692 -20.194 1.00 30.35 381 LEU A C 1
ATOM 2762 O O . LEU A 1 383 ? 13.115 -30.405 -20.681 1.00 27.52 381 LEU A O 1
ATOM 2767 N N . LEU A 1 384 ? 14.859 -29.018 -20.959 1.00 30.06 382 LEU A N 1
ATOM 2768 C CA . LEU A 1 384 ? 14.696 -29.006 -22.415 1.00 28.69 382 LEU A CA 1
ATOM 2769 C C . LEU A 1 384 ? 15.020 -30.361 -23.055 1.00 28.87 382 LEU A C 1
ATOM 2770 O O . LEU A 1 384 ? 14.395 -30.732 -24.052 1.00 28.49 382 LEU A O 1
ATOM 2775 N N . GLU A 1 385 ? 16.015 -31.099 -22.532 1.00 29.31 383 GLU A N 1
ATOM 2776 C CA . GLU A 1 385 ? 16.225 -32.466 -23.003 1.00 32.85 383 GLU A CA 1
ATOM 2777 C C . GLU A 1 385 ? 15.001 -33.333 -22.738 1.00 33.68 383 GLU A C 1
ATOM 2778 O O . GLU A 1 385 ? 14.552 -34.075 -23.618 1.00 35.20 383 GLU A O 1
ATOM 2784 N N . GLU A 1 386 ? 14.460 -33.277 -21.517 1.00 35.51 384 GLU A N 1
ATOM 2785 C CA . GLU A 1 386 ? 13.272 -34.066 -21.202 1.00 35.05 384 GLU A CA 1
ATOM 2786 C C . GLU A 1 386 ? 12.102 -33.672 -22.097 1.00 37.17 384 GLU A C 1
ATOM 2787 O O . GLU A 1 386 ? 11.356 -34.526 -22.578 1.00 34.04 384 GLU A O 1
ATOM 2793 N N . PHE A 1 387 ? 11.936 -32.375 -22.339 1.00 33.92 385 PHE A N 1
ATOM 2794 C CA . PHE A 1 387 ? 10.857 -31.881 -23.182 1.00 33.06 385 PHE A CA 1
ATOM 2795 C C . PHE A 1 387 ? 11.056 -32.263 -24.645 1.00 33.11 385 PHE A C 1
ATOM 2796 O O . PHE A 1 387 ? 10.086 -32.266 -25.398 1.00 37.60 385 PHE A O 1
ATOM 2804 N N . GLY A 1 388 ? 12.280 -32.587 -25.066 1.00 33.65 386 GLY A N 1
ATOM 2805 C CA . GLY A 1 388 ? 12.512 -33.073 -26.415 1.00 32.60 386 GLY A CA 1
ATOM 2806 C C . GLY A 1 388 ? 12.966 -32.049 -27.445 1.00 32.10 386 GLY A C 1
ATOM 2807 O O . GLY A 1 388 ? 13.037 -32.397 -28.630 1.00 32.35 386 GLY A O 1
ATOM 2808 N N . VAL A 1 389 ? 13.293 -30.811 -27.044 1.00 27.92 387 VAL A N 1
ATOM 2809 C CA . VAL A 1 389 ? 13.694 -29.764 -27.997 1.00 28.98 387 VAL A CA 1
ATOM 2810 C C . VAL A 1 389 ? 15.171 -29.429 -27.926 1.00 28.89 387 VAL A C 1
ATOM 2811 O O . VAL A 1 389 ? 15.628 -28.552 -28.678 1.00 26.32 387 VAL A O 1
ATOM 2815 N N . ALA A 1 390 ? 15.934 -30.083 -27.057 1.00 27.02 388 ALA A N 1
ATOM 2816 C CA . ALA A 1 390 ? 17.353 -29.808 -26.934 1.00 27.41 388 ALA A CA 1
ATOM 2817 C C . ALA A 1 390 ? 18.135 -31.107 -26.878 1.00 29.15 388 ALA A C 1
ATOM 2818 O O . ALA A 1 390 ? 17.626 -32.153 -26.464 1.00 30.00 388 ALA A O 1
ATOM 2820 N N . MET A 1 391 ? 19.391 -31.017 -27.285 1.00 29.65 389 MET A N 1
ATOM 2821 C CA . MET A 1 391 ? 20.380 -32.054 -27.047 1.00 30.56 389 MET A CA 1
ATOM 2822 C C . MET A 1 391 ? 21.560 -31.392 -26.363 1.00 31.79 389 MET A C 1
ATOM 2823 O O . MET A 1 391 ? 22.012 -30.342 -26.823 1.00 28.22 389 MET A O 1
ATOM 2828 N N . GLU A 1 392 ? 22.074 -31.990 -25.280 1.00 29.64 390 GLU A N 1
ATOM 2829 C CA . GLU A 1 392 ? 23.147 -31.336 -24.532 1.00 32.60 390 GLU A CA 1
ATOM 2830 C C . GLU A 1 392 ? 24.540 -31.771 -24.989 1.00 28.95 390 GLU A C 1
ATOM 2831 O O . GLU A 1 392 ? 24.763 -32.932 -25.338 1.00 31.80 390 GLU A O 1
ATOM 2837 N N . VAL A 1 393 ? 25.460 -30.807 -25.022 1.00 25.98 391 VAL A N 1
ATOM 2838 C CA . VAL A 1 393 ? 26.892 -31.061 -25.121 1.00 29.87 391 VAL A CA 1
ATOM 2839 C C . VAL A 1 393 ? 27.386 -31.443 -23.730 1.00 37.14 391 VAL A C 1
ATOM 2840 O O . VAL A 1 393 ? 27.510 -30.585 -22.853 1.00 34.45 391 VAL A O 1
ATOM 2844 N N . VAL A 1 394 ? 27.680 -32.715 -23.518 1.00 32.67 392 VAL A N 1
ATOM 2845 C CA . 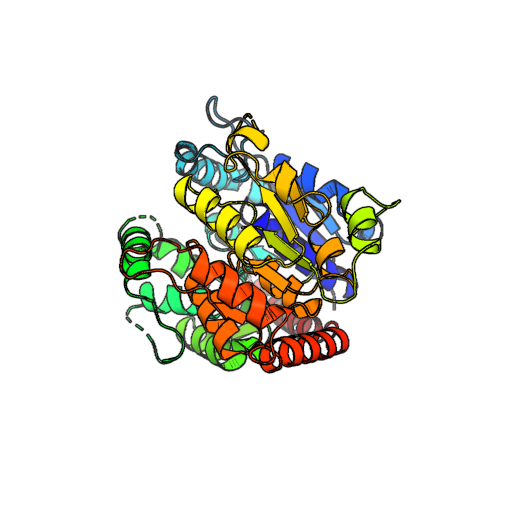VAL A 1 394 ? 28.152 -33.149 -22.205 1.00 37.10 392 VAL A CA 1
ATOM 2846 C C . VAL A 1 394 ? 29.661 -32.967 -22.125 1.00 35.03 392 VAL A C 1
ATOM 2847 O O . VAL A 1 394 ? 30.395 -33.335 -23.046 1.00 39.03 392 VAL A O 1
ATOM 2851 N N . ARG A 1 395 ? 30.122 -32.386 -21.025 1.00 32.19 393 ARG A N 1
ATOM 2852 C CA . ARG A 1 395 ? 31.533 -32.146 -20.823 1.00 39.82 393 ARG A CA 1
ATOM 2853 C C . ARG A 1 395 ? 32.205 -33.391 -20.260 1.00 43.53 393 ARG A C 1
ATOM 2854 O O . ARG A 1 395 ? 31.556 -34.379 -19.911 1.00 36.83 393 ARG A O 1
ATOM 2862 N N . GLU A 1 396 ? 33.531 -33.331 -20.191 1.00 43.19 394 GLU A N 1
ATOM 2863 C CA . GLU A 1 396 ? 34.314 -34.407 -19.604 1.00 50.10 394 GLU A CA 1
ATOM 2864 C C . GLU A 1 396 ? 34.172 -34.396 -18.081 1.00 50.55 394 GLU A C 1
ATOM 2865 O O . GLU A 1 396 ? 33.717 -33.415 -17.480 1.00 47.23 394 GLU A O 1
ATOM 2871 N N . LYS A 1 397 ? 34.572 -35.516 -17.463 1.00 53.38 395 LYS A N 1
ATOM 2872 C CA . LYS A 1 397 ? 34.511 -35.657 -16.008 1.00 55.23 395 LYS A CA 1
ATOM 2873 C C . LYS A 1 397 ? 35.059 -34.422 -15.299 1.00 49.24 395 LYS A C 1
ATOM 2874 O O . LYS A 1 397 ? 34.457 -33.926 -14.341 1.00 54.83 395 LYS A O 1
ATOM 2880 N N . ASP A 1 398 ? 36.187 -33.900 -15.773 1.00 53.27 396 ASP A N 1
ATOM 2881 C CA . ASP A 1 398 ? 36.830 -32.715 -15.216 1.00 49.55 396 ASP A CA 1
ATOM 2882 C C . ASP A 1 398 ? 36.075 -31.427 -15.504 1.00 52.88 396 ASP A C 1
ATOM 2883 O O . ASP A 1 398 ? 36.521 -30.362 -15.062 1.00 54.20 396 ASP A O 1
ATOM 2888 N N . GLY A 1 399 ? 34.970 -31.489 -16.248 1.00 51.32 397 GLY A N 1
ATOM 2889 C CA . GLY A 1 399 ? 34.194 -30.313 -16.576 1.00 48.30 397 GLY A CA 1
ATOM 2890 C C . GLY A 1 399 ? 34.676 -29.503 -17.759 1.00 46.13 397 GLY A C 1
ATOM 2891 O O . GLY A 1 399 ? 34.138 -28.415 -17.995 1.00 48.27 397 GLY A O 1
ATOM 2892 N N . THR A 1 400 ? 35.659 -29.983 -18.516 1.00 47.44 398 THR A N 1
ATOM 2893 C CA . THR A 1 400 ? 36.143 -29.218 -19.661 1.00 48.15 398 THR A CA 1
ATOM 2894 C C . THR A 1 400 ? 35.429 -29.645 -20.945 1.00 41.76 398 THR A C 1
ATOM 2895 O O . THR A 1 400 ? 34.893 -30.750 -21.052 1.00 41.06 398 THR A O 1
ATOM 2899 N N . LEU A 1 401 ? 35.454 -28.757 -21.936 1.00 42.61 399 LEU A N 1
ATOM 2900 C CA . LEU A 1 401 ? 34.800 -29.004 -23.219 1.00 42.58 399 LEU A CA 1
ATOM 2901 C C . LEU A 1 401 ? 35.731 -29.711 -24.195 1.00 41.77 399 LEU A C 1
ATOM 2902 O O . LEU A 1 401 ? 36.948 -29.523 -24.166 1.00 45.93 399 LEU A O 1
ATOM 2907 N N . ARG A 1 402 ? 35.142 -30.511 -25.084 1.00 40.53 400 ARG A N 1
ATOM 2908 C CA . ARG A 1 402 ? 35.866 -31.125 -26.189 1.00 43.38 400 ARG A CA 1
ATOM 2909 C C . ARG A 1 402 ? 35.239 -30.707 -27.512 1.00 42.37 400 ARG A C 1
ATOM 2910 O O . ARG A 1 402 ? 34.012 -30.749 -27.665 1.00 36.54 400 ARG A O 1
ATOM 2918 N N . ARG A 1 403 ? 36.098 -30.340 -28.469 1.00 37.90 401 ARG A N 1
ATOM 2919 C CA . ARG A 1 403 ? 35.651 -29.900 -29.787 1.00 37.61 401 ARG A CA 1
ATOM 2920 C C . ARG A 1 403 ? 34.840 -30.973 -30.498 1.00 39.51 401 ARG A C 1
ATOM 2921 O O . ARG A 1 403 ? 33.892 -30.661 -31.233 1.00 34.53 401 ARG A O 1
ATOM 2929 N N . GLU A 1 404 ? 35.188 -32.243 -30.291 1.00 36.37 402 GLU A N 1
ATOM 2930 C CA . GLU A 1 404 ? 34.480 -33.314 -30.973 1.00 34.34 402 GLU A CA 1
ATOM 2931 C C . GLU A 1 404 ? 33.075 -33.514 -30.406 1.00 34.26 402 GLU A C 1
ATOM 2932 O O . GLU A 1 404 ? 32.176 -33.954 -31.127 1.00 32.17 402 GLU A O 1
ATOM 2938 N N . GLU A 1 405 ? 32.866 -33.218 -29.122 1.00 35.95 403 GLU A N 1
ATOM 2939 C CA . GLU A 1 405 ? 31.523 -33.301 -28.551 1.00 34.64 403 GLU A CA 1
ATOM 2940 C C . GLU A 1 405 ? 30.643 -32.160 -29.065 1.00 33.64 403 GLU A C 1
ATOM 2941 O O . GLU A 1 405 ? 29.476 -32.376 -29.429 1.00 28.76 403 GLU A O 1
ATOM 2947 N N . ILE A 1 406 ? 31.208 -30.951 -29.139 1.00 29.54 404 ILE A N 1
ATOM 2948 C CA . ILE A 1 406 ? 30.494 -29.808 -29.707 1.00 29.83 404 ILE A CA 1
ATOM 2949 C C . ILE A 1 406 ? 30.117 -30.071 -31.161 1.00 30.98 404 ILE A C 1
ATOM 2950 O O . ILE A 1 406 ? 28.964 -29.884 -31.561 1.00 27.29 404 ILE A O 1
ATOM 2955 N N . ALA A 1 407 ? 31.088 -30.495 -31.982 1.00 27.77 405 ALA A N 1
ATOM 2956 C CA . ALA A 1 407 ? 30.792 -30.760 -33.390 1.00 28.13 405 ALA A CA 1
ATOM 2957 C C . ALA A 1 407 ? 29.757 -31.868 -33.542 1.00 30.07 405 ALA A C 1
ATOM 2958 O O . ALA A 1 407 ? 28.837 -31.755 -34.361 1.00 25.63 405 ALA A O 1
ATOM 2960 N N . ASN A 1 408 ? 29.895 -32.964 -32.778 1.00 27.30 406 ASN A N 1
ATOM 2961 C CA . ASN A 1 408 ? 28.957 -34.073 -32.937 1.00 28.06 406 ASN A CA 1
ATOM 2962 C C . ASN A 1 408 ? 27.530 -33.645 -32.631 1.00 27.47 406 ASN A C 1
ATOM 2963 O O . ASN A 1 408 ? 26.596 -34.052 -33.325 1.00 29.05 406 ASN A O 1
ATOM 2968 N N . VAL A 1 409 ? 27.330 -32.834 -31.586 1.00 30.42 407 VAL A N 1
ATOM 2969 C CA . VAL A 1 409 ? 25.964 -32.450 -31.228 1.00 23.62 407 VAL A CA 1
ATOM 2970 C C . VAL A 1 409 ? 25.407 -31.412 -32.217 1.00 25.71 407 VAL A C 1
ATOM 2971 O O . VAL A 1 409 ? 24.227 -31.464 -32.589 1.00 27.85 407 VAL A O 1
ATOM 2975 N N . ILE A 1 410 ? 26.235 -30.461 -32.670 1.00 26.20 408 ILE A N 1
ATOM 2976 C CA . ILE A 1 410 ? 25.775 -29.531 -33.709 1.00 26.00 408 ILE A CA 1
ATOM 2977 C C . ILE A 1 410 ? 25.310 -30.301 -34.939 1.00 31.00 408 ILE A C 1
ATOM 2978 O O . ILE A 1 410 ? 24.233 -30.038 -35.490 1.00 31.23 408 ILE A O 1
ATOM 2983 N N . ARG A 1 411 ? 26.103 -31.286 -35.376 1.00 22.42 409 ARG A N 1
ATOM 2984 C CA . ARG A 1 411 ? 25.758 -32.009 -36.604 1.00 29.37 409 ARG A CA 1
ATOM 2985 C C . ARG A 1 411 ? 24.483 -32.818 -36.432 1.00 29.15 409 ARG A C 1
ATOM 2986 O O . ARG A 1 411 ? 23.662 -32.917 -37.355 1.00 29.60 409 ARG A O 1
ATOM 2994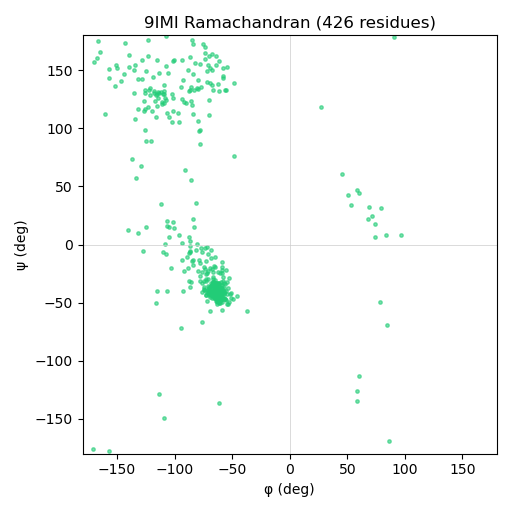 N N . LYS A 1 412 ? 24.307 -33.443 -35.276 1.00 28.88 410 LYS A N 1
ATOM 2995 C CA . LYS A 1 412 ? 23.134 -34.292 -35.162 1.00 34.20 410 LYS A CA 1
ATOM 2996 C C . LYS A 1 412 ? 21.854 -33.481 -34.964 1.00 32.20 410 LYS A C 1
ATOM 2997 O O . LYS A 1 412 ? 20.804 -33.879 -35.488 1.00 30.47 410 LYS A O 1
ATOM 3003 N N . VAL A 1 413 ? 21.917 -32.327 -34.282 1.00 28.22 411 VAL A N 1
ATOM 3004 C CA . VAL A 1 413 ? 20.732 -31.481 -34.180 1.00 26.85 411 VAL A CA 1
ATOM 3005 C C . VAL A 1 413 ? 20.408 -30.869 -35.537 1.00 27.23 411 VAL A C 1
ATOM 3006 O O . VAL A 1 413 ? 19.258 -30.898 -35.983 1.00 30.31 411 VAL A O 1
ATOM 3010 N N . VAL A 1 414 ? 21.408 -30.349 -36.237 1.00 28.60 412 VAL A N 1
ATOM 3011 C CA . VAL A 1 414 ? 21.106 -29.600 -37.461 1.00 29.52 412 VAL A CA 1
ATOM 3012 C C . VAL A 1 414 ? 21.006 -30.508 -38.691 1.00 34.33 412 VAL A C 1
ATOM 3013 O O . VAL A 1 414 ? 20.185 -30.262 -39.577 1.00 34.31 412 VAL A O 1
ATOM 3017 N N . VAL A 1 415 ? 21.824 -31.556 -38.805 1.00 32.30 413 VAL A N 1
ATOM 3018 C CA . VAL A 1 415 ? 22.014 -32.252 -40.077 1.00 37.55 413 VAL A CA 1
ATOM 3019 C C . VAL A 1 415 ? 21.531 -33.697 -40.025 1.00 41.14 413 VAL A C 1
ATOM 3020 O O . VAL A 1 415 ? 20.797 -34.149 -40.907 1.00 42.79 413 VAL A O 1
ATOM 3024 N N . GLU A 1 416 ? 21.950 -34.445 -39.015 1.00 37.78 414 GLU A N 1
ATOM 3025 C CA . GLU A 1 416 ? 21.876 -35.893 -39.131 1.00 37.83 414 GLU A CA 1
ATOM 3026 C C . GLU A 1 416 ? 20.514 -36.434 -38.702 1.00 38.03 414 GLU A C 1
ATOM 3027 O O . GLU A 1 416 ? 19.726 -35.767 -38.019 1.00 38.79 414 GLU A O 1
ATOM 3033 N N . LYS A 1 417 ? 20.239 -37.668 -39.133 1.00 40.78 415 LYS A N 1
ATOM 3034 C CA . LYS A 1 417 ? 18.972 -38.320 -38.812 1.00 42.05 415 LYS A CA 1
ATOM 3035 C C . LYS A 1 417 ? 18.754 -38.421 -37.309 1.00 43.86 415 LYS A C 1
ATOM 3036 O O . LYS A 1 417 ? 17.611 -38.375 -36.841 1.00 41.88 415 LYS A O 1
ATOM 3042 N N . SER A 1 418 ? 19.834 -38.546 -36.538 1.00 37.83 416 SER A N 1
ATOM 3043 C CA . SER A 1 418 ? 19.723 -38.638 -35.084 1.00 39.43 416 SER A CA 1
ATOM 3044 C C . SER A 1 418 ? 18.909 -37.489 -34.477 1.00 42.04 416 SER A C 1
ATOM 3045 O O . SER A 1 418 ? 18.268 -37.663 -33.432 1.00 44.39 416 SER A O 1
ATOM 3048 N N . GLY A 1 419 ? 18.903 -36.317 -35.111 1.00 37.24 417 GLY A N 1
ATOM 3049 C CA . GLY A 1 419 ? 18.200 -35.175 -34.559 1.00 35.33 417 GLY A CA 1
ATOM 3050 C C . GLY A 1 419 ? 16.796 -34.905 -35.065 1.00 35.99 417 GLY A C 1
ATOM 3051 O O . GLY A 1 419 ? 16.238 -33.856 -34.721 1.00 30.58 417 GLY A O 1
ATOM 3052 N N . GLU A 1 420 ? 16.187 -35.800 -35.866 1.00 34.78 418 GLU A N 1
ATOM 3053 C CA . GLU A 1 420 ? 14.861 -35.468 -36.398 1.00 35.90 418 GLU A CA 1
ATOM 3054 C C . GLU A 1 420 ? 13.841 -35.265 -35.281 1.00 34.99 418 GLU A C 1
ATOM 3055 O O . GLU A 1 420 ? 12.972 -34.392 -35.380 1.00 35.45 418 GLU A O 1
ATOM 3061 N N . GLY A 1 421 ? 13.926 -36.050 -34.208 1.00 32.51 419 GLY A N 1
ATOM 3062 C CA . GLY A 1 421 ? 12.968 -35.879 -33.127 1.00 35.98 419 GLY A CA 1
ATOM 3063 C C . GLY A 1 421 ? 13.027 -34.494 -32.514 1.00 32.51 419 GLY A C 1
ATOM 3064 O O . GLY A 1 421 ? 11.994 -33.873 -32.240 1.00 34.14 419 GLY A O 1
ATOM 3065 N N . VAL A 1 422 ? 14.236 -33.983 -32.306 1.00 32.10 420 VAL A N 1
ATOM 3066 C CA . VAL A 1 422 ? 14.376 -32.663 -31.705 1.00 32.31 420 VAL A CA 1
ATOM 3067 C C . VAL A 1 422 ? 13.933 -31.573 -32.681 1.00 29.65 420 VAL A C 1
ATOM 3068 O O . VAL A 1 422 ? 13.270 -30.606 -32.290 1.00 30.25 420 VAL A O 1
ATOM 3072 N N . ARG A 1 423 ? 14.256 -31.721 -33.968 1.00 25.95 421 ARG A N 1
ATOM 3073 C CA . ARG A 1 423 ? 13.780 -30.749 -34.952 1.00 29.44 421 ARG A CA 1
ATOM 3074 C C . ARG A 1 423 ? 12.261 -30.771 -35.059 1.00 33.03 421 ARG A C 1
ATOM 3075 O O . ARG A 1 423 ? 11.632 -29.722 -35.237 1.00 28.87 421 ARG A O 1
ATOM 3083 N N . ALA A 1 424 ? 11.652 -31.957 -34.946 1.00 31.35 422 ALA A N 1
ATOM 3084 C CA . ALA A 1 424 ? 10.206 -32.059 -35.079 1.00 32.02 422 ALA A CA 1
ATOM 3085 C C . ALA A 1 424 ? 9.506 -31.491 -33.854 1.00 33.55 422 ALA A C 1
ATOM 3086 O O . ALA A 1 424 ? 8.526 -30.751 -33.980 1.00 32.85 422 ALA A O 1
ATOM 3088 N N . LYS A 1 425 ? 10.010 -31.804 -32.660 1.00 33.94 423 LYS A N 1
ATOM 3089 C CA . LYS A 1 425 ? 9.383 -31.282 -31.454 1.00 36.46 423 LYS A CA 1
ATOM 3090 C C . LYS A 1 425 ? 9.506 -29.762 -31.376 1.00 34.97 423 LYS A C 1
ATOM 3091 O O . LYS A 1 425 ? 8.578 -29.088 -30.911 1.00 35.01 423 LYS A O 1
ATOM 3097 N N . ALA A 1 426 ? 10.641 -29.197 -31.820 1.00 32.11 424 ALA A N 1
ATOM 3098 C CA . ALA A 1 426 ? 10.758 -27.740 -31.844 1.00 31.86 424 ALA A CA 1
ATOM 3099 C C . ALA A 1 426 ? 9.713 -27.128 -32.773 1.00 33.92 424 ALA A C 1
ATOM 3100 O O . ALA A 1 426 ? 9.026 -26.164 -32.409 1.00 34.52 424 ALA A O 1
ATOM 3102 N N . ARG A 1 427 ? 9.563 -27.694 -33.972 1.00 31.35 425 ARG A N 1
ATOM 3103 C CA . ARG A 1 427 ? 8.496 -27.276 -34.882 1.00 36.82 425 ARG A CA 1
ATOM 3104 C C . ARG A 1 427 ? 7.117 -27.386 -34.226 1.00 37.57 425 ARG A C 1
ATOM 3105 O O . ARG A 1 427 ? 6.292 -26.468 -34.310 1.00 37.44 425 ARG A O 1
ATOM 3113 N N . GLN A 1 428 ? 6.848 -28.512 -33.570 1.00 34.44 426 GLN A N 1
ATOM 3114 C CA . GLN A 1 428 ? 5.541 -28.713 -32.957 1.00 35.90 426 GLN A CA 1
ATOM 3115 C C . GLN A 1 428 ? 5.301 -27.703 -31.830 1.00 38.09 426 GLN A C 1
ATOM 3116 O O . GLN A 1 428 ? 4.230 -27.086 -31.750 1.00 35.62 426 GLN A O 1
ATOM 3122 N N . VAL A 1 429 ? 6.305 -27.475 -30.978 1.00 34.16 427 VAL A N 1
ATOM 3123 C CA . VAL A 1 429 ? 6.137 -26.505 -29.894 1.00 33.82 427 VAL A CA 1
ATOM 3124 C C . VAL A 1 429 ? 5.872 -25.105 -30.447 1.00 33.81 427 VAL A C 1
ATOM 3125 O O . VAL A 1 429 ? 5.028 -24.362 -29.928 1.00 33.25 427 VAL A O 1
ATOM 3129 N N . SER A 1 430 ? 6.585 -24.721 -31.501 1.00 29.65 428 SER A N 1
ATOM 3130 C CA . SER A 1 430 ? 6.408 -23.383 -32.076 1.00 36.83 428 SER A CA 1
ATOM 3131 C C . SER A 1 430 ? 4.984 -23.168 -32.594 1.00 37.21 428 SER A C 1
ATOM 3132 O O . SER A 1 430 ? 4.378 -22.114 -32.371 1.00 34.56 428 SER A O 1
ATOM 3135 N N . GLU A 1 431 ? 4.451 -24.141 -33.330 1.00 39.82 429 GLU A N 1
ATOM 3136 C CA . GLU A 1 431 ? 3.067 -24.055 -33.797 1.00 42.27 429 GLU A CA 1
ATOM 3137 C C . GLU A 1 431 ? 2.101 -23.811 -32.633 1.00 40.09 429 GLU A C 1
ATOM 3138 O O . GLU A 1 431 ? 1.294 -22.870 -32.653 1.00 42.03 429 GLU A O 1
ATOM 3144 N N . SER A 1 432 ? 2.205 -24.633 -31.588 1.00 41.03 430 SER A N 1
ATOM 3145 C CA . SER A 1 432 ? 1.271 -24.566 -30.471 1.00 38.50 430 SER A CA 1
ATOM 3146 C C . SER A 1 432 ? 1.365 -23.240 -29.724 1.00 42.57 430 SER A C 1
ATOM 3147 O O . SER A 1 432 ? 0.340 -22.652 -29.367 1.00 40.90 430 SER A O 1
ATOM 3150 N N . LEU A 1 433 ? 2.581 -22.755 -29.465 1.00 36.11 431 LEU A N 1
ATOM 3151 C CA . LEU A 1 433 ? 2.706 -21.472 -28.790 1.00 41.63 431 LEU A CA 1
ATOM 3152 C C . LEU A 1 433 ? 2.145 -20.357 -29.655 1.00 44.35 431 LEU A C 1
ATOM 3153 O O . LEU A 1 433 ? 1.516 -19.426 -29.142 1.00 47.62 431 LEU A O 1
ATOM 3158 N N . ARG A 1 434 ? 2.335 -20.448 -30.977 1.00 39.79 432 ARG A N 1
ATOM 3159 C CA . ARG A 1 434 ? 1.767 -19.431 -31.858 1.00 45.60 432 ARG A CA 1
ATOM 3160 C C . ARG A 1 434 ? 0.236 -19.473 -31.861 1.00 49.11 432 ARG A C 1
ATOM 3161 O O . ARG A 1 434 ? -0.408 -18.425 -31.981 1.00 56.78 432 ARG A O 1
ATOM 3169 N N . LYS A 1 435 ? -0.367 -20.656 -31.698 1.00 49.38 433 LYS A N 1
ATOM 3170 C CA . LYS A 1 435 ? -1.820 -20.756 -31.586 1.00 50.73 433 LYS A CA 1
ATOM 3171 C C . LYS A 1 435 ? -2.335 -20.411 -30.195 1.00 52.22 433 LYS A C 1
ATOM 3172 O O . LYS A 1 435 ? -3.512 -20.074 -30.056 1.00 50.80 433 LYS A O 1
ATOM 3178 N N . LYS A 1 436 ? -1.493 -20.523 -29.165 1.00 53.40 434 LYS A N 1
ATOM 3179 C CA . LYS A 1 436 ? -1.920 -20.221 -27.802 1.00 56.73 434 LYS A CA 1
ATOM 3180 C C . LYS A 1 436 ? -2.206 -18.736 -27.611 1.00 58.41 434 LYS A C 1
ATOM 3181 O O . LYS A 1 436 ? -3.102 -18.375 -26.837 1.00 65.23 434 LYS A O 1
ATOM 3187 N N . GLY A 1 437 ? -1.470 -17.865 -28.300 1.00 56.00 435 GLY A N 1
ATOM 3188 C CA . GLY A 1 437 ? -1.677 -16.435 -28.172 1.00 61.90 435 GLY A CA 1
ATOM 3189 C C . GLY A 1 437 ? -1.474 -15.921 -26.760 1.00 66.91 435 GLY A C 1
ATOM 3190 O O . GLY A 1 437 ? -0.352 -15.949 -26.240 1.00 63.23 435 GLY A O 1
ATOM 3191 N N . ASP A 1 438 ? -2.559 -15.463 -26.125 1.00 69.88 436 ASP A N 1
ATOM 3192 C CA . ASP A 1 438 ? -2.526 -14.933 -24.757 1.00 66.73 436 ASP A CA 1
ATOM 3193 C C . ASP A 1 438 ? -3.672 -15.537 -23.931 1.00 65.15 436 ASP A C 1
ATOM 3194 O O . ASP A 1 438 ? -4.516 -14.834 -23.374 1.00 67.66 436 ASP A O 1
ATOM 3199 N N . GLU A 1 439 ? -3.712 -16.867 -23.851 1.00 62.48 437 GLU A N 1
ATOM 3200 C CA . GLU A 1 439 ? -4.657 -17.485 -22.928 1.00 60.76 437 GLU A CA 1
ATOM 3201 C C . GLU A 1 439 ? -4.190 -17.326 -21.488 1.00 51.62 437 GLU A C 1
ATOM 3202 O O . GLU A 1 439 ? -5.003 -17.092 -20.588 1.00 52.92 437 GLU A O 1
ATOM 3208 N N . GLU A 1 440 ? -2.884 -17.463 -21.248 1.00 52.49 438 GLU A N 1
ATOM 3209 C CA . GLU A 1 440 ? -2.376 -17.338 -19.886 1.00 47.44 438 GLU A CA 1
ATOM 3210 C C . GLU A 1 440 ? -2.605 -15.936 -19.332 1.00 46.49 438 GLU A C 1
ATOM 3211 O O . GLU A 1 440 ? -2.858 -15.782 -18.130 1.00 46.50 438 GLU A O 1
ATOM 3217 N N . VAL A 1 441 ? -2.561 -14.914 -20.194 1.00 44.45 439 VAL A N 1
ATOM 3218 C CA . VAL A 1 441 ? -2.753 -13.536 -19.746 1.00 45.93 439 VAL A CA 1
ATOM 3219 C C . VAL A 1 441 ? -4.178 -13.316 -19.228 1.00 45.48 439 VAL A C 1
ATOM 3220 O O . VAL A 1 441 ? -4.389 -12.595 -18.244 1.00 39.95 439 VAL A O 1
ATOM 3224 N N . ASP A 1 442 ? -5.177 -13.926 -19.874 1.00 42.91 440 ASP A N 1
ATOM 3225 C CA . ASP A 1 442 ? -6.546 -13.809 -19.379 1.00 43.56 440 ASP A CA 1
ATOM 3226 C C . ASP A 1 442 ? -6.675 -14.383 -17.976 1.00 44.21 440 ASP A C 1
ATOM 3227 O O . ASP A 1 442 ? -7.365 -13.810 -17.124 1.00 42.77 440 ASP A O 1
ATOM 3232 N N . GLU A 1 443 ? -6.012 -15.512 -17.711 1.00 42.83 441 GLU A N 1
ATOM 3233 C CA . GLU A 1 443 ? -6.013 -16.060 -16.361 1.00 40.51 441 GLU A CA 1
ATOM 3234 C C . GLU A 1 443 ? -5.300 -15.120 -15.393 1.00 38.02 441 GLU A C 1
ATOM 3235 O O . GLU A 1 443 ? -5.745 -14.938 -14.257 1.00 38.75 441 GLU A O 1
ATOM 3241 N N . VAL A 1 444 ? -4.204 -14.499 -15.834 1.00 37.44 442 VAL A N 1
ATOM 3242 C CA . VAL A 1 444 ? -3.486 -13.540 -14.994 1.00 37.05 442 VAL A CA 1
ATOM 3243 C C . VAL A 1 444 ? -4.385 -12.365 -14.613 1.00 34.69 442 VAL A C 1
ATOM 3244 O O . VAL A 1 444 ? -4.440 -11.962 -13.447 1.00 31.15 442 VAL A O 1
ATOM 3248 N N . VAL A 1 445 ? -5.075 -11.778 -15.600 1.00 35.92 443 VAL A N 1
ATOM 3249 C CA . VAL A 1 445 ? -5.942 -10.624 -15.349 1.00 32.56 443 VAL A CA 1
ATOM 3250 C C . VAL A 1 445 ? -7.025 -10.977 -14.337 1.00 32.99 443 VAL A C 1
ATOM 3251 O O . VAL A 1 445 ? -7.266 -10.239 -13.373 1.00 37.15 443 VAL A O 1
ATOM 3255 N N . VAL A 1 446 ? -7.712 -12.098 -14.554 1.00 37.19 444 VAL A N 1
ATOM 3256 C CA . VAL A 1 446 ? -8.786 -12.486 -13.646 1.00 34.69 444 VAL A CA 1
ATOM 3257 C C . VAL A 1 446 ? -8.256 -12.672 -12.232 1.00 34.47 444 VAL A C 1
ATOM 3258 O O . VAL A 1 446 ? -8.887 -12.235 -11.264 1.00 36.24 444 VAL A O 1
ATOM 3262 N N . GLU A 1 447 ? -7.086 -13.305 -12.084 1.00 32.35 445 GLU A N 1
ATOM 3263 C CA . GLU A 1 447 ? -6.530 -13.503 -10.744 1.00 38.76 445 GLU A CA 1
ATOM 3264 C C . GLU A 1 447 ? -6.208 -12.171 -10.081 1.00 35.28 445 GLU A C 1
ATOM 3265 O O . GLU A 1 447 ? -6.541 -11.954 -8.910 1.00 34.09 445 GLU A O 1
ATOM 3271 N N . LEU A 1 448 ? -5.567 -11.259 -10.823 1.00 30.25 446 LEU A N 1
ATOM 3272 C CA . LEU A 1 448 ? -5.178 -9.976 -10.232 1.00 31.97 446 LEU A CA 1
ATOM 3273 C C . LEU A 1 448 ? -6.395 -9.128 -9.866 1.00 33.99 446 LEU A C 1
ATOM 3274 O O . LEU A 1 448 ? -6.364 -8.397 -8.863 1.00 36.28 446 LEU A O 1
ATOM 3279 N N . LEU A 1 449 ? -7.474 -9.212 -10.645 1.00 30.71 447 LEU A N 1
ATOM 3280 C CA . LEU A 1 449 ? -8.682 -8.459 -10.314 1.00 36.83 447 LEU A CA 1
ATOM 3281 C C . LEU A 1 449 ? -9.296 -8.957 -9.011 1.00 33.17 447 LEU A C 1
ATOM 3282 O O . LEU A 1 449 ? -9.703 -8.159 -8.161 1.00 34.71 447 LEU A O 1
ATOM 3287 N N . GLN A 1 450 ? -9.359 -10.277 -8.837 1.00 34.60 448 GLN A N 1
ATOM 3288 C CA . GLN A 1 450 ? -9.874 -10.840 -7.594 1.00 36.29 448 GLN A CA 1
ATOM 3289 C C . GLN A 1 450 ? -9.023 -10.419 -6.401 1.00 39.03 448 GLN A C 1
ATOM 3290 O O . GLN A 1 450 ? -9.563 -9.990 -5.371 1.00 36.86 448 GLN A O 1
ATOM 3296 N N . ILE A 1 451 ? -7.687 -10.523 -6.520 1.00 32.34 449 ILE A N 1
ATOM 3297 C CA . ILE A 1 451 ? -6.809 -10.088 -5.429 1.00 33.40 449 ILE A CA 1
ATOM 3298 C C . ILE A 1 451 ? -7.121 -8.652 -5.046 1.00 34.00 449 ILE A C 1
ATOM 3299 O O . ILE A 1 451 ? -7.293 -8.314 -3.862 1.00 33.32 449 ILE A O 1
ATOM 3304 N N . CYS A 1 452 ? -7.160 -7.776 -6.043 1.00 32.22 450 CYS A N 1
ATOM 3305 C CA . CYS A 1 452 ? -7.259 -6.357 -5.747 1.00 34.90 450 CYS A CA 1
ATOM 3306 C C . CYS A 1 452 ? -8.636 -6.006 -5.184 1.00 36.75 450 CYS A C 1
ATOM 3307 O O . CYS A 1 452 ? -8.739 -5.159 -4.290 1.00 36.75 450 CYS A O 1
ATOM 3310 N N . ARG A 1 453 ? -9.699 -6.655 -5.679 1.00 32.27 451 ARG A N 1
ATOM 3311 C CA . ARG A 1 453 ? -11.034 -6.405 -5.133 1.00 37.49 451 ARG A CA 1
ATOM 3312 C C . ARG A 1 453 ? -11.125 -6.816 -3.662 1.00 35.05 451 ARG A C 1
ATOM 3313 O O . ARG A 1 453 ? -11.629 -6.060 -2.823 1.00 36.25 451 ARG A O 1
ATOM 3321 N N . LYS A 1 454 ? -10.668 -8.025 -3.333 1.00 33.12 452 LYS A N 1
ATOM 3322 C CA . LYS A 1 454 ? -10.737 -8.473 -1.942 1.00 39.59 452 LYS A CA 1
ATOM 3323 C C . LYS A 1 454 ? -9.896 -7.575 -1.046 1.00 39.41 452 LYS A C 1
ATOM 3324 O O . LYS A 1 454 ? -10.329 -7.175 0.042 1.00 37.45 452 LYS A O 1
ATOM 3330 N N . TYR A 1 455 ? -8.708 -7.207 -1.517 1.00 36.90 453 TYR A N 1
ATOM 3331 C CA . TYR A 1 455 ? -7.806 -6.401 -0.716 1.00 36.47 453 TYR A CA 1
ATOM 3332 C C . TYR A 1 455 ? -8.421 -5.048 -0.401 1.00 38.59 453 TYR A C 1
ATOM 3333 O O . TYR A 1 455 ? -8.260 -4.530 0.710 1.00 40.87 453 TYR A O 1
ATOM 3342 N N . GLU A 1 456 ? -9.171 -4.484 -1.353 1.00 36.26 454 GLU A N 1
ATOM 3343 C CA . GLU A 1 456 ? -9.807 -3.182 -1.175 1.00 43.17 454 GLU A CA 1
ATOM 3344 C C . GLU A 1 456 ? -11.027 -3.249 -0.253 1.00 44.08 454 GLU A C 1
ATOM 3345 O O . GLU A 1 456 ? -11.283 -2.315 0.515 1.00 43.14 454 GLU A O 1
ATOM 3351 N N . LEU A 1 457 ? -11.802 -4.328 -0.329 1.00 40.53 455 LEU A N 1
ATOM 3352 C CA . LEU A 1 457 ? -12.939 -4.476 0.574 1.00 41.14 455 LEU A CA 1
ATOM 3353 C C . LEU A 1 457 ? -12.488 -4.540 2.031 1.00 39.17 455 LEU A C 1
ATOM 3354 O O . LEU A 1 457 ? -13.115 -3.942 2.914 1.00 40.97 455 LEU A O 1
ATOM 3359 N N . ILE A 1 458 ? -11.402 -5.261 2.302 1.00 34.79 456 ILE A N 1
ATOM 3360 C CA . ILE A 1 458 ? -10.861 -5.299 3.656 1.00 38.05 456 ILE A CA 1
ATOM 3361 C C . ILE A 1 458 ? -10.335 -3.924 4.064 1.00 48.35 456 ILE A C 1
ATOM 3362 O O . ILE A 1 458 ? -10.462 -3.523 5.231 1.00 41.77 456 ILE A O 1
ATOM 3367 N N . GLY A 1 459 ? -9.781 -3.165 3.112 1.00 44.63 457 GLY A N 1
ATOM 3368 C CA . GLY A 1 459 ? -9.239 -1.853 3.440 1.00 46.16 457 GLY A CA 1
ATOM 3369 C C . GLY A 1 459 ? -10.299 -0.840 3.833 1.00 43.52 457 GLY A C 1
ATOM 3370 O O . GLY A 1 459 ? -10.063 0.004 4.703 1.00 47.56 457 GLY A O 1
ATOM 3371 N N . LYS A 1 460 ? -11.478 -0.908 3.203 1.00 43.23 458 LYS A N 1
ATOM 3372 C CA . LYS A 1 460 ? -12.602 -0.054 3.581 1.00 45.85 458 LYS A CA 1
ATOM 3373 C C . LYS A 1 460 ? -13.015 -0.238 5.040 1.00 43.70 458 LYS A C 1
ATOM 3374 O O . LYS A 1 460 ? -13.689 0.629 5.597 1.00 43.31 458 LYS A O 1
ATOM 3380 N N . MET A 1 461 ? -12.637 -1.353 5.666 1.00 47.72 459 MET A N 1
ATOM 3381 C CA . MET A 1 461 ? -13.027 -1.604 7.049 1.00 46.37 459 MET A CA 1
ATOM 3382 C C . MET A 1 461 ? -12.246 -0.753 8.049 1.00 49.02 459 MET A C 1
ATOM 3383 O O . MET A 1 461 ? -12.690 -0.599 9.195 1.00 47.85 459 MET A O 1
ATOM 3388 N N . SER A 1 462 ? -11.091 -0.209 7.663 1.00 48.30 460 SER A N 1
ATOM 3389 C CA . SER A 1 462 ? -10.350 0.675 8.558 1.00 49.46 460 SER A CA 1
ATOM 3390 C C . SER A 1 462 ? -10.937 2.081 8.552 1.00 51.32 460 SER A C 1
ATOM 3391 O O . SER A 1 462 ? -10.767 2.832 9.512 1.00 53.34 460 SER A O 1
#

Foldseek 3Di:
DEWAEEEAFDQEPLTLLLVVLLQVLNVVVVYAYEYEDAPLNCVVCVVVDDCVCVGRYHYHHQHFDADPLRDSNQLGPQLHDPVCPVVSVVRVLRSLVVLLVVCVVPVTLEYEYEQFPPSNQVSCVVVLHAYAYEYAFALLQLLVLLVLLVPDPDVLQDDAPLQVVQVCVVSVPPSVRRLVVLQRGQQEHEYADDCLQQVVSQVSSCVSNVHNYFYFYNSADVDDPVRVLLVPADFLQEEEEDEDRPDADDLQRQALQLLLVVLLQTQYEHEHEDRVDDCVSYPDCSCVVCPSSYDYHYDDDDLLVQLQRRRHNEYAYLLDSNNVSSNLLNQHAYAHDNDHDCSSRSQSSSVVLQQYDYQDDDSNRGHHSNSSSVRVCCCRPNPNNPRNSVSSVVSNVVSVVVPGPSSVVVVVVSVVSSVVSVVVVVVD